Protein AF-A0A7S1ZCS3-F1 (afdb_monomer_lite)

Secondary structure (DSSP, 8-state):
-HHHHHHHHHHHHHHHHHHTPPPPPSSSPPHHHHHHHHHHHHHHHHHHHHS-HHHHHHHHHHTT---THHHHHHHHHHTTTSS-SSSS---SS-EEEE-SS-B--SSSS--B--S-EEEE-SSS---HHHHHHHHHSTTT--GGGGSTTPPPTT-B-----B-TTS-BSSSSGGGGG--BS-HHHHHHHHHBSSHHHHHHHHHT--HHHHHHHHTT-PPBPHHHHHHHHHTT--GGGEEEE-TT-EETTEEPPSEEEESGGG---B-TTHHHHHHHHHHHHHHHHT---TT--SHHHHHHHHHHTSSSPPEEEE--SS-SSSS-TTTS-S--HHHHHHHHHHHHHTTSSPPPPTT--HHHHT--GGGTEEEEPPP--S-SS----PPPS-SEEEEE--EE---SSSPPSS--EEEEEEEEEETTT--EEEEEEEEB--SSS-SPPHHHHHHH---HHHHHTSBPHHHHHHHHHHHHHTTT-S--SS---TT----SEEEEESSSHIIIIIHHHHHHHTTPPEEGGGSEEEEHHHHHHHHHS---SSHHHHHHHHT----S-TT-HHHHHHHHHHHHHHHHHTT------EE--SSS-EE-

Foldseek 3Di:
DVVVVVLVVLLVVVVVLVVQADDDDPDDDDPVSVVSNVVSVVVVVVSLVPDDPVSNVVNCVVVVPPDCPVVVCVVVVCVVPPPPPDDDDDDPAFDWAFDPDFFDLQLDPDTDGFRAEDEAAQDADDDVVNQVVQCPPLPRADRSLLHQLQFWPQFFAFAWDAAPVRHTLQNDRCSNVAGARGNLLSLLLSFAPDNLLNVCSRPPDRSVRSVCQSVLNDFADPVSLVVSVVSPADNVQKDWDDFQDDDPRDGDHTGIAGGDVNDGDTPPCCVPSSLVSLLSRLLRQQPADPPDPISSNVNLVSQLPDPDRHQYAHADQPAQACGQNSPQNRLVSSSSSNSLSSCCNNVVDPNRHSDRDVVSSRPGRVSGIDRHDAFFDFFPDQDPDDPFPAQKEWEWDFQWAQDPPDGDVVIATFKTKTFIAGLVQLDTDDIDIFGEQDDPCRDGDPVSCVQQVQDSVRNVPTHHPVVSVVVVVVVCVVVVQDDPDPPPPPPDDDTSYFYEYFDCCVLAPNVQSVCVVVVHAAAPNSQWHHNVQVLVCVGRVTGAPTLCRLCVSNVHDQDDDPNNGNSSSVSVSVSSSVSSVSNRRDDTDDGYDPDGHYDD

Organism: Trieres chinensis (NCBI:txid1514140)

InterPro domains:
  IPR012337 Ribonuclease H-like superfamily [SSF53098] (388-586)
  IPR013520 Ribonuclease H-like domain [PF00929] (395-575)
  IPR013520 Ribonuclease H-like domain [SM00479] (392-585)
  IPR036397 Ribonuclease H superfamily [G3DSA:3.30.420.10] (382-599)
  IPR037238 YbiA-like superfamily [G3DSA:1.10.357.40] (142-348)
  IPR037238 YbiA-like superfamily [SSF143990] (256-340)
  IPR047201 ERI-1-like, DEDDh 3'-5' exonuclease domain [cd06133] (393-580)
  IPR051274 3'-5' Exoribonuclease [PTHR23044] (382-592)

Structure (mmCIF, N/CA/C/O backbone):
data_AF-A0A7S1ZCS3-F1
#
_entry.id   AF-A0A7S1ZCS3-F1
#
loop_
_atom_site.group_PDB
_atom_site.id
_atom_site.type_symbol
_atom_site.label_atom_id
_atom_site.label_alt_id
_atom_site.label_comp_id
_atom_site.label_asym_id
_atom_site.label_entity_id
_atom_site.label_seq_id
_atom_site.pdbx_PDB_ins_code
_atom_site.Cartn_x
_atom_site.Cartn_y
_atom_site.Cartn_z
_atom_site.occupancy
_atom_site.B_iso_or_equiv
_atom_site.auth_seq_id
_atom_site.auth_comp_id
_atom_site.auth_asym_id
_atom_site.auth_atom_id
_atom_site.pdbx_PDB_model_num
ATOM 1 N N . MET A 1 1 ? 54.139 49.162 9.593 1.00 37.47 1 MET A N 1
ATOM 2 C CA . MET A 1 1 ? 54.991 48.035 10.044 1.00 37.47 1 MET A CA 1
ATOM 3 C C . MET A 1 1 ? 54.306 47.086 11.042 1.00 37.47 1 MET A C 1
ATOM 5 O O . MET A 1 1 ? 54.748 45.952 11.127 1.00 37.47 1 MET A O 1
ATOM 9 N N . ALA A 1 2 ? 53.217 47.467 11.731 1.00 40.56 2 ALA A N 1
ATOM 10 C CA . ALA A 1 2 ? 52.543 46.606 12.724 1.00 40.56 2 ALA A CA 1
ATOM 11 C C . ALA A 1 2 ? 51.625 45.490 12.156 1.00 40.56 2 ALA A C 1
ATOM 13 O O . ALA A 1 2 ? 51.283 44.556 12.871 1.00 40.56 2 ALA A O 1
ATOM 14 N N . THR A 1 3 ? 51.227 45.550 10.880 1.00 45.56 3 THR A N 1
ATOM 15 C CA . THR A 1 3 ? 50.351 44.540 10.246 1.00 45.56 3 THR A CA 1
ATOM 16 C C . THR A 1 3 ? 51.107 43.296 9.760 1.00 45.56 3 THR A C 1
ATOM 18 O O . THR A 1 3 ? 50.574 42.191 9.829 1.00 45.56 3 THR A O 1
ATOM 21 N N . ASN A 1 4 ? 52.373 43.441 9.346 1.00 48.56 4 ASN A N 1
ATOM 22 C CA . ASN A 1 4 ? 53.200 42.314 8.888 1.00 48.56 4 ASN A CA 1
ATOM 23 C C . ASN A 1 4 ? 53.644 41.387 10.032 1.00 48.56 4 ASN A C 1
ATOM 25 O O . ASN A 1 4 ? 53.798 40.186 9.819 1.00 48.56 4 ASN A O 1
ATOM 29 N N . THR A 1 5 ? 53.815 41.909 11.249 1.00 51.31 5 THR A N 1
ATOM 30 C CA . THR A 1 5 ? 54.193 41.112 12.428 1.00 51.31 5 THR A CA 1
ATOM 31 C C . THR A 1 5 ? 53.031 40.273 12.964 1.00 51.31 5 THR A C 1
ATOM 33 O O . THR A 1 5 ? 53.244 39.133 13.372 1.00 51.31 5 THR A O 1
ATOM 36 N N . ALA A 1 6 ? 51.793 40.779 12.896 1.00 58.00 6 ALA A N 1
ATOM 37 C CA . ALA A 1 6 ? 50.598 40.031 13.296 1.00 58.00 6 ALA A CA 1
ATOM 38 C C . ALA A 1 6 ? 50.288 38.864 12.340 1.00 58.00 6 ALA A C 1
ATOM 40 O O . ALA A 1 6 ? 49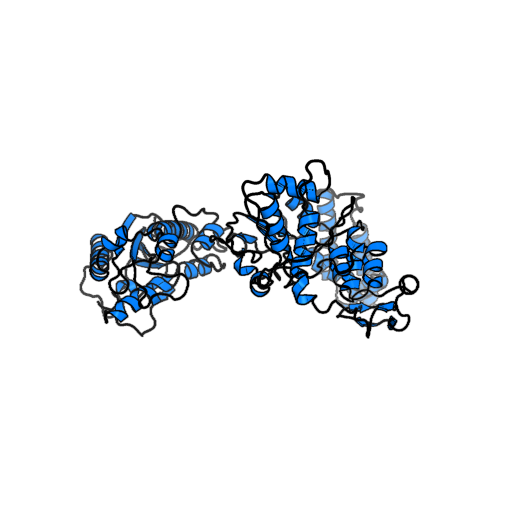.997 37.758 12.795 1.00 58.00 6 ALA A O 1
ATOM 41 N N . GLN A 1 7 ? 50.413 39.075 11.023 1.00 60.03 7 GLN A N 1
ATOM 42 C CA . GLN A 1 7 ? 50.179 38.019 10.030 1.00 60.03 7 GLN A CA 1
ATOM 43 C C . GLN A 1 7 ? 51.285 36.948 10.044 1.00 60.03 7 GLN A C 1
ATOM 45 O O . GLN A 1 7 ? 50.986 35.760 9.934 1.00 60.03 7 GLN A O 1
ATOM 50 N N . GLY A 1 8 ? 52.548 37.341 10.261 1.00 59.41 8 GLY A N 1
ATOM 51 C CA . GLY A 1 8 ? 53.660 36.395 10.415 1.00 59.41 8 GLY A CA 1
ATOM 52 C C . GLY A 1 8 ? 53.506 35.460 11.623 1.00 59.41 8 GLY A C 1
ATOM 53 O O . GLY A 1 8 ? 53.861 34.286 11.540 1.00 59.41 8 GLY A O 1
ATOM 54 N N . ASN A 1 9 ? 52.908 35.946 12.716 1.00 74.44 9 ASN A N 1
ATOM 55 C CA . ASN A 1 9 ? 52.597 35.132 13.895 1.00 74.44 9 ASN A CA 1
ATOM 56 C C . ASN A 1 9 ? 51.477 34.107 13.608 1.00 74.44 9 ASN A C 1
ATOM 58 O O . ASN A 1 9 ? 51.578 32.946 13.994 1.00 74.44 9 ASN A O 1
ATOM 62 N N . ILE A 1 10 ? 50.443 34.498 12.853 1.00 79.19 10 ILE A N 1
ATOM 63 C CA . ILE A 1 10 ? 49.341 33.603 12.451 1.00 79.19 10 ILE A CA 1
ATOM 64 C C . ILE A 1 10 ? 49.841 32.470 11.552 1.00 79.19 10 ILE A C 1
ATOM 66 O O . ILE A 1 10 ? 49.460 31.317 11.752 1.00 79.19 10 ILE A O 1
ATOM 70 N N . ASP A 1 11 ? 50.718 32.775 10.597 1.00 76.25 11 ASP A N 1
ATOM 71 C CA . ASP A 1 11 ? 51.293 31.767 9.706 1.00 76.25 11 ASP A CA 1
ATOM 72 C C . ASP A 1 11 ? 52.170 30.762 10.477 1.00 76.25 11 ASP A C 1
ATOM 74 O O . ASP A 1 11 ? 52.113 29.559 10.209 1.00 76.25 11 ASP A O 1
ATOM 78 N N . GLY A 1 12 ? 52.935 31.237 11.468 1.00 76.81 12 GLY A N 1
ATOM 79 C CA . GLY A 1 12 ? 53.731 30.388 12.359 1.00 76.81 12 GLY A CA 1
ATOM 80 C C . GLY A 1 12 ? 52.868 29.471 13.230 1.00 76.81 12 GLY A C 1
ATOM 81 O O . GLY A 1 12 ? 53.125 28.269 13.306 1.00 76.81 12 GLY A O 1
ATOM 82 N N . LEU A 1 13 ? 51.798 30.007 13.824 1.00 81.25 13 LEU A N 1
ATOM 83 C CA . LEU A 1 13 ? 50.841 29.228 14.616 1.00 81.25 13 LEU A CA 1
ATOM 84 C C . LEU A 1 13 ? 50.073 28.210 13.763 1.00 81.25 13 LEU A C 1
ATOM 86 O O . LEU A 1 13 ? 49.831 27.092 14.213 1.00 81.25 13 LEU A O 1
ATOM 90 N N . TRP A 1 14 ? 49.729 28.559 12.520 1.00 83.31 14 TRP A N 1
ATOM 91 C CA . TRP A 1 14 ? 49.104 27.628 11.581 1.00 83.31 14 TRP A CA 1
ATOM 92 C C . TRP A 1 14 ? 50.045 26.480 11.210 1.00 83.31 14 TRP A C 1
ATOM 94 O O . TRP A 1 14 ? 49.629 25.323 11.230 1.00 83.31 14 TRP A O 1
ATOM 104 N N . ALA A 1 15 ? 51.313 26.774 10.912 1.00 78.81 15 ALA A N 1
ATOM 105 C CA . ALA A 1 15 ? 52.309 25.752 10.596 1.00 78.81 15 ALA A CA 1
ATOM 106 C C . ALA A 1 15 ? 52.559 24.806 11.783 1.00 78.81 15 ALA A C 1
ATOM 108 O O . ALA A 1 15 ? 52.577 23.590 11.594 1.00 78.81 15 ALA A O 1
ATOM 109 N N . ALA A 1 16 ? 52.671 25.347 13.002 1.00 77.94 16 ALA A N 1
ATOM 110 C CA . ALA A 1 16 ? 52.785 24.552 14.224 1.00 77.94 16 ALA A CA 1
ATOM 111 C C . ALA A 1 16 ? 51.553 23.658 14.431 1.00 77.94 16 ALA A C 1
ATOM 113 O O . ALA A 1 16 ? 51.688 22.457 14.655 1.00 77.94 16 ALA A O 1
ATOM 114 N N . LEU A 1 17 ? 50.348 24.209 14.246 1.00 84.00 17 LEU A N 1
ATOM 115 C CA . LEU A 1 17 ? 49.109 23.447 14.361 1.00 84.00 17 LEU A CA 1
ATOM 116 C C . LEU A 1 17 ? 49.035 22.314 13.333 1.00 84.00 17 LEU A C 1
ATOM 118 O O . LEU A 1 17 ? 48.637 21.216 13.697 1.00 84.00 17 LEU A O 1
ATOM 122 N N . GLN A 1 18 ? 49.429 22.541 12.077 1.00 82.00 18 GLN A N 1
ATOM 123 C CA . GLN A 1 18 ? 49.446 21.494 11.046 1.00 82.00 18 GLN A CA 1
ATOM 124 C C . GLN A 1 18 ? 50.520 20.424 11.303 1.00 82.00 18 GLN A C 1
ATOM 126 O O . GLN A 1 18 ? 50.293 19.257 10.990 1.00 82.00 18 GLN A O 1
ATOM 131 N N . ALA A 1 19 ? 51.658 20.784 11.905 1.00 79.25 19 ALA A N 1
ATOM 132 C CA . ALA A 1 19 ? 52.697 19.825 12.290 1.00 79.25 19 ALA A CA 1
ATOM 133 C C . ALA A 1 19 ? 52.222 18.838 13.375 1.00 79.25 19 ALA A C 1
ATOM 135 O O . ALA A 1 19 ? 52.701 17.709 13.440 1.00 79.25 19 ALA A O 1
ATOM 136 N N . GLU A 1 20 ? 51.229 19.227 14.180 1.00 79.31 20 GLU A N 1
ATOM 137 C CA . GLU A 1 20 ? 50.579 18.369 15.178 1.00 79.31 20 GLU A CA 1
ATOM 138 C C . GLU A 1 20 ? 49.492 17.442 14.585 1.00 79.31 20 GLU A C 1
ATOM 140 O O . GLU A 1 20 ? 48.733 16.809 15.328 1.00 79.31 20 GLU A O 1
ATOM 145 N N . ALA A 1 21 ? 49.353 17.366 13.255 1.00 80.62 21 ALA A N 1
ATOM 146 C CA . ALA A 1 21 ? 48.371 16.500 12.609 1.00 80.62 21 ALA A CA 1
ATOM 147 C C . ALA A 1 21 ? 48.676 15.009 12.857 1.00 80.62 21 ALA A C 1
ATOM 149 O O . ALA A 1 21 ? 49.776 14.542 12.551 1.00 80.62 21 ALA A O 1
ATOM 150 N N . PRO A 1 22 ? 47.705 14.214 13.359 1.00 78.94 22 PRO A N 1
ATOM 151 C CA . PRO A 1 22 ? 47.885 12.775 13.504 1.00 78.94 22 PRO A CA 1
ATOM 152 C C . PRO A 1 22 ? 48.153 12.119 12.145 1.00 78.94 22 PRO A C 1
ATOM 154 O O . PRO A 1 22 ? 47.505 12.456 11.151 1.00 78.94 22 PRO A O 1
ATOM 157 N N . ALA A 1 23 ? 49.055 11.134 12.109 1.00 75.62 23 ALA A N 1
ATOM 158 C CA . ALA A 1 23 ? 49.347 10.378 10.894 1.00 75.62 23 ALA A CA 1
ATOM 159 C C . ALA A 1 23 ? 48.071 9.752 10.299 1.00 75.62 23 ALA A C 1
ATOM 161 O O . ALA A 1 23 ? 47.255 9.164 11.016 1.00 75.62 23 ALA A O 1
ATOM 162 N N . VAL A 1 24 ? 47.908 9.856 8.976 1.00 66.75 24 VAL A N 1
ATOM 163 C CA . VAL A 1 24 ? 46.740 9.314 8.269 1.00 66.75 24 VAL A CA 1
ATOM 164 C C . VAL A 1 24 ? 46.778 7.779 8.325 1.00 66.75 24 VAL A C 1
ATOM 166 O O . VAL A 1 24 ? 47.728 7.182 7.809 1.00 66.75 24 VAL A O 1
ATOM 169 N N . PRO A 1 25 ? 45.771 7.107 8.917 1.00 66.38 25 PRO A N 1
ATOM 170 C CA . PRO A 1 25 ? 45.776 5.652 9.023 1.00 66.38 25 PRO A CA 1
ATOM 171 C C . PRO A 1 25 ? 45.687 4.990 7.643 1.00 66.38 25 PRO A C 1
ATOM 173 O O . PRO A 1 25 ? 44.806 5.315 6.845 1.00 66.38 25 PRO A O 1
ATOM 176 N N . LYS A 1 26 ? 46.555 4.009 7.374 1.00 50.34 26 LYS A N 1
ATOM 177 C CA . LYS A 1 26 ? 46.382 3.085 6.245 1.00 50.34 26 LYS A CA 1
ATOM 178 C C . LYS A 1 26 ? 45.381 2.001 6.662 1.00 50.34 26 LYS A C 1
ATOM 180 O O . LYS A 1 26 ? 45.744 1.071 7.371 1.00 50.34 26 LYS A O 1
ATOM 185 N N . GLY A 1 27 ? 44.116 2.147 6.265 1.00 64.19 27 GLY A N 1
ATOM 186 C CA . GLY A 1 27 ? 43.031 1.211 6.603 1.00 64.19 27 GLY A CA 1
ATOM 187 C C . GLY A 1 27 ? 41.997 1.782 7.585 1.00 64.19 27 GLY A C 1
ATOM 188 O O . GLY A 1 27 ? 41.902 2.996 7.765 1.00 64.19 27 GLY A O 1
ATOM 189 N N . LYS A 1 28 ? 41.166 0.918 8.188 1.00 48.44 28 LYS A N 1
ATOM 190 C CA . LYS A 1 28 ? 40.078 1.343 9.091 1.00 48.44 28 LYS A CA 1
ATOM 191 C C . LYS A 1 28 ? 40.677 1.899 10.403 1.00 48.44 28 LYS A C 1
ATOM 193 O O . LYS A 1 28 ? 41.364 1.144 11.087 1.00 48.44 28 LYS A O 1
ATOM 198 N N . PRO A 1 29 ? 40.434 3.174 10.770 1.00 67.25 29 PRO A N 1
ATOM 199 C CA . PRO A 1 29 ? 41.049 3.779 11.951 1.00 67.25 29 PRO A CA 1
ATOM 200 C C . PRO A 1 29 ? 40.594 3.100 13.246 1.00 67.25 29 PRO A C 1
ATOM 202 O O . PRO A 1 29 ? 39.406 2.803 13.400 1.00 67.25 29 PRO A O 1
ATOM 205 N N . SER A 1 30 ? 41.508 2.930 14.202 1.00 71.50 30 SER A N 1
ATOM 206 C CA . SER A 1 30 ? 41.154 2.513 15.560 1.00 71.50 30 SER A CA 1
ATOM 207 C C . SER A 1 30 ? 40.350 3.608 16.288 1.00 71.50 30 SER A C 1
ATOM 209 O O . SER A 1 30 ? 40.452 4.787 15.928 1.00 71.50 30 SER A O 1
ATOM 211 N N . PRO A 1 31 ? 39.569 3.270 17.334 1.00 64.38 31 PRO A N 1
ATOM 212 C CA . PRO A 1 31 ? 38.831 4.259 18.127 1.00 64.38 31 PRO A CA 1
ATOM 213 C C . PRO A 1 31 ? 39.718 5.400 18.652 1.00 64.38 31 PRO A C 1
ATOM 215 O O . PRO A 1 31 ? 39.345 6.566 18.546 1.00 64.38 31 PRO A O 1
ATOM 218 N N . ARG A 1 32 ? 40.939 5.075 19.098 1.00 65.56 32 ARG A N 1
ATOM 219 C CA . ARG A 1 32 ? 41.937 6.046 19.571 1.00 65.56 32 ARG A CA 1
ATOM 220 C C . ARG A 1 32 ? 42.448 6.958 18.449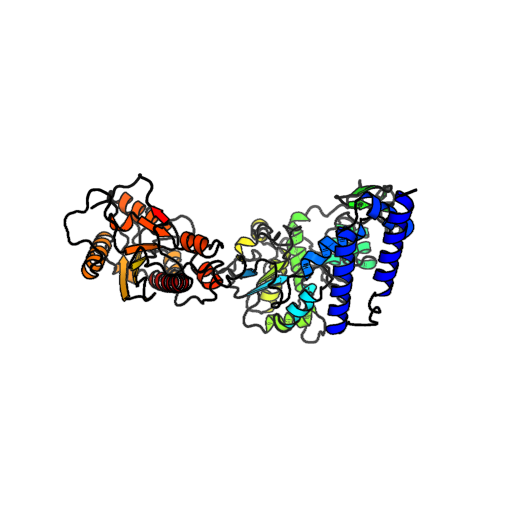 1.00 65.56 32 ARG A C 1
ATOM 222 O O . ARG A 1 32 ? 42.598 8.158 18.649 1.00 65.56 32 ARG A O 1
ATOM 229 N N . GLN A 1 33 ? 42.661 6.424 17.244 1.00 71.38 33 GLN A N 1
ATOM 230 C CA . GLN A 1 33 ? 43.044 7.231 16.075 1.00 71.38 33 GLN A CA 1
ATOM 231 C C . GLN A 1 33 ? 41.914 8.177 15.641 1.00 71.38 33 GLN A C 1
ATOM 233 O O . GLN A 1 33 ? 42.165 9.326 15.284 1.00 71.38 33 GLN A O 1
ATOM 238 N N . LEU A 1 34 ? 40.663 7.715 15.703 1.00 66.00 34 LEU A N 1
ATOM 239 C CA . LEU A 1 34 ? 39.476 8.534 15.442 1.00 66.00 34 LEU A CA 1
ATOM 240 C C . LEU A 1 34 ? 39.333 9.684 16.444 1.00 66.00 34 LEU A C 1
ATOM 242 O O . LEU A 1 34 ? 38.974 10.790 16.044 1.00 66.00 34 LEU A O 1
ATOM 246 N N . GLU A 1 35 ? 39.621 9.440 17.719 1.00 73.88 35 GLU A N 1
ATOM 247 C CA . GLU A 1 35 ? 39.601 10.459 18.768 1.00 73.88 35 GLU A CA 1
ATOM 248 C C . GLU A 1 35 ? 40.684 11.525 18.551 1.00 73.88 35 GLU A C 1
ATOM 250 O O . GLU A 1 35 ? 40.371 12.715 18.524 1.00 73.88 35 GLU A O 1
ATOM 255 N N . MET A 1 36 ? 41.922 11.113 18.257 1.00 70.81 36 MET A N 1
ATOM 256 C CA . MET A 1 36 ? 43.023 12.036 17.948 1.00 70.81 36 MET A CA 1
ATOM 257 C C . MET A 1 36 ? 42.731 12.900 16.711 1.00 70.81 36 MET A C 1
ATOM 259 O O . MET A 1 36 ? 42.956 14.111 16.727 1.00 70.81 36 MET A O 1
ATOM 263 N N . LEU A 1 37 ? 42.165 12.309 15.650 1.00 73.94 37 LEU A N 1
ATOM 264 C CA . LEU A 1 37 ? 41.759 13.043 14.444 1.00 73.94 37 LEU A CA 1
ATOM 265 C C . LEU A 1 37 ? 40.621 14.037 14.723 1.00 73.94 37 LEU A C 1
ATOM 267 O O . LEU A 1 37 ? 40.602 15.131 14.155 1.00 73.94 37 LEU A O 1
ATOM 271 N N . ARG A 1 38 ? 39.671 13.686 15.600 1.00 75.50 38 ARG A N 1
ATOM 272 C CA . ARG A 1 38 ? 38.587 14.589 16.021 1.00 75.50 38 ARG A CA 1
ATOM 273 C C . ARG A 1 38 ? 39.114 15.748 16.865 1.00 75.50 38 ARG A C 1
ATOM 275 O O . ARG A 1 38 ? 38.725 16.883 16.603 1.00 75.50 38 ARG A O 1
ATOM 282 N N . ALA A 1 39 ? 40.014 15.476 17.809 1.00 75.12 39 ALA A N 1
ATOM 283 C CA . ALA A 1 39 ? 40.625 16.489 18.665 1.00 75.12 39 ALA A CA 1
ATOM 284 C C . ALA A 1 39 ? 41.433 17.507 17.847 1.00 75.12 39 ALA A C 1
ATOM 286 O O . ALA A 1 39 ? 41.207 18.713 17.957 1.00 75.12 39 ALA A O 1
ATOM 287 N N . HIS A 1 40 ? 42.293 17.032 16.940 1.00 81.31 40 HIS A N 1
ATOM 288 C CA . HIS A 1 40 ? 43.050 17.903 16.040 1.00 81.31 40 HIS A CA 1
ATOM 289 C C . HIS A 1 40 ? 42.121 18.746 15.147 1.00 81.31 40 HIS A C 1
ATOM 291 O O . HIS A 1 40 ? 42.304 19.954 15.004 1.00 81.31 40 HIS A O 1
ATOM 297 N N . LYS A 1 41 ? 41.047 18.146 14.613 1.00 76.88 41 LYS A N 1
ATOM 298 C CA . LYS A 1 41 ? 40.046 18.871 13.818 1.00 76.88 41 LYS A CA 1
ATOM 299 C C . LYS A 1 41 ? 39.309 19.957 14.617 1.00 76.88 41 LYS A C 1
ATOM 301 O O . LYS A 1 41 ? 38.990 20.994 14.036 1.00 76.88 41 LYS A O 1
ATOM 306 N N . SER A 1 42 ? 39.030 19.739 15.906 1.00 75.50 42 SER A N 1
ATOM 307 C CA . SER A 1 42 ? 38.427 20.769 16.771 1.00 75.50 42 SER A CA 1
ATOM 308 C C . SER A 1 42 ? 39.362 21.963 16.923 1.00 75.50 42 SER A C 1
ATOM 310 O O . SER A 1 42 ? 38.951 23.090 16.667 1.00 75.50 42 SER A O 1
ATOM 312 N N . ARG A 1 43 ? 40.647 21.706 17.189 1.00 75.44 43 ARG A N 1
ATOM 313 C CA . ARG A 1 43 ? 41.668 22.752 17.342 1.00 75.44 43 ARG A CA 1
ATOM 314 C C . ARG A 1 43 ? 41.866 23.573 16.068 1.00 75.44 43 ARG A C 1
ATOM 316 O O . ARG A 1 43 ? 41.946 24.793 16.137 1.00 75.44 43 ARG A O 1
ATOM 323 N N . VAL A 1 44 ? 41.849 22.936 14.893 1.00 80.19 44 VAL A N 1
ATOM 324 C CA . VAL A 1 44 ? 41.855 23.644 13.595 1.00 80.19 44 VAL A CA 1
ATOM 325 C C . VAL A 1 44 ? 40.625 24.538 13.438 1.00 80.19 44 VAL A C 1
ATOM 327 O O . VAL A 1 44 ? 40.734 25.667 12.963 1.00 80.19 44 VAL A O 1
ATOM 330 N N . LYS A 1 45 ? 39.447 24.061 13.848 1.00 76.00 45 LYS A N 1
ATOM 331 C CA . LYS A 1 45 ? 38.208 24.841 13.768 1.00 76.00 45 LYS A CA 1
ATOM 332 C C . LYS A 1 45 ? 38.220 26.035 14.726 1.00 76.00 45 LYS A C 1
ATOM 334 O O . LYS A 1 45 ? 37.806 27.114 14.320 1.00 76.00 45 LYS A O 1
ATOM 339 N N . GLU A 1 46 ? 38.690 25.847 15.955 1.00 78.62 46 GLU A N 1
ATOM 340 C CA . GLU A 1 46 ? 38.838 26.902 16.966 1.00 78.62 46 GLU A CA 1
ATOM 341 C C . GLU A 1 46 ? 39.863 27.953 16.533 1.00 78.62 46 GLU A C 1
ATOM 343 O O . GLU A 1 46 ? 39.563 29.144 16.574 1.00 78.62 46 GLU A O 1
ATOM 348 N N . PHE A 1 47 ? 41.016 27.521 16.011 1.00 83.44 47 PHE A N 1
ATOM 349 C CA . PHE A 1 47 ? 42.032 28.417 15.462 1.00 83.44 47 PHE A CA 1
ATOM 350 C C . PHE A 1 47 ? 41.465 29.283 14.336 1.00 83.44 47 PHE A C 1
ATOM 352 O O . PHE A 1 47 ? 41.567 30.504 14.383 1.00 83.44 47 PHE A O 1
ATOM 359 N N . LEU A 1 48 ? 40.795 28.672 13.350 1.00 79.31 48 LEU A N 1
ATOM 360 C CA . LEU A 1 48 ? 40.176 29.425 12.259 1.00 79.31 48 LEU A CA 1
ATOM 361 C C . LEU A 1 48 ? 39.064 30.347 12.772 1.00 79.31 48 LEU A C 1
ATOM 363 O O . LEU A 1 48 ? 38.954 31.468 12.289 1.00 79.31 48 LEU A O 1
ATOM 367 N N . ALA A 1 49 ? 38.265 29.913 13.752 1.00 74.56 49 ALA A N 1
ATOM 368 C CA . ALA A 1 49 ? 37.195 30.719 14.336 1.00 74.56 49 ALA A CA 1
ATOM 369 C C . ALA A 1 49 ? 37.713 31.996 15.023 1.00 74.56 49 ALA A C 1
ATOM 371 O O . ALA A 1 49 ? 37.033 33.018 14.957 1.00 74.56 49 ALA A O 1
ATOM 372 N N . ALA A 1 50 ? 38.914 31.952 15.607 1.00 77.56 50 ALA A N 1
ATOM 373 C CA . ALA A 1 50 ? 39.555 33.086 16.270 1.00 77.56 50 ALA A CA 1
ATOM 374 C C . ALA A 1 50 ? 40.154 34.132 15.306 1.00 77.56 50 ALA A C 1
ATOM 376 O O . ALA A 1 50 ? 40.477 35.236 15.735 1.00 77.56 50 ALA A O 1
ATOM 377 N N . LEU A 1 51 ? 40.292 33.812 14.013 1.00 80.56 51 LEU A N 1
ATOM 378 C CA . LEU A 1 51 ? 40.813 34.736 12.998 1.00 80.56 51 LEU A CA 1
ATOM 379 C C . LEU A 1 51 ? 39.714 35.623 12.402 1.00 80.56 51 LEU A C 1
ATOM 381 O O . LEU A 1 51 ? 38.594 35.148 12.163 1.00 80.56 51 LEU A O 1
ATOM 385 N N . SER A 1 52 ? 40.067 36.868 12.067 1.00 78.06 52 SER A N 1
ATOM 386 C CA . SER A 1 52 ? 39.212 37.777 11.295 1.00 78.06 52 SER A CA 1
ATOM 387 C C . SER A 1 52 ? 38.998 37.269 9.855 1.00 78.06 52 SER A C 1
ATOM 389 O O . SER A 1 52 ? 39.794 36.465 9.351 1.00 78.06 52 SER A O 1
ATOM 391 N N . PRO A 1 53 ? 37.937 37.714 9.156 1.00 71.81 53 PRO A N 1
ATOM 392 C CA . PRO A 1 53 ? 37.684 37.335 7.763 1.00 71.81 53 PRO A CA 1
ATOM 393 C C . PRO A 1 53 ? 38.874 37.597 6.823 1.00 71.81 53 PRO A C 1
ATOM 395 O O . PRO A 1 53 ? 39.197 36.754 5.984 1.00 71.81 53 PRO A O 1
ATOM 398 N N . GLU A 1 54 ? 39.573 38.716 7.009 1.00 73.75 54 GLU A N 1
ATOM 399 C CA . GLU A 1 54 ? 40.730 39.133 6.209 1.00 73.75 54 GLU A CA 1
ATOM 400 C C . GLU A 1 54 ? 41.933 38.212 6.460 1.00 73.75 54 GLU A C 1
ATOM 402 O O . GLU A 1 54 ? 42.575 37.747 5.517 1.00 73.75 54 GLU A O 1
ATOM 407 N N . GLN A 1 55 ? 42.183 37.861 7.728 1.00 77.56 55 GLN A N 1
ATOM 408 C CA . GLN A 1 55 ? 43.246 36.933 8.131 1.00 77.56 55 GLN A CA 1
ATOM 409 C C . GLN A 1 55 ? 43.014 35.519 7.577 1.00 77.56 55 GLN A C 1
ATOM 411 O O . GLN A 1 55 ? 43.958 34.861 7.135 1.00 77.56 55 GLN A O 1
ATOM 416 N N . ARG A 1 56 ? 41.756 35.049 7.546 1.00 76.50 56 ARG A N 1
ATOM 417 C CA . ARG A 1 56 ? 41.393 33.751 6.944 1.00 76.50 56 ARG A CA 1
ATOM 418 C C . ARG A 1 56 ? 41.609 33.740 5.436 1.00 76.50 56 ARG A C 1
ATOM 420 O O . ARG A 1 56 ? 42.071 32.731 4.905 1.00 76.50 56 ARG A O 1
ATOM 427 N N . SER A 1 57 ? 41.269 34.835 4.757 1.00 70.38 57 SER A N 1
ATOM 428 C CA . SER A 1 57 ? 41.450 34.957 3.310 1.00 70.38 57 SER A CA 1
ATOM 429 C C . SER A 1 57 ? 42.935 34.931 2.937 1.00 70.38 57 SER A C 1
ATOM 431 O O . SER A 1 57 ? 43.328 34.141 2.080 1.00 70.38 57 SER A O 1
ATOM 433 N N . ALA A 1 58 ? 43.771 35.693 3.652 1.00 74.44 58 ALA A N 1
ATOM 434 C CA . ALA A 1 58 ? 45.223 35.706 3.457 1.00 74.44 58 ALA A CA 1
ATOM 435 C C . ALA A 1 58 ? 45.868 34.328 3.718 1.00 74.44 58 ALA A C 1
ATOM 437 O O . ALA A 1 58 ? 46.703 33.864 2.938 1.00 74.44 58 ALA A O 1
ATOM 438 N N . LEU A 1 59 ? 45.434 33.627 4.775 1.00 76.19 59 LEU A N 1
ATOM 439 C CA . LEU A 1 59 ? 45.910 32.277 5.093 1.00 76.19 59 LEU A CA 1
ATOM 440 C C . LEU A 1 59 ? 45.500 31.246 4.023 1.00 76.19 59 LEU A C 1
ATOM 442 O O . LEU A 1 59 ? 46.285 30.354 3.690 1.00 76.19 59 LEU A O 1
ATOM 446 N N . ALA A 1 60 ? 44.288 31.356 3.469 1.00 71.38 60 ALA A N 1
ATOM 447 C CA . ALA A 1 60 ? 43.784 30.459 2.427 1.00 71.38 60 ALA A CA 1
ATOM 448 C C . ALA A 1 60 ? 44.506 30.648 1.084 1.00 71.38 60 ALA A C 1
ATOM 450 O O . ALA A 1 60 ? 44.817 29.661 0.410 1.00 71.38 60 ALA A O 1
ATOM 451 N N . GLU A 1 61 ? 44.801 31.898 0.725 1.00 69.38 61 GLU A N 1
ATOM 452 C CA . GLU A 1 61 ? 45.515 32.265 -0.498 1.00 69.38 61 GLU A CA 1
ATOM 453 C C . GLU A 1 61 ? 46.965 31.757 -0.474 1.00 69.38 61 GLU A C 1
ATOM 455 O O . GLU A 1 61 ? 47.404 31.076 -1.404 1.00 69.38 61 GLU A O 1
ATOM 460 N N . LYS A 1 62 ? 47.676 31.968 0.643 1.00 70.81 62 LYS A N 1
ATOM 461 C CA . LYS A 1 62 ? 49.069 31.525 0.822 1.00 70.81 62 LYS A CA 1
ATOM 462 C C . LYS A 1 62 ? 49.226 30.000 0.826 1.00 70.81 62 LYS A C 1
ATOM 464 O O . LYS A 1 62 ? 50.197 29.477 0.284 1.00 70.81 62 LYS A O 1
ATOM 469 N N . ASN A 1 63 ? 48.262 29.272 1.395 1.00 66.56 63 ASN A N 1
ATOM 470 C CA . ASN A 1 63 ? 48.306 27.808 1.507 1.00 66.56 63 ASN A CA 1
ATOM 471 C C . ASN A 1 63 ? 47.634 27.068 0.330 1.00 66.56 63 ASN A C 1
ATOM 473 O O . ASN A 1 63 ? 47.397 25.864 0.428 1.00 66.56 63 ASN A O 1
ATOM 477 N N . LYS A 1 64 ? 47.310 27.762 -0.779 1.00 56.72 64 LYS A N 1
ATOM 478 C CA . LYS A 1 64 ? 46.628 27.195 -1.966 1.00 56.72 64 LYS A CA 1
ATOM 479 C C . LYS A 1 64 ? 45.388 26.361 -1.607 1.00 56.72 64 LYS A C 1
ATOM 481 O O . LYS A 1 64 ? 45.101 25.339 -2.237 1.00 56.72 64 LYS A O 1
ATOM 486 N N . ILE A 1 65 ? 44.630 26.788 -0.596 1.00 52.75 65 ILE A N 1
ATOM 487 C CA . ILE A 1 65 ? 43.386 26.118 -0.214 1.00 52.75 65 ILE A CA 1
ATOM 488 C C . ILE A 1 65 ? 42.343 26.486 -1.273 1.00 52.75 65 ILE A C 1
ATOM 490 O O . ILE A 1 65 ? 41.796 27.585 -1.278 1.00 52.75 65 ILE A O 1
ATOM 494 N N . SER A 1 66 ? 42.084 25.575 -2.213 1.00 34.12 66 SER A N 1
ATOM 495 C CA . SER A 1 66 ? 41.072 25.755 -3.260 1.00 34.12 66 SER A CA 1
ATOM 496 C C . SER A 1 66 ? 39.726 26.196 -2.658 1.00 34.12 66 SER A C 1
ATOM 498 O O . SER A 1 66 ? 39.259 25.545 -1.720 1.00 34.12 66 SER A O 1
ATOM 500 N N . LYS A 1 67 ? 39.138 27.268 -3.222 1.00 35.03 67 LYS A N 1
ATOM 501 C CA . LYS A 1 67 ? 37.848 27.940 -2.923 1.00 35.03 67 LYS A CA 1
ATOM 502 C C . LYS A 1 67 ? 36.814 27.142 -2.082 1.00 35.03 67 LYS A C 1
ATOM 504 O O . LYS A 1 67 ? 36.636 25.940 -2.285 1.00 35.03 67 LYS A O 1
ATOM 509 N N . PRO A 1 68 ? 36.016 27.815 -1.222 1.00 37.94 68 PRO A N 1
ATOM 510 C CA . PRO A 1 68 ? 35.272 27.233 -0.090 1.00 37.94 68 PRO A CA 1
ATOM 511 C C . PRO A 1 68 ? 34.056 26.339 -0.429 1.00 37.94 68 PRO A C 1
ATOM 513 O O . PRO A 1 68 ? 33.202 26.113 0.419 1.00 37.94 68 PRO A O 1
ATOM 516 N N . ALA A 1 69 ? 33.980 25.729 -1.614 1.00 35.50 69 ALA A N 1
ATOM 517 C CA . ALA A 1 69 ? 32.909 24.795 -1.985 1.00 35.50 69 ALA A CA 1
ATOM 518 C C . ALA A 1 69 ? 33.080 23.381 -1.383 1.00 35.50 69 ALA A C 1
ATOM 520 O O . ALA A 1 69 ? 32.132 22.592 -1.328 1.00 35.50 69 ALA A O 1
ATOM 521 N N . LYS A 1 70 ? 34.284 23.038 -0.900 1.00 32.88 70 LYS A N 1
ATOM 522 C CA . LYS A 1 70 ? 34.566 21.732 -0.273 1.00 32.88 70 LYS A CA 1
ATOM 523 C C . LYS A 1 70 ? 34.328 21.749 1.242 1.00 32.88 70 LYS A C 1
ATOM 525 O O . LYS A 1 70 ? 33.853 20.755 1.785 1.00 32.88 70 LYS A O 1
ATOM 530 N N . ALA A 1 71 ? 34.562 22.881 1.910 1.00 31.75 71 ALA A N 1
ATOM 531 C CA . ALA A 1 71 ? 34.319 23.040 3.346 1.00 31.75 71 ALA A CA 1
ATOM 532 C C . ALA A 1 71 ? 32.816 23.060 3.686 1.00 31.75 71 ALA A C 1
ATOM 534 O O . ALA A 1 71 ? 32.405 22.422 4.652 1.00 31.75 71 ALA A O 1
ATOM 535 N N . GLU A 1 72 ? 31.978 23.675 2.846 1.00 32.62 72 GLU A N 1
ATOM 536 C CA . GLU A 1 72 ? 30.519 23.690 3.031 1.00 32.62 72 GLU A CA 1
ATOM 537 C C . GLU A 1 72 ? 29.855 22.333 2.735 1.00 32.62 72 GLU A C 1
ATOM 539 O O . GLU A 1 72 ? 28.966 21.903 3.474 1.00 32.62 72 GLU A O 1
ATOM 544 N N . ARG A 1 73 ? 30.330 21.592 1.718 1.00 35.41 73 ARG A N 1
ATOM 545 C CA . ARG A 1 73 ? 29.878 20.208 1.452 1.00 35.41 73 ARG A CA 1
ATOM 546 C C . ARG A 1 73 ? 30.299 19.239 2.553 1.00 35.41 73 ARG A C 1
ATOM 548 O O . ARG A 1 73 ? 29.545 18.323 2.872 1.00 35.41 73 ARG A O 1
ATOM 555 N N . ILE A 1 74 ? 31.466 19.446 3.162 1.00 34.62 74 ILE A N 1
ATOM 556 C CA . ILE A 1 74 ? 31.946 18.630 4.284 1.00 34.62 74 ILE A CA 1
ATOM 557 C C . ILE A 1 74 ? 31.237 19.021 5.595 1.00 34.62 74 ILE A C 1
ATOM 559 O O . ILE A 1 74 ? 30.932 18.137 6.391 1.00 34.62 74 ILE A O 1
ATOM 563 N N . ALA A 1 75 ? 30.884 20.294 5.805 1.00 30.47 75 ALA A N 1
ATOM 564 C CA . ALA A 1 75 ? 30.090 20.739 6.955 1.00 30.47 75 ALA A CA 1
ATOM 565 C C . ALA A 1 75 ? 28.626 20.257 6.882 1.00 30.47 75 ALA A C 1
ATOM 567 O O . ALA A 1 75 ? 28.111 19.721 7.865 1.00 30.47 75 ALA A O 1
ATOM 568 N N . LYS A 1 76 ? 27.984 20.327 5.704 1.00 35.81 76 LYS A N 1
ATOM 569 C CA . LYS A 1 76 ? 26.644 19.747 5.473 1.00 35.81 76 LYS A CA 1
ATOM 570 C C . LYS A 1 76 ? 26.660 18.212 5.491 1.00 35.81 76 LYS A C 1
ATOM 572 O O . LYS A 1 76 ? 25.718 17.598 5.981 1.00 35.81 76 LYS A O 1
ATOM 577 N N . GLY A 1 77 ? 27.747 17.586 5.035 1.00 35.09 77 GLY A N 1
ATOM 578 C CA . GLY A 1 77 ? 27.921 16.129 5.046 1.00 35.09 77 GLY A CA 1
ATOM 579 C C . GLY A 1 77 ? 28.264 15.519 6.413 1.00 35.09 77 GLY A C 1
ATOM 580 O O . GLY A 1 77 ? 28.058 14.322 6.605 1.00 35.09 77 GLY A O 1
ATOM 581 N N . LEU A 1 78 ? 28.764 16.305 7.375 1.00 32.84 78 LEU A N 1
ATOM 582 C CA . LEU A 1 78 ? 29.190 15.798 8.689 1.00 32.84 78 LEU A CA 1
ATOM 583 C C . LEU A 1 78 ? 28.281 16.190 9.858 1.00 32.84 78 LEU A C 1
ATOM 585 O O . LEU A 1 78 ? 28.304 15.482 10.863 1.00 32.84 78 LEU A O 1
ATOM 589 N N . ASN A 1 79 ? 27.396 17.185 9.714 1.00 30.83 79 ASN A N 1
ATOM 590 C CA . ASN A 1 79 ? 26.308 17.388 10.685 1.00 30.83 79 ASN A CA 1
ATOM 591 C C . ASN A 1 79 ? 25.306 16.214 10.716 1.00 30.83 79 ASN A C 1
ATOM 593 O O . ASN A 1 79 ? 24.591 16.053 11.701 1.00 30.83 79 ASN A O 1
ATOM 597 N N . LYS A 1 80 ? 25.302 15.339 9.696 1.00 34.72 80 LYS A N 1
ATOM 598 C CA . LYS A 1 80 ? 24.502 14.099 9.681 1.00 34.72 80 LYS A CA 1
ATOM 599 C C . LYS A 1 80 ? 25.170 12.909 10.395 1.00 34.72 80 LYS A C 1
ATOM 601 O O . LYS A 1 80 ? 24.491 11.933 10.682 1.00 34.72 80 LYS A O 1
ATOM 606 N N . LYS A 1 81 ? 26.477 12.964 10.703 1.00 33.50 81 LYS A N 1
ATOM 607 C CA . LYS A 1 81 ? 27.242 11.827 11.276 1.00 33.50 81 LYS A CA 1
ATOM 608 C C . LYS A 1 81 ? 27.672 11.988 12.741 1.00 33.50 81 LYS A C 1
ATOM 610 O O . LYS A 1 81 ? 28.274 11.069 13.285 1.00 33.50 81 LYS A O 1
ATOM 615 N N . ALA A 1 82 ? 27.357 13.110 13.390 1.00 30.95 82 ALA A N 1
ATOM 616 C CA . ALA A 1 82 ? 27.686 13.351 14.802 1.00 30.95 82 ALA A CA 1
ATOM 617 C C . ALA A 1 82 ? 26.518 13.095 15.783 1.00 30.95 82 ALA A C 1
ATOM 619 O O . ALA A 1 82 ? 26.683 13.310 16.977 1.00 30.95 82 ALA A O 1
ATOM 620 N N . ARG A 1 83 ? 25.356 12.611 15.309 1.00 31.67 83 ARG A N 1
ATOM 621 C CA . ARG A 1 83 ? 24.211 12.217 16.161 1.00 31.67 83 ARG A CA 1
ATOM 622 C C . ARG A 1 83 ? 24.006 10.705 16.325 1.00 31.67 83 ARG A C 1
ATOM 624 O O . ARG A 1 83 ? 23.107 10.305 17.046 1.00 31.67 83 ARG A O 1
ATOM 631 N N . SER A 1 84 ? 24.835 9.856 15.716 1.00 32.06 84 SER A N 1
ATOM 632 C CA . SER A 1 84 ? 24.700 8.395 15.817 1.00 32.06 84 SER A CA 1
ATOM 633 C C . SER A 1 84 ? 25.783 7.792 16.715 1.00 32.06 84 SER A C 1
ATOM 635 O O . SER A 1 84 ? 26.672 7.072 16.260 1.00 32.06 84 SER A O 1
ATOM 637 N N . GLY A 1 85 ? 25.727 8.142 17.996 1.00 33.97 85 GLY A N 1
ATOM 638 C CA . GLY A 1 85 ? 26.173 7.279 19.084 1.00 33.97 85 GLY A CA 1
ATOM 639 C C . GLY A 1 85 ? 24.916 6.817 19.811 1.00 33.97 85 GLY A C 1
ATOM 640 O O . GLY A 1 85 ? 24.513 7.449 20.777 1.00 33.97 85 GLY A O 1
ATOM 641 N N . GLY A 1 86 ? 24.239 5.804 19.274 1.00 29.62 86 GLY A N 1
ATOM 642 C CA . GLY A 1 86 ? 22.963 5.324 19.802 1.00 29.62 86 GLY A CA 1
ATOM 643 C C . GLY A 1 86 ? 22.142 4.649 18.713 1.00 29.62 86 GLY A C 1
ATOM 644 O O . GLY A 1 86 ? 21.690 5.338 17.809 1.00 29.62 86 GLY A O 1
ATOM 645 N N . GLN A 1 87 ? 22.009 3.323 18.839 1.00 27.72 87 GLN A N 1
ATOM 646 C CA . GLN A 1 87 ? 21.130 2.401 18.100 1.00 27.72 87 GLN A CA 1
ATOM 647 C C . GLN A 1 87 ? 21.182 2.445 16.557 1.00 27.72 87 GLN A C 1
ATOM 649 O O . GLN A 1 87 ? 21.528 3.435 15.919 1.00 27.72 87 GLN A O 1
ATOM 654 N N . ALA A 1 88 ? 20.902 1.297 15.934 1.00 26.48 88 ALA A N 1
ATOM 655 C CA . ALA A 1 88 ? 20.804 1.188 14.481 1.00 26.48 88 ALA A CA 1
ATOM 656 C C . ALA A 1 88 ? 19.831 2.257 13.940 1.00 26.48 88 ALA A C 1
ATOM 658 O O . ALA A 1 88 ? 18.805 2.503 14.578 1.00 26.48 88 ALA A O 1
ATOM 659 N N . PRO A 1 89 ? 20.133 2.919 12.808 1.00 28.81 89 PRO A N 1
ATOM 660 C CA . PRO A 1 89 ? 19.249 3.941 12.269 1.00 28.81 89 PRO A CA 1
ATOM 661 C C . PRO A 1 89 ? 17.895 3.308 11.937 1.00 28.81 89 PRO A C 1
ATOM 663 O O . PRO A 1 89 ? 17.799 2.455 11.057 1.00 28.81 89 PRO A O 1
ATOM 666 N N . VAL A 1 90 ? 16.857 3.725 12.662 1.00 35.84 90 VAL A N 1
ATOM 667 C CA . VAL A 1 90 ? 15.458 3.461 12.316 1.00 35.84 90 VAL A CA 1
ATOM 668 C C . VAL A 1 90 ? 15.231 4.035 10.917 1.00 35.84 90 VAL A C 1
ATOM 670 O O . VAL A 1 90 ? 15.577 5.190 10.665 1.00 35.84 90 VAL A O 1
ATOM 673 N N . SER A 1 91 ? 14.718 3.221 9.992 1.00 36.50 91 SER A N 1
ATOM 674 C CA . SER A 1 91 ? 14.521 3.612 8.594 1.00 36.50 91 SER A CA 1
ATOM 675 C C . SER A 1 91 ? 13.708 4.912 8.501 1.00 36.50 91 SER A C 1
ATOM 677 O O . SER A 1 91 ? 12.575 4.951 8.971 1.00 36.50 91 SER A O 1
ATOM 679 N N . GLU A 1 92 ? 14.241 5.952 7.844 1.00 40.03 92 GLU A N 1
ATOM 680 C CA . GLU A 1 92 ? 13.547 7.229 7.543 1.00 40.03 92 GLU A CA 1
ATOM 681 C C . GLU A 1 92 ? 12.341 7.055 6.576 1.00 40.03 92 GLU A C 1
ATOM 683 O O . GLU A 1 92 ? 11.785 8.036 6.084 1.00 40.03 92 GLU A O 1
ATOM 688 N N . HIS A 1 93 ? 11.935 5.819 6.268 1.00 48.19 93 HIS A N 1
ATOM 689 C CA . HIS A 1 93 ? 10.855 5.495 5.340 1.00 48.19 93 HIS A CA 1
ATOM 690 C C . HIS A 1 93 ? 9.550 5.201 6.097 1.00 48.19 93 HIS A C 1
ATOM 692 O O . HIS A 1 93 ? 9.595 4.495 7.108 1.00 48.19 93 HIS A O 1
ATOM 698 N N . PRO A 1 94 ? 8.388 5.704 5.630 1.00 52.41 94 PRO A N 1
ATOM 699 C CA . PRO A 1 94 ? 7.099 5.274 6.164 1.00 52.41 94 PRO A CA 1
ATOM 700 C C . PRO A 1 94 ? 6.997 3.748 6.067 1.00 52.41 94 PRO A C 1
ATOM 702 O O . PRO A 1 94 ? 7.303 3.168 5.023 1.00 52.41 94 PRO A O 1
ATOM 705 N N . ARG A 1 95 ? 6.591 3.083 7.155 1.00 69.75 95 ARG A N 1
ATOM 706 C CA . ARG A 1 95 ? 6.328 1.640 7.123 1.00 69.75 95 ARG A CA 1
ATOM 707 C C . ARG A 1 95 ? 5.052 1.428 6.313 1.00 69.75 95 ARG A C 1
ATOM 709 O O . ARG A 1 95 ? 3.971 1.828 6.750 1.00 69.75 95 ARG A O 1
ATOM 716 N N . LEU A 1 96 ? 5.191 0.814 5.142 1.00 83.25 96 LEU A N 1
ATOM 717 C CA . LEU A 1 96 ? 4.051 0.309 4.387 1.00 83.25 96 LEU A CA 1
ATOM 718 C C . LEU A 1 96 ? 3.507 -0.907 5.118 1.00 83.25 96 LEU A C 1
ATOM 720 O O . LEU A 1 96 ? 4.267 -1.808 5.473 1.00 83.25 96 LEU A O 1
ATOM 724 N N . LEU A 1 97 ? 2.211 -0.904 5.376 1.00 82.88 97 LEU A N 1
ATOM 725 C CA . LEU A 1 97 ? 1.555 -1.943 6.148 1.00 82.88 97 LEU A CA 1
ATOM 726 C C . LEU A 1 97 ? 0.354 -2.468 5.383 1.00 82.88 97 LEU A C 1
ATOM 728 O O . LEU A 1 97 ? -0.289 -1.701 4.665 1.00 82.88 97 LEU A O 1
ATOM 732 N N . PRO A 1 98 ? 0.038 -3.755 5.530 1.00 85.38 98 PRO A N 1
ATOM 733 C CA . PRO A 1 98 ? -1.158 -4.296 4.918 1.00 85.38 98 PRO A CA 1
ATOM 734 C C . PRO A 1 98 ? -2.415 -3.647 5.507 1.00 85.38 98 PRO A C 1
ATOM 736 O O . PRO A 1 98 ? -2.440 -3.208 6.667 1.00 85.38 98 PRO A O 1
ATOM 739 N N . LYS A 1 99 ? -3.464 -3.595 4.686 1.00 84.50 99 LYS A N 1
ATOM 740 C CA . LYS A 1 99 ? -4.824 -3.294 5.137 1.00 84.50 99 LYS A CA 1
ATOM 741 C C . LYS A 1 99 ? -5.336 -4.427 6.027 1.00 84.50 99 LYS A C 1
ATOM 743 O O . LYS A 1 99 ? -4.959 -5.577 5.838 1.00 84.50 99 LYS A O 1
ATOM 748 N N . SER A 1 100 ? -6.181 -4.086 7.001 1.00 77.31 100 SER A N 1
ATOM 749 C CA . SER A 1 100 ? -6.896 -5.082 7.813 1.00 77.31 100 SER A CA 1
ATOM 750 C C . SER A 1 100 ? -7.971 -5.818 7.015 1.00 77.31 100 SER A C 1
ATOM 752 O O . SER A 1 100 ? -8.310 -6.942 7.357 1.00 77.31 100 SER A O 1
ATOM 754 N N . GLU A 1 101 ? -8.473 -5.193 5.951 1.00 82.94 101 GLU A N 1
ATOM 755 C CA . GLU A 1 101 ? -9.493 -5.756 5.072 1.00 82.94 101 GLU A CA 1
ATOM 756 C C . GLU A 1 101 ? -8.867 -6.394 3.823 1.00 82.94 101 GLU A C 1
ATOM 758 O O . GLU A 1 101 ? -7.824 -5.917 3.354 1.00 82.94 101 GLU A O 1
ATOM 763 N N . PRO A 1 102 ? -9.504 -7.421 3.229 1.00 88.00 102 PRO A N 1
ATOM 764 C CA . PRO A 1 102 ? -9.112 -7.945 1.928 1.00 88.00 102 PRO A CA 1
ATOM 765 C C . PRO A 1 102 ? -9.108 -6.855 0.846 1.00 88.00 102 PRO A C 1
ATOM 767 O O . PRO A 1 102 ? -10.055 -6.081 0.712 1.00 88.00 102 PRO A O 1
ATOM 770 N N . VAL A 1 103 ? -8.059 -6.823 0.026 1.00 92.50 103 VAL A N 1
ATOM 771 C CA . VAL A 1 103 ? -7.872 -5.826 -1.039 1.00 92.50 103 VAL A CA 1
ATOM 772 C C . VAL A 1 103 ? -7.861 -6.481 -2.414 1.00 92.50 103 VAL A C 1
ATOM 774 O O . VAL A 1 103 ? -7.493 -7.645 -2.559 1.00 92.50 103 VAL A O 1
ATOM 777 N N . ARG A 1 104 ? -8.229 -5.730 -3.455 1.00 93.56 104 ARG A N 1
ATOM 778 C CA . ARG A 1 104 ? -8.226 -6.222 -4.841 1.00 93.56 104 ARG A CA 1
ATOM 779 C C . ARG A 1 104 ? -7.036 -5.664 -5.606 1.00 93.56 104 ARG A C 1
ATOM 781 O O . ARG A 1 104 ? -6.891 -4.449 -5.715 1.00 93.56 104 ARG A O 1
ATOM 788 N N . LEU A 1 105 ? -6.217 -6.539 -6.194 1.00 94.00 105 LEU A N 1
ATOM 789 C CA . LEU A 1 105 ? -5.092 -6.118 -7.045 1.00 94.00 105 LEU A CA 1
ATOM 790 C C . LEU A 1 105 ? -5.565 -5.508 -8.375 1.00 94.00 105 LEU A C 1
ATOM 792 O O . LEU A 1 105 ? -4.841 -4.726 -8.990 1.00 94.00 105 LEU A O 1
ATOM 796 N N . GLY A 1 106 ? -6.787 -5.843 -8.797 1.00 92.38 106 GLY A N 1
ATOM 797 C CA . GLY A 1 106 ? -7.443 -5.300 -9.984 1.00 92.38 106 GLY A CA 1
ATOM 798 C C . GLY A 1 106 ? -7.230 -6.109 -11.265 1.00 92.38 106 GLY A C 1
ATOM 799 O O . GLY A 1 106 ? -7.789 -5.717 -12.286 1.00 92.38 106 GLY A O 1
ATOM 800 N N . TRP A 1 107 ? -6.452 -7.199 -11.224 1.00 93.25 107 TRP A N 1
ATOM 801 C CA . TRP A 1 107 ? -6.266 -8.133 -12.348 1.00 93.25 107 TRP A CA 1
ATOM 802 C C . TRP A 1 107 ? -7.440 -9.097 -12.529 1.00 93.25 107 TRP A C 1
ATOM 804 O O . TRP A 1 107 ? -7.728 -9.527 -13.643 1.00 93.25 107 TRP A O 1
ATOM 814 N N . ASP A 1 108 ? -8.131 -9.393 -11.439 1.00 86.44 108 ASP A N 1
ATOM 815 C CA . ASP A 1 108 ? -9.346 -10.187 -11.374 1.00 86.44 108 ASP A CA 1
ATOM 816 C C . ASP A 1 108 ? -10.320 -9.540 -10.365 1.00 86.44 108 ASP A C 1
ATOM 818 O O . ASP A 1 108 ? -10.096 -8.424 -9.874 1.00 86.44 108 ASP A O 1
ATOM 822 N N . ASP A 1 109 ? -11.441 -10.210 -10.101 1.00 85.88 109 ASP A N 1
ATOM 823 C CA . ASP A 1 109 ? -12.428 -9.774 -9.108 1.00 85.88 109 ASP A CA 1
ATOM 824 C C . ASP A 1 109 ? -12.185 -10.375 -7.712 1.00 85.88 109 ASP A C 1
ATOM 826 O O . ASP A 1 109 ? -13.020 -10.206 -6.819 1.00 85.88 109 ASP A O 1
ATOM 830 N N . GLN A 1 110 ? -11.048 -11.048 -7.498 1.00 88.50 110 GLN A N 1
ATOM 831 C CA . GLN A 1 110 ? -10.722 -11.659 -6.217 1.00 88.50 110 GLN A CA 1
ATOM 832 C C . GLN A 1 110 ? -10.201 -10.621 -5.222 1.00 88.50 110 GLN A C 1
ATOM 834 O O . GLN A 1 110 ? -9.460 -9.690 -5.550 1.00 88.50 110 GLN A O 1
ATOM 839 N N . SER A 1 111 ? -10.610 -10.796 -3.968 1.00 91.31 111 SER A N 1
ATOM 840 C CA . SER A 1 111 ? -10.065 -10.055 -2.838 1.00 91.31 111 SER A CA 1
ATOM 841 C C . SER A 1 111 ? -9.025 -10.920 -2.131 1.00 91.31 111 SER A C 1
ATOM 843 O O . SER A 1 111 ? -9.263 -12.096 -1.863 1.00 91.31 111 SER A O 1
ATOM 845 N N . HIS A 1 112 ? -7.885 -10.328 -1.798 1.00 90.12 112 HIS A N 1
ATOM 846 C CA . HIS A 1 112 ? -6.772 -11.007 -1.148 1.00 90.12 112 HIS A CA 1
ATOM 847 C C . HIS A 1 112 ? -6.481 -10.371 0.204 1.00 90.12 112 HIS A C 1
ATOM 849 O O . HIS A 1 112 ? -6.423 -9.147 0.333 1.00 90.12 112 HIS A O 1
ATOM 855 N N . PHE A 1 113 ? -6.256 -11.216 1.203 1.00 88.88 113 PHE A N 1
ATOM 856 C CA . PHE A 1 113 ? -5.712 -10.792 2.482 1.00 88.88 113 PHE A CA 1
ATOM 857 C C . PHE A 1 113 ? -4.187 -10.909 2.443 1.00 88.88 113 PHE A C 1
ATOM 859 O O . PHE A 1 113 ? -3.652 -11.957 2.079 1.00 88.88 113 PHE A O 1
ATOM 866 N N . PHE A 1 114 ? -3.495 -9.839 2.828 1.00 88.31 114 PHE A N 1
ATOM 867 C CA . PHE A 1 114 ? -2.041 -9.811 2.949 1.00 88.31 114 PHE A CA 1
ATOM 868 C C . PHE A 1 114 ? -1.684 -9.528 4.405 1.00 88.31 114 PHE A C 1
ATOM 870 O O . PHE A 1 114 ? -2.154 -8.553 4.974 1.00 88.31 114 PHE A O 1
ATOM 877 N N . ASP A 1 115 ? -0.833 -10.345 5.009 1.00 81.88 115 ASP A N 1
ATOM 878 C CA . ASP A 1 115 ? -0.312 -10.134 6.368 1.00 81.88 115 ASP A CA 1
ATOM 879 C C . ASP A 1 115 ? 1.017 -9.358 6.375 1.00 81.88 115 ASP A C 1
ATOM 881 O O . ASP A 1 115 ? 1.444 -8.836 7.409 1.00 81.88 115 ASP A O 1
ATOM 885 N N . GLN A 1 116 ? 1.652 -9.227 5.209 1.00 84.06 116 GLN A N 1
ATOM 886 C CA . GLN A 1 116 ? 2.918 -8.539 5.037 1.00 84.06 116 GLN A CA 1
ATOM 887 C C . GLN A 1 116 ? 2.966 -7.737 3.734 1.00 84.06 116 GLN A C 1
ATOM 889 O O . GLN A 1 116 ? 2.484 -8.159 2.683 1.00 84.06 116 GLN A O 1
ATOM 894 N N . VAL A 1 117 ? 3.625 -6.577 3.803 1.00 89.19 117 VAL A N 1
ATOM 895 C CA . VAL A 1 117 ? 3.993 -5.758 2.643 1.00 89.19 117 VAL A CA 1
ATOM 896 C C . VAL A 1 117 ? 5.511 -5.724 2.526 1.00 89.19 117 VAL A C 1
ATOM 898 O O . VAL A 1 117 ? 6.213 -5.430 3.496 1.00 89.19 117 VAL A O 1
ATOM 901 N N . VAL A 1 118 ? 6.024 -5.987 1.327 1.00 89.50 118 VAL A N 1
ATOM 902 C CA . VAL A 1 118 ? 7.446 -5.869 1.004 1.00 89.50 118 VAL A CA 1
ATOM 903 C C . VAL A 1 118 ? 7.628 -4.798 -0.051 1.00 89.50 118 VAL A C 1
ATOM 905 O O . VAL A 1 118 ? 7.126 -4.886 -1.168 1.00 89.50 118 VAL A O 1
ATOM 908 N N . TRP A 1 119 ? 8.389 -3.775 0.304 1.00 88.62 119 TRP A N 1
ATOM 909 C CA . TRP A 1 119 ? 8.690 -2.682 -0.600 1.00 88.62 119 TRP A CA 1
ATOM 910 C C . TRP A 1 119 ? 10.025 -2.911 -1.312 1.00 88.62 119 TRP A C 1
ATOM 912 O O . TRP A 1 119 ? 10.963 -3.442 -0.712 1.00 88.62 119 TRP A O 1
ATOM 922 N N . PHE A 1 120 ? 10.135 -2.479 -2.566 1.00 90.19 120 PHE A N 1
ATOM 923 C CA . PHE A 1 120 ? 11.355 -2.553 -3.372 1.00 90.19 120 PHE A CA 1
ATOM 924 C C . PHE A 1 120 ? 11.600 -1.259 -4.165 1.00 90.19 120 PHE A C 1
ATOM 926 O O . PHE A 1 120 ? 10.783 -0.336 -4.149 1.00 90.19 120 PHE A O 1
ATOM 933 N N . TYR A 1 121 ? 12.760 -1.175 -4.821 1.00 82.00 121 TYR A N 1
ATOM 934 C CA . TYR A 1 121 ? 13.250 0.025 -5.510 1.00 82.00 121 TYR A CA 1
ATOM 935 C C . TYR A 1 121 ? 13.279 -0.159 -7.027 1.00 82.00 121 TYR A C 1
ATOM 937 O O . TYR A 1 121 ? 13.460 -1.266 -7.531 1.00 82.00 121 TYR A O 1
ATOM 945 N N . SER A 1 122 ? 13.272 0.958 -7.748 1.00 78.94 122 SER A N 1
ATOM 946 C CA . SER A 1 122 ? 13.329 0.990 -9.211 1.00 78.94 122 SER A CA 1
ATOM 947 C C . SER A 1 122 ? 14.740 0.840 -9.807 1.00 78.94 122 SER A C 1
ATOM 949 O O . SER A 1 122 ? 14.935 1.123 -10.985 1.00 78.94 122 SER A O 1
ATOM 951 N N . HIS A 1 123 ? 15.759 0.455 -9.026 1.00 78.44 123 HIS A N 1
ATOM 952 C CA . HIS A 1 123 ? 17.166 0.568 -9.433 1.00 78.44 123 HIS A CA 1
ATOM 953 C C . HIS A 1 123 ? 17.999 -0.709 -9.244 1.00 78.44 123 HIS A C 1
ATOM 955 O O . HIS A 1 123 ? 17.738 -1.538 -8.376 1.00 78.44 123 HIS A O 1
ATOM 961 N N . ARG A 1 124 ? 19.098 -0.799 -10.005 1.00 76.81 124 ARG A N 1
ATOM 962 C CA . ARG A 1 124 ? 20.016 -1.958 -10.046 1.00 76.81 124 ARG A CA 1
ATOM 963 C C . ARG A 1 124 ? 21.014 -2.045 -8.886 1.00 76.81 124 ARG A C 1
ATOM 965 O O . ARG A 1 124 ? 21.592 -3.100 -8.636 1.00 76.81 124 ARG A O 1
ATOM 972 N N . ASN A 1 125 ? 21.244 -0.936 -8.188 1.00 77.81 125 ASN A N 1
ATOM 973 C CA . ASN A 1 125 ? 22.287 -0.844 -7.165 1.00 77.81 125 ASN A CA 1
ATOM 974 C C . ASN A 1 125 ? 21.716 -1.099 -5.771 1.00 77.81 125 ASN A C 1
ATOM 976 O O . ASN A 1 125 ? 20.629 -0.629 -5.463 1.00 77.81 125 ASN A O 1
ATOM 980 N N . ARG A 1 126 ? 22.464 -1.791 -4.910 1.00 74.44 126 ARG A N 1
ATOM 981 C CA . ARG A 1 126 ? 22.126 -1.941 -3.491 1.00 74.44 126 ARG A CA 1
ATOM 982 C C . ARG A 1 126 ? 23.106 -1.117 -2.661 1.00 74.44 126 ARG A C 1
ATOM 984 O O . ARG A 1 126 ? 24.312 -1.164 -2.879 1.00 74.44 126 ARG A O 1
ATOM 991 N N . SER A 1 127 ? 22.602 -0.309 -1.739 1.00 78.38 127 SER A N 1
ATOM 992 C CA . SER A 1 127 ? 23.425 0.314 -0.702 1.00 78.38 127 SER A CA 1
ATOM 993 C C . SER A 1 127 ? 23.727 -0.704 0.399 1.00 78.38 127 SER A C 1
ATOM 995 O O . SER A 1 127 ? 22.964 -1.643 0.602 1.00 78.38 127 SER A O 1
ATOM 997 N N . LYS A 1 128 ? 24.788 -0.488 1.183 1.00 75.56 128 LYS A N 1
ATOM 998 C CA . LYS A 1 128 ? 25.131 -1.386 2.305 1.00 75.56 128 LYS A CA 1
ATOM 999 C C . LYS A 1 128 ? 24.018 -1.536 3.350 1.00 75.56 128 LYS A C 1
ATOM 1001 O O . LYS A 1 128 ? 23.937 -2.566 4.003 1.00 75.56 128 LYS A O 1
ATOM 1006 N N . ALA A 1 129 ? 23.181 -0.512 3.524 1.00 72.31 129 ALA A N 1
ATOM 1007 C CA . ALA A 1 129 ? 22.035 -0.581 4.430 1.00 72.31 129 ALA A CA 1
ATOM 1008 C C . ALA A 1 129 ? 20.950 -1.511 3.867 1.00 72.31 129 ALA A C 1
ATOM 1010 O O . ALA A 1 129 ? 20.516 -2.430 4.551 1.00 72.31 129 ALA A O 1
ATOM 1011 N N . GLN A 1 130 ? 20.610 -1.341 2.586 1.00 76.38 130 GLN A N 1
ATOM 1012 C CA . GLN A 1 130 ? 19.695 -2.237 1.871 1.00 76.38 130 GLN A CA 1
ATOM 1013 C C . GLN A 1 130 ? 20.238 -3.672 1.834 1.00 76.38 130 GLN A C 1
ATOM 1015 O O . GLN A 1 130 ? 19.473 -4.619 1.940 1.00 76.38 130 GLN A O 1
ATOM 1020 N N . GLU A 1 131 ? 21.564 -3.844 1.747 1.00 78.38 131 GLU A N 1
ATOM 1021 C CA . GLU A 1 131 ? 22.194 -5.162 1.839 1.00 78.38 131 GLU A CA 1
ATOM 1022 C C . GLU A 1 131 ? 21.922 -5.867 3.159 1.00 78.38 131 GLU A C 1
ATOM 1024 O O . GLU A 1 131 ? 21.627 -7.057 3.163 1.00 78.38 131 GLU A O 1
ATOM 1029 N N . GLN A 1 132 ? 22.014 -5.134 4.262 1.00 76.19 132 GLN A N 1
ATOM 1030 C CA . GLN A 1 132 ? 21.769 -5.673 5.593 1.00 76.19 132 GLN A CA 1
ATOM 1031 C C . GLN A 1 132 ? 20.281 -5.927 5.846 1.00 76.19 132 GLN A C 1
ATOM 1033 O O . GLN A 1 132 ? 19.947 -6.927 6.474 1.00 76.19 132 GLN A O 1
ATOM 1038 N N . GLU A 1 133 ? 19.399 -5.057 5.345 1.00 74.12 133 GLU A N 1
ATOM 1039 C CA . GLU A 1 133 ? 17.944 -5.256 5.411 1.00 74.12 133 GLU A CA 1
ATOM 1040 C C . GLU A 1 133 ? 17.510 -6.513 4.656 1.00 74.12 133 GLU A C 1
ATOM 1042 O O . GLU A 1 133 ? 16.738 -7.309 5.176 1.00 74.12 133 GLU A O 1
ATOM 1047 N N . ASP A 1 134 ? 18.027 -6.718 3.447 1.00 79.44 134 ASP A N 1
ATOM 1048 C CA . ASP A 1 134 ? 17.664 -7.867 2.619 1.00 79.44 134 ASP A CA 1
ATOM 1049 C C . ASP A 1 134 ? 18.080 -9.197 3.262 1.00 79.44 134 ASP A C 1
ATOM 1051 O O . ASP A 1 134 ? 17.345 -10.169 3.157 1.00 79.44 134 ASP A O 1
ATOM 1055 N N . VAL A 1 135 ? 19.217 -9.243 3.975 1.00 76.12 135 VAL A N 1
ATOM 1056 C CA . VAL A 1 135 ? 19.687 -10.456 4.678 1.00 76.12 135 VAL A CA 1
ATOM 1057 C C . VAL A 1 135 ? 18.688 -10.928 5.737 1.00 76.12 135 VAL A C 1
ATOM 1059 O O . VAL A 1 135 ? 18.522 -12.131 5.922 1.00 76.12 135 VAL A O 1
ATOM 1062 N N . SER A 1 136 ? 18.027 -10.004 6.436 1.00 69.69 136 SER A N 1
ATOM 1063 C CA . SER A 1 136 ? 17.041 -10.335 7.471 1.00 69.69 136 SER A CA 1
ATOM 1064 C C . SER A 1 136 ? 15.608 -10.427 6.943 1.00 69.69 136 SER A C 1
ATOM 1066 O O . SER A 1 136 ? 14.723 -10.906 7.653 1.00 69.69 136 SER A O 1
ATOM 1068 N N . LEU A 1 137 ? 15.362 -10.003 5.702 1.00 72.31 137 LEU A N 1
ATOM 1069 C CA . LEU A 1 137 ? 14.039 -9.984 5.096 1.00 72.31 137 LEU A CA 1
ATOM 1070 C C . LEU A 1 137 ? 13.727 -11.314 4.401 1.00 72.31 137 LEU A C 1
ATOM 1072 O O . LEU A 1 137 ? 14.394 -11.693 3.441 1.00 72.31 137 LEU A O 1
ATOM 1076 N N . LEU A 1 138 ? 12.668 -11.992 4.858 1.00 70.75 138 LEU A N 1
ATOM 1077 C CA . LEU A 1 138 ? 12.070 -13.160 4.193 1.00 70.75 138 LEU A CA 1
ATOM 1078 C C . LEU A 1 138 ? 13.088 -14.228 3.762 1.00 70.75 138 LEU A C 1
ATOM 1080 O O . LEU A 1 138 ? 13.036 -14.730 2.647 1.00 70.75 138 LEU A O 1
ATOM 1084 N N . GLY A 1 139 ? 14.046 -14.554 4.631 1.00 70.31 139 GLY A N 1
ATOM 1085 C CA . GLY A 1 139 ? 15.058 -15.570 4.328 1.00 70.31 139 GLY A CA 1
ATOM 1086 C C . GLY A 1 139 ? 16.170 -15.108 3.380 1.00 70.31 139 GLY A C 1
ATOM 1087 O O . GLY A 1 139 ? 16.811 -15.948 2.755 1.00 70.31 139 GLY A O 1
ATOM 1088 N N . GLY A 1 140 ? 16.421 -13.799 3.270 1.00 80.88 140 GLY A N 1
ATOM 1089 C CA . GLY A 1 140 ? 17.584 -13.272 2.552 1.00 80.88 140 GLY A CA 1
ATOM 1090 C C . GLY A 1 140 ? 17.318 -12.865 1.102 1.00 80.88 140 GLY A C 1
ATOM 1091 O O . GLY A 1 140 ? 18.245 -12.906 0.290 1.00 80.88 140 GLY A O 1
ATOM 1092 N N . ILE A 1 141 ? 16.073 -12.532 0.737 1.00 86.81 141 ILE A N 1
ATOM 1093 C CA . ILE A 1 141 ? 15.723 -12.232 -0.661 1.00 86.81 141 ILE A CA 1
ATOM 1094 C C . ILE A 1 141 ? 16.446 -10.980 -1.183 1.00 86.81 141 ILE A C 1
ATOM 1096 O O . ILE A 1 141 ? 16.499 -9.944 -0.522 1.00 86.81 141 ILE A O 1
ATOM 1100 N N . ASP A 1 142 ? 16.957 -11.040 -2.416 1.00 88.50 142 ASP A N 1
ATOM 1101 C CA . ASP A 1 142 ? 17.501 -9.864 -3.104 1.00 88.50 142 ASP A CA 1
ATOM 1102 C C . ASP A 1 142 ? 16.367 -9.068 -3.755 1.00 88.50 142 ASP A C 1
ATOM 1104 O O . ASP A 1 142 ? 15.909 -9.387 -4.853 1.00 88.50 142 ASP A O 1
ATOM 1108 N N . ARG A 1 143 ? 15.922 -7.994 -3.095 1.00 90.12 143 ARG A N 1
ATOM 1109 C CA . ARG A 1 143 ? 14.786 -7.187 -3.569 1.00 90.12 143 ARG A CA 1
ATOM 1110 C C . ARG A 1 143 ? 15.027 -6.490 -4.905 1.00 90.12 143 ARG A C 1
ATOM 1112 O O . ARG A 1 143 ? 14.066 -6.033 -5.524 1.00 90.12 143 ARG A O 1
ATOM 1119 N N . ARG A 1 144 ? 16.270 -6.407 -5.392 1.00 90.56 144 ARG A N 1
ATOM 1120 C CA . ARG A 1 144 ? 16.542 -5.854 -6.728 1.00 90.56 144 ARG A CA 1
ATOM 1121 C C . ARG A 1 144 ? 15.882 -6.675 -7.819 1.00 90.56 144 ARG A C 1
ATOM 1123 O O . ARG A 1 144 ? 15.543 -6.103 -8.849 1.00 90.56 144 ARG A O 1
ATOM 1130 N N . VAL A 1 145 ? 15.665 -7.972 -7.586 1.00 92.69 145 VAL A N 1
ATOM 1131 C CA . VAL A 1 145 ? 15.028 -8.872 -8.549 1.00 92.69 145 VAL A CA 1
ATOM 1132 C C . VAL A 1 145 ? 13.650 -8.383 -8.984 1.00 92.69 145 VAL A C 1
ATOM 1134 O O . VAL A 1 145 ? 13.243 -8.650 -10.106 1.00 92.69 145 VAL A O 1
ATOM 1137 N N . PHE A 1 146 ? 12.946 -7.613 -8.155 1.00 94.88 146 PHE A N 1
ATOM 1138 C CA . PHE A 1 146 ? 11.631 -7.069 -8.492 1.00 94.88 146 PHE A CA 1
ATOM 1139 C C . PHE A 1 146 ? 11.693 -5.881 -9.462 1.00 94.88 146 PHE A C 1
ATOM 1141 O O . PHE A 1 146 ? 10.713 -5.599 -10.141 1.00 94.88 146 PHE A O 1
ATOM 1148 N N . SER A 1 147 ? 12.844 -5.215 -9.600 1.00 94.31 147 SER A N 1
ATOM 1149 C CA . SER A 1 147 ? 13.017 -4.133 -10.572 1.00 94.31 147 SER A CA 1
ATOM 1150 C C . SER A 1 147 ? 13.001 -4.663 -12.009 1.00 94.31 147 SER A C 1
ATOM 1152 O O . SER A 1 147 ? 13.599 -5.702 -12.313 1.00 94.31 147 SER A O 1
ATOM 1154 N N . ASN A 1 148 ? 12.399 -3.907 -12.931 1.00 93.88 148 ASN A N 1
ATOM 1155 C CA . ASN A 1 148 ? 12.483 -4.205 -14.365 1.00 93.88 148 ASN A CA 1
ATOM 1156 C C . ASN A 1 148 ? 13.900 -4.073 -14.920 1.00 93.88 148 ASN A C 1
ATOM 1158 O O . ASN A 1 148 ? 14.243 -4.769 -15.872 1.00 93.88 148 ASN A O 1
ATOM 1162 N N . LEU A 1 149 ? 14.733 -3.243 -14.287 1.00 93.94 149 LEU A N 1
ATOM 1163 C CA . LEU A 1 149 ? 16.134 -3.056 -14.654 1.00 93.94 149 LEU A CA 1
ATOM 1164 C C . LEU A 1 149 ? 17.040 -4.184 -14.152 1.00 93.94 149 LEU A C 1
ATOM 1166 O O . LEU A 1 149 ? 18.242 -4.146 -14.415 1.00 93.94 149 LEU A O 1
ATOM 1170 N N . PHE A 1 150 ? 16.510 -5.141 -13.385 1.00 93.31 150 PHE A N 1
ATOM 1171 C CA . PHE A 1 150 ? 17.302 -6.247 -12.871 1.00 93.31 150 PHE A CA 1
ATOM 1172 C C . PHE A 1 150 ? 17.860 -7.090 -14.014 1.00 93.31 150 PHE A C 1
ATOM 1174 O O . PHE A 1 150 ? 17.108 -7.643 -14.819 1.00 93.31 150 PHE A O 1
ATOM 1181 N N . GLU A 1 151 ? 19.182 -7.178 -14.047 1.00 91.62 151 GLU A N 1
ATOM 1182 C CA . GLU A 1 151 ? 19.929 -7.904 -15.058 1.00 91.62 151 GLU A CA 1
ATOM 1183 C C . GLU A 1 151 ? 20.072 -9.369 -14.643 1.00 91.62 151 GLU A C 1
ATOM 1185 O O . GLU A 1 151 ? 20.538 -9.681 -13.547 1.00 91.62 151 GLU A O 1
ATOM 1190 N N . GLN A 1 152 ? 19.610 -10.264 -15.508 1.00 86.94 152 GLN A N 1
ATOM 1191 C CA . GLN A 1 152 ? 19.609 -11.703 -15.296 1.00 86.94 152 GLN A CA 1
ATOM 1192 C C . GLN A 1 152 ? 20.794 -12.309 -16.040 1.00 86.94 152 GLN A C 1
ATOM 1194 O O . GLN A 1 152 ? 20.836 -12.264 -17.265 1.00 86.94 152 GLN A O 1
ATOM 1199 N N . ASN A 1 153 ? 21.735 -12.906 -15.306 1.00 82.25 153 ASN A N 1
ATOM 1200 C CA . ASN A 1 153 ? 22.938 -13.503 -15.899 1.00 82.25 153 ASN A CA 1
ATOM 1201 C C . ASN A 1 153 ? 22.616 -14.630 -16.897 1.00 82.25 153 ASN A C 1
ATOM 1203 O O . ASN A 1 153 ? 23.294 -14.762 -17.907 1.00 82.25 153 ASN A O 1
ATOM 1207 N N . GLU A 1 154 ? 21.580 -15.426 -16.621 1.00 82.12 154 GLU A N 1
ATOM 1208 C CA . GLU A 1 154 ? 21.096 -16.497 -17.511 1.00 82.12 154 GLU A CA 1
ATOM 1209 C C . GLU A 1 154 ? 20.188 -15.964 -18.638 1.00 82.12 154 GLU A C 1
ATOM 1211 O O . GLU A 1 154 ? 19.822 -16.701 -19.553 1.00 82.12 154 GLU A O 1
ATOM 1216 N N . GLY A 1 155 ? 19.846 -14.671 -18.583 1.00 87.06 155 GLY A N 1
ATOM 1217 C CA . GLY A 1 155 ? 18.907 -14.008 -19.474 1.00 87.06 155 GLY A CA 1
ATOM 1218 C C . GLY A 1 155 ? 17.441 -14.389 -19.240 1.00 87.06 155 GLY A C 1
ATOM 1219 O O . GLY A 1 155 ? 17.104 -15.336 -18.536 1.00 87.06 155 GLY A O 1
ATOM 1220 N N . LEU A 1 156 ? 16.545 -13.602 -19.828 1.00 92.75 156 LEU A N 1
ATOM 1221 C CA . LEU A 1 156 ? 15.098 -13.765 -19.773 1.00 92.75 156 LEU A CA 1
ATOM 1222 C C . LEU A 1 156 ? 14.581 -14.182 -21.146 1.00 92.75 156 LEU A C 1
ATOM 1224 O O . LEU A 1 156 ? 14.928 -13.565 -22.151 1.00 92.75 156 LEU A O 1
ATOM 1228 N N . ARG A 1 157 ? 13.705 -15.185 -21.175 1.00 93.31 157 ARG A N 1
ATOM 1229 C CA . ARG A 1 157 ? 12.917 -15.551 -22.357 1.00 93.31 157 ARG A CA 1
ATOM 1230 C C . ARG A 1 157 ? 11.466 -15.176 -22.119 1.00 93.31 157 ARG A C 1
ATOM 1232 O O . ARG A 1 157 ? 10.931 -15.451 -21.047 1.00 93.31 157 ARG A O 1
ATOM 1239 N N . VAL A 1 158 ? 10.827 -14.575 -23.115 1.00 93.50 158 VAL A N 1
ATOM 1240 C CA . VAL A 1 158 ? 9.404 -14.235 -23.055 1.00 93.50 158 VAL A CA 1
ATOM 1241 C C . VAL A 1 158 ? 8.747 -14.710 -24.335 1.00 93.50 158 VAL A C 1
ATOM 1243 O O . VAL A 1 158 ? 9.066 -14.222 -25.412 1.00 93.50 158 VAL A O 1
ATOM 1246 N N . SER A 1 159 ? 7.836 -15.674 -24.219 1.00 89.75 159 SER A N 1
ATOM 1247 C CA . SER A 1 159 ? 7.125 -16.195 -25.383 1.00 89.75 159 SER A CA 1
ATOM 1248 C C . SER A 1 159 ? 6.203 -15.127 -25.983 1.00 89.75 159 SER A C 1
ATOM 1250 O O . SER A 1 159 ? 5.645 -14.317 -25.233 1.00 89.75 159 SER A O 1
ATOM 1252 N N . PRO A 1 160 ? 5.948 -15.146 -27.298 1.00 87.12 160 PRO A N 1
ATOM 1253 C CA . PRO A 1 160 ? 4.870 -14.360 -27.876 1.00 87.12 160 PRO A CA 1
ATOM 1254 C C . PRO A 1 160 ? 3.532 -14.798 -27.267 1.00 87.12 160 PRO A C 1
ATOM 1256 O O . PRO A 1 160 ? 3.363 -15.960 -26.884 1.00 87.12 160 PRO A O 1
ATOM 1259 N N . LEU A 1 161 ? 2.597 -13.862 -27.112 1.00 85.69 161 LEU A N 1
ATOM 1260 C CA . LEU A 1 161 ? 1.278 -14.147 -26.552 1.00 85.69 161 LEU A CA 1
ATOM 1261 C C . LEU A 1 161 ? 0.236 -13.182 -27.125 1.00 85.69 161 LEU A C 1
ATOM 1263 O O . LEU A 1 161 ? 0.450 -11.967 -27.137 1.00 85.69 161 LEU A O 1
ATOM 1267 N N . LEU A 1 162 ? -0.902 -13.733 -27.547 1.00 80.31 162 LEU A N 1
ATOM 1268 C CA . LEU A 1 162 ? -2.116 -12.968 -27.817 1.00 80.31 162 LEU A CA 1
ATOM 1269 C C . LEU A 1 162 ? -2.910 -12.811 -26.519 1.00 80.31 162 LEU A C 1
ATOM 1271 O O . LEU A 1 162 ? -3.051 -13.766 -25.754 1.00 80.31 162 LEU A O 1
ATOM 1275 N N . ASP A 1 163 ? -3.438 -11.618 -26.269 1.00 79.69 163 ASP A N 1
ATOM 1276 C CA . ASP A 1 163 ? -4.424 -11.447 -25.210 1.00 79.69 163 ASP A CA 1
ATOM 1277 C C . ASP A 1 163 ? -5.776 -12.078 -25.587 1.00 79.69 163 ASP A C 1
ATOM 1279 O O . ASP A 1 163 ? -5.989 -12.548 -26.706 1.00 79.69 163 ASP A O 1
ATOM 1283 N N . MET A 1 164 ? -6.723 -12.069 -24.648 1.00 72.62 164 MET A N 1
ATOM 1284 C CA . MET A 1 164 ? -8.048 -12.677 -24.837 1.00 72.62 164 MET A CA 1
ATOM 1285 C C . MET A 1 164 ? -8.900 -11.995 -25.921 1.00 72.62 164 MET A C 1
ATOM 1287 O O . MET A 1 164 ? -9.901 -12.558 -26.350 1.00 72.62 164 MET A O 1
ATOM 1291 N N . SER A 1 165 ? -8.526 -10.789 -26.352 1.00 77.38 165 SER A N 1
ATOM 1292 C CA . SER A 1 165 ? -9.158 -10.066 -27.462 1.00 77.38 165 SER A CA 1
ATOM 1293 C C . SER A 1 165 ? -8.413 -10.244 -28.791 1.00 77.38 165 SER A C 1
ATOM 1295 O O . SER A 1 165 ? -8.754 -9.599 -29.779 1.00 77.38 165 SER A O 1
ATOM 1297 N N . GLY A 1 166 ? -7.389 -11.105 -28.826 1.00 80.50 166 GLY A N 1
ATOM 1298 C CA . GLY A 1 166 ? -6.565 -11.358 -30.005 1.00 80.50 166 GLY A CA 1
ATOM 1299 C C . GLY A 1 166 ? -5.487 -10.302 -30.262 1.00 80.50 166 GLY A C 1
ATOM 1300 O O . GLY A 1 166 ? -4.865 -10.323 -31.323 1.00 80.50 166 GLY A O 1
ATOM 1301 N N . ARG A 1 167 ? -5.225 -9.375 -29.329 1.00 84.56 167 ARG A N 1
ATOM 1302 C CA . ARG A 1 167 ? -4.154 -8.377 -29.489 1.00 84.56 167 ARG A CA 1
ATOM 1303 C C . ARG A 1 167 ? -2.805 -9.006 -29.169 1.00 84.56 167 ARG A C 1
ATOM 1305 O O . ARG A 1 167 ? -2.627 -9.616 -28.118 1.00 84.56 167 ARG A O 1
ATOM 1312 N N . ASN A 1 168 ? -1.822 -8.798 -30.042 1.00 87.06 168 ASN A N 1
ATOM 1313 C CA . ASN A 1 168 ? -0.468 -9.293 -29.812 1.00 87.06 168 ASN A CA 1
ATOM 1314 C C . ASN A 1 168 ? 0.241 -8.470 -28.725 1.00 87.06 168 ASN A C 1
ATOM 1316 O O . ASN A 1 168 ? 0.511 -7.282 -28.924 1.00 87.06 168 ASN A O 1
ATOM 1320 N N . LEU A 1 169 ? 0.549 -9.081 -27.578 1.00 90.62 169 LEU A N 1
ATOM 1321 C CA . LEU A 1 169 ? 1.265 -8.419 -26.484 1.00 90.62 169 LEU A CA 1
ATOM 1322 C C . LEU A 1 169 ? 2.739 -8.198 -26.847 1.00 90.62 169 LEU A C 1
ATOM 1324 O O . LEU A 1 169 ? 3.265 -7.101 -26.657 1.00 90.62 169 LEU A O 1
ATOM 1328 N N . MET A 1 170 ? 3.375 -9.197 -27.458 1.00 92.81 170 MET A N 1
ATOM 1329 C CA . MET A 1 170 ? 4.723 -9.092 -28.018 1.00 92.81 170 MET A CA 1
ATOM 1330 C C . MET A 1 170 ? 4.615 -8.783 -29.507 1.00 92.81 170 MET A C 1
ATOM 1332 O O . MET A 1 170 ? 4.714 -9.685 -30.326 1.00 92.81 170 MET A O 1
ATOM 1336 N N . ARG A 1 171 ? 4.389 -7.502 -29.849 1.00 87.69 171 ARG A N 1
ATOM 1337 C CA . ARG A 1 171 ? 4.065 -7.020 -31.215 1.00 87.69 171 ARG A CA 1
ATOM 1338 C C . ARG A 1 171 ? 4.818 -7.742 -32.339 1.00 87.69 171 ARG A C 1
ATOM 1340 O O . ARG A 1 171 ? 4.237 -7.969 -33.393 1.00 87.69 171 ARG A O 1
ATOM 1347 N N . TRP A 1 172 ? 6.097 -8.021 -32.118 1.00 91.19 172 TRP A N 1
ATOM 1348 C CA . TRP A 1 172 ? 6.969 -8.685 -33.069 1.00 91.19 172 TRP A CA 1
ATOM 1349 C C . TRP A 1 172 ? 7.250 -10.119 -32.632 1.00 91.19 172 TRP A C 1
ATOM 1351 O O . TRP A 1 172 ? 7.820 -10.331 -31.561 1.00 91.19 172 TRP A O 1
ATOM 1361 N N . ASP A 1 173 ? 6.915 -11.087 -33.485 1.00 88.06 173 ASP A N 1
ATOM 1362 C CA . ASP A 1 173 ? 7.039 -12.516 -33.166 1.00 88.06 173 ASP A CA 1
ATOM 1363 C C . ASP A 1 173 ? 8.481 -12.927 -32.846 1.00 88.06 173 ASP A C 1
ATOM 1365 O O . ASP A 1 173 ? 8.700 -13.734 -31.943 1.00 88.06 173 ASP A O 1
ATOM 1369 N N . PHE A 1 174 ? 9.467 -12.290 -33.495 1.00 91.12 174 PHE A N 1
ATOM 1370 C CA . PHE A 1 174 ? 10.889 -12.556 -33.255 1.00 91.12 174 PHE A CA 1
ATOM 1371 C C . PHE A 1 174 ? 11.293 -12.339 -31.790 1.00 91.12 174 PHE A C 1
ATOM 1373 O O . PHE A 1 174 ? 12.272 -12.924 -31.338 1.00 91.12 174 PHE A O 1
ATOM 1380 N N . LEU A 1 175 ? 10.568 -11.509 -31.022 1.00 92.25 175 LEU A N 1
ATOM 1381 C CA . LEU A 1 175 ? 10.865 -11.300 -29.601 1.00 92.25 175 LEU A CA 1
ATOM 1382 C C . LEU A 1 175 ? 10.810 -12.619 -28.818 1.00 92.25 175 LEU A C 1
ATOM 1384 O O . LEU A 1 175 ? 11.544 -12.769 -27.847 1.00 92.25 175 LEU A O 1
ATOM 1388 N N . GLY A 1 176 ? 10.005 -13.583 -29.273 1.00 88.75 176 GLY A N 1
ATOM 1389 C CA . GLY A 1 176 ? 9.935 -14.928 -28.707 1.00 88.75 176 GLY A CA 1
ATOM 1390 C C . GLY A 1 176 ? 11.241 -15.716 -28.748 1.00 88.75 176 GLY A C 1
ATOM 1391 O O . GLY A 1 176 ? 11.486 -16.546 -27.872 1.00 88.75 176 GLY A O 1
ATOM 1392 N N . ASP A 1 177 ? 12.088 -15.429 -29.735 1.00 89.38 177 ASP A N 1
ATOM 1393 C CA . ASP A 1 177 ? 13.336 -16.153 -29.976 1.00 89.38 177 ASP A CA 1
ATOM 1394 C C . ASP A 1 177 ? 14.510 -15.574 -29.173 1.00 89.38 177 ASP A C 1
ATOM 1396 O O . ASP A 1 177 ? 15.567 -16.199 -29.042 1.00 89.38 177 ASP A O 1
ATOM 1400 N N . PHE A 1 178 ? 14.326 -14.385 -28.596 1.00 91.81 178 PHE A N 1
ATOM 1401 C CA . PHE A 1 178 ? 15.375 -13.658 -27.899 1.00 91.81 178 PHE A CA 1
ATOM 1402 C C . PHE A 1 178 ? 15.578 -14.107 -26.451 1.00 91.81 178 PHE A C 1
ATOM 1404 O O . PHE A 1 178 ? 14.659 -14.500 -25.729 1.00 91.81 178 PHE A O 1
ATOM 1411 N N . VAL A 1 179 ? 16.826 -13.951 -26.008 1.00 92.62 179 VAL A N 1
ATOM 1412 C CA . VAL A 1 179 ? 17.224 -13.984 -24.602 1.00 92.62 179 VAL A CA 1
ATOM 1413 C C . VAL A 1 179 ? 17.713 -12.589 -24.239 1.00 92.62 179 VAL A C 1
ATOM 1415 O O . VAL A 1 179 ? 18.772 -12.174 -24.699 1.00 92.62 179 VAL A O 1
ATOM 1418 N N . ALA A 1 180 ? 16.938 -11.849 -23.448 1.00 92.44 180 ALA A N 1
ATOM 1419 C CA . ALA A 1 180 ? 17.275 -10.472 -23.083 1.00 92.44 180 ALA A CA 1
ATOM 1420 C C . ALA A 1 180 ? 17.812 -10.383 -21.652 1.00 92.44 180 ALA A C 1
ATOM 1422 O O . ALA A 1 180 ? 17.411 -11.174 -20.798 1.00 92.44 180 ALA A O 1
ATOM 1423 N N . PRO A 1 181 ? 18.641 -9.380 -21.327 1.00 90.94 181 PRO A N 1
ATOM 1424 C CA . PRO A 1 181 ? 19.195 -9.254 -19.985 1.00 90.94 181 PRO A CA 1
ATOM 1425 C C . PRO A 1 181 ? 18.140 -8.885 -18.931 1.00 90.94 181 PRO A C 1
ATOM 1427 O O . PRO A 1 181 ? 18.354 -9.141 -17.750 1.00 90.94 181 PRO A O 1
ATOM 1430 N N . SER A 1 182 ? 17.000 -8.284 -19.302 1.00 95.44 182 SER A N 1
ATOM 1431 C CA . SER A 1 182 ? 16.008 -7.824 -18.321 1.00 95.44 182 SER A CA 1
ATOM 1432 C C . SER A 1 182 ? 14.572 -7.749 -18.844 1.00 95.44 182 SER A C 1
ATOM 1434 O O . SER A 1 182 ? 14.317 -7.781 -20.049 1.00 95.44 182 SER A O 1
ATOM 1436 N N . SER A 1 183 ? 13.627 -7.584 -17.912 1.00 96.19 183 SER A N 1
ATOM 1437 C CA . SER A 1 183 ? 12.223 -7.280 -18.217 1.00 96.19 183 SER A CA 1
ATOM 1438 C C . SER A 1 183 ? 12.059 -5.941 -18.937 1.00 96.19 183 SER A C 1
ATOM 1440 O O . SER A 1 183 ? 11.177 -5.813 -19.782 1.00 96.19 183 SER A O 1
ATOM 1442 N N . GLU A 1 184 ? 12.910 -4.955 -18.634 1.00 96.75 184 GLU A N 1
ATOM 1443 C CA . GLU A 1 184 ? 12.865 -3.634 -19.263 1.00 96.75 184 GLU A CA 1
ATOM 1444 C C . GLU A 1 184 ? 13.133 -3.705 -20.772 1.00 96.75 184 GLU A C 1
ATOM 1446 O O . GLU A 1 184 ? 12.450 -3.028 -21.539 1.00 96.75 184 GLU A O 1
ATOM 1451 N N . ASN A 1 185 ? 14.071 -4.553 -21.214 1.00 97.00 185 ASN A N 1
ATOM 1452 C CA . ASN A 1 185 ? 14.364 -4.738 -22.639 1.00 97.00 185 ASN A CA 1
ATOM 1453 C C . ASN A 1 185 ? 13.117 -5.214 -23.396 1.00 97.00 185 ASN A C 1
ATOM 1455 O O . ASN A 1 185 ? 12.699 -4.561 -24.350 1.00 97.00 185 ASN A O 1
ATOM 1459 N N . PHE A 1 186 ? 12.466 -6.283 -22.925 1.00 97.50 186 PHE A N 1
ATOM 1460 C CA . PHE A 1 186 ? 11.220 -6.768 -23.528 1.00 97.50 186 PHE A CA 1
ATOM 1461 C C . PHE A 1 186 ? 10.111 -5.718 -23.485 1.00 97.50 186 PHE A C 1
ATOM 1463 O O . PHE A 1 186 ? 9.406 -5.525 -24.472 1.00 97.50 186 PHE A O 1
ATOM 1470 N N . PHE A 1 187 ? 9.964 -5.015 -22.361 1.00 97.12 187 PHE A N 1
ATOM 1471 C CA . PHE A 1 187 ? 8.909 -4.024 -22.194 1.00 97.12 187 PHE A CA 1
ATOM 1472 C C . PHE A 1 187 ? 9.061 -2.840 -23.161 1.00 97.12 187 PHE A C 1
ATOM 1474 O O . PHE A 1 187 ? 8.084 -2.424 -23.785 1.00 97.12 187 PHE A O 1
ATOM 1481 N N . GLN A 1 188 ? 10.281 -2.318 -23.332 1.00 97.06 188 GLN A N 1
ATOM 1482 C CA . GLN A 1 188 ? 10.545 -1.236 -24.284 1.00 97.06 188 GLN A CA 1
ATOM 1483 C C . GLN A 1 188 ? 10.523 -1.732 -25.737 1.00 97.06 188 GLN A C 1
ATOM 1485 O O . GLN A 1 188 ? 10.025 -1.016 -26.600 1.00 97.06 188 GLN A O 1
ATOM 1490 N N . ALA A 1 189 ? 10.969 -2.959 -26.024 1.00 96.50 189 ALA A N 1
ATOM 1491 C CA . ALA A 1 189 ? 10.888 -3.530 -27.370 1.00 96.50 189 ALA A CA 1
ATOM 1492 C C . ALA A 1 189 ? 9.432 -3.772 -27.814 1.00 96.50 189 ALA A C 1
ATOM 1494 O O . ALA A 1 189 ? 9.060 -3.431 -28.936 1.00 96.50 189 ALA A O 1
ATOM 1495 N N . ALA A 1 190 ? 8.569 -4.269 -26.919 1.00 96.00 190 ALA A N 1
ATOM 1496 C CA . ALA A 1 190 ? 7.142 -4.484 -27.185 1.00 96.00 190 ALA A CA 1
ATOM 1497 C C . ALA A 1 190 ? 6.356 -3.178 -27.429 1.00 96.00 190 ALA A C 1
ATOM 1499 O O . ALA A 1 190 ? 5.270 -3.199 -28.019 1.00 96.00 190 ALA A O 1
ATOM 1500 N N . LYS A 1 191 ? 6.895 -2.040 -26.978 1.00 96.12 191 LYS A N 1
ATOM 1501 C CA . LYS A 1 191 ? 6.331 -0.696 -27.162 1.00 96.12 191 LYS A CA 1
ATOM 1502 C C . LYS A 1 191 ? 6.585 -0.125 -28.558 1.00 96.12 191 LYS A C 1
ATOM 1504 O O . LYS A 1 191 ? 5.769 0.667 -29.041 1.00 96.12 191 LYS A O 1
ATOM 1509 N N . CYS A 1 192 ? 7.713 -0.475 -29.173 1.00 95.12 192 CYS A N 1
ATOM 1510 C CA . CYS A 1 192 ? 8.177 0.123 -30.421 1.00 95.12 192 CYS A CA 1
ATOM 1511 C C . CYS A 1 192 ? 7.209 -0.130 -31.578 1.00 95.12 192 CYS A C 1
ATOM 1513 O O . CYS A 1 192 ? 6.753 -1.254 -31.795 1.00 95.12 192 CYS A O 1
ATOM 1515 N N . LEU A 1 193 ? 6.914 0.926 -32.348 1.00 94.00 193 LEU A N 1
ATOM 1516 C CA . LEU A 1 193 ? 6.126 0.790 -33.572 1.00 94.00 193 LEU A CA 1
ATOM 1517 C C . LEU A 1 193 ? 6.910 0.073 -34.672 1.00 94.00 193 LEU A C 1
ATOM 1519 O O . LEU A 1 193 ? 6.306 -0.704 -35.408 1.00 94.00 193 LEU A O 1
ATOM 1523 N N . HIS A 1 194 ? 8.215 0.346 -34.774 1.00 93.62 194 HIS A N 1
ATOM 1524 C CA . HIS A 1 194 ? 9.098 -0.204 -35.799 1.00 93.62 194 HIS A CA 1
ATOM 1525 C C . HIS A 1 194 ? 9.933 -1.368 -35.267 1.00 93.62 194 HIS A C 1
ATOM 1527 O O . HIS A 1 194 ? 10.385 -1.368 -34.120 1.00 93.62 194 HIS A O 1
ATOM 1533 N N . GLU A 1 195 ? 10.156 -2.347 -36.138 1.00 94.81 195 GLU A N 1
ATOM 1534 C CA . GLU A 1 195 ? 10.895 -3.571 -35.833 1.00 94.81 195 GLU A CA 1
ATOM 1535 C C . GLU A 1 195 ? 12.372 -3.290 -35.527 1.00 94.81 195 GLU A C 1
ATOM 1537 O O . GLU A 1 195 ? 12.937 -3.876 -34.607 1.00 94.81 195 GLU A O 1
ATOM 1542 N N . VAL A 1 196 ? 12.980 -2.345 -36.256 1.00 95.44 196 VAL A N 1
ATOM 1543 C CA . VAL A 1 196 ? 14.388 -1.949 -36.092 1.00 95.44 196 VAL A CA 1
ATOM 1544 C C . VAL A 1 196 ? 14.697 -1.457 -34.678 1.00 95.44 196 VAL A C 1
ATOM 1546 O O . VAL A 1 196 ? 15.689 -1.871 -34.083 1.00 95.44 196 VAL A O 1
ATOM 1549 N N . ASP A 1 197 ? 13.811 -0.647 -34.096 1.00 95.94 197 ASP A N 1
ATOM 1550 C CA . ASP A 1 197 ? 13.997 -0.104 -32.749 1.00 95.94 197 ASP A CA 1
ATOM 1551 C C . ASP A 1 197 ? 13.866 -1.216 -31.693 1.00 95.94 197 ASP A C 1
ATOM 1553 O O . ASP A 1 197 ? 14.630 -1.258 -30.727 1.00 95.94 197 ASP A O 1
ATOM 1557 N N . ALA A 1 198 ? 12.939 -2.160 -31.901 1.00 95.81 198 ALA A N 1
ATOM 1558 C CA . ALA A 1 198 ? 12.801 -3.339 -31.050 1.00 95.81 198 ALA A CA 1
ATOM 1559 C C . ALA A 1 198 ? 14.050 -4.235 -31.128 1.00 95.81 198 ALA A C 1
ATOM 1561 O O . ALA A 1 198 ? 14.580 -4.633 -30.093 1.00 95.81 198 ALA A O 1
ATOM 1562 N N . LYS A 1 199 ? 14.579 -4.500 -32.330 1.00 95.50 199 LYS A N 1
ATOM 1563 C CA . LYS A 1 199 ? 15.825 -5.262 -32.524 1.00 95.50 199 LYS A CA 1
ATOM 1564 C C . LYS A 1 199 ? 17.020 -4.581 -31.865 1.00 95.50 199 LYS A C 1
ATOM 1566 O O . LYS A 1 199 ? 17.811 -5.258 -31.214 1.00 95.50 199 LYS A O 1
ATOM 1571 N N . PHE A 1 200 ? 17.140 -3.264 -31.989 1.00 96.12 200 PHE A N 1
ATOM 1572 C CA . PHE A 1 200 ? 18.225 -2.508 -31.369 1.00 96.12 200 PHE A CA 1
ATOM 1573 C C . PHE A 1 200 ? 18.191 -2.609 -29.838 1.00 96.12 200 PHE A C 1
ATOM 1575 O O . PHE A 1 200 ? 19.208 -2.916 -29.220 1.00 96.12 200 PHE A O 1
ATOM 1582 N N . ILE A 1 201 ? 17.008 -2.457 -29.227 1.00 96.19 201 ILE A N 1
ATOM 1583 C CA . ILE A 1 201 ? 16.817 -2.639 -27.777 1.00 96.19 201 ILE A CA 1
ATOM 1584 C C . ILE A 1 201 ? 17.235 -4.039 -27.313 1.00 96.19 201 ILE A C 1
ATOM 1586 O O . ILE A 1 201 ? 17.796 -4.186 -26.225 1.00 96.19 201 ILE A O 1
ATOM 1590 N N . MET A 1 202 ? 16.931 -5.065 -28.106 1.00 95.00 202 MET A N 1
ATOM 1591 C CA . MET A 1 202 ? 17.157 -6.455 -27.717 1.00 95.00 202 MET A CA 1
ATOM 1592 C C . MET A 1 202 ? 18.603 -6.918 -27.932 1.00 95.00 202 MET A C 1
ATOM 1594 O O . MET A 1 202 ? 19.078 -7.735 -27.149 1.00 95.00 202 MET A O 1
ATOM 1598 N N . ASN A 1 203 ? 19.298 -6.402 -28.951 1.00 91.88 203 ASN A N 1
ATOM 1599 C CA . ASN A 1 203 ? 20.663 -6.821 -29.295 1.00 91.88 203 ASN A CA 1
ATOM 1600 C C . ASN A 1 203 ? 21.755 -5.967 -28.638 1.00 91.88 203 ASN A C 1
ATOM 1602 O O . ASN A 1 203 ? 22.764 -6.502 -28.192 1.00 91.88 203 ASN A O 1
ATOM 1606 N N . GLU A 1 204 ? 21.574 -4.644 -28.592 1.00 92.38 204 GLU A N 1
ATOM 1607 C CA . GLU A 1 204 ? 22.690 -3.712 -28.357 1.00 92.38 204 GLU A CA 1
ATOM 1608 C C . GLU A 1 204 ? 22.629 -3.010 -26.996 1.00 92.38 204 GLU A C 1
ATOM 1610 O O . GLU A 1 204 ? 23.618 -2.424 -26.547 1.00 92.38 204 GLU A O 1
ATOM 1615 N N . LEU A 1 205 ? 21.463 -3.003 -26.340 1.00 94.88 205 LEU A N 1
ATOM 1616 C CA . LEU A 1 205 ? 21.225 -2.140 -25.186 1.00 94.88 205 LEU A CA 1
ATOM 1617 C C . LEU A 1 205 ? 21.201 -2.904 -23.861 1.00 94.88 205 LEU A C 1
ATOM 1619 O O . LEU A 1 205 ? 20.432 -3.843 -23.654 1.00 94.88 205 LEU A O 1
ATOM 1623 N N . SER A 1 206 ? 21.973 -2.402 -22.894 1.00 94.50 206 SER A N 1
ATOM 1624 C CA . SER A 1 206 ? 21.812 -2.788 -21.488 1.00 94.50 206 SER A CA 1
ATOM 1625 C C . SER A 1 206 ? 20.431 -2.367 -20.952 1.00 94.50 206 SER A C 1
ATOM 1627 O O . SER A 1 206 ? 19.806 -1.462 -21.513 1.00 94.50 206 SER A O 1
ATOM 1629 N N . PRO A 1 207 ? 19.960 -2.919 -19.817 1.00 94.69 207 PRO A N 1
ATOM 1630 C CA . PRO A 1 207 ? 18.642 -2.586 -19.262 1.00 94.69 207 PRO A CA 1
ATOM 1631 C C . PRO A 1 207 ? 18.388 -1.083 -19.067 1.00 94.69 207 PRO A C 1
ATOM 1633 O O . PRO A 1 207 ? 17.310 -0.576 -19.367 1.00 94.69 207 PRO A O 1
ATOM 1636 N N . LEU A 1 208 ? 19.396 -0.339 -18.594 1.00 93.38 208 LEU A N 1
ATOM 1637 C CA . LEU A 1 208 ? 19.273 1.110 -18.410 1.00 93.38 208 LEU A CA 1
ATOM 1638 C C . LEU A 1 208 ? 19.199 1.849 -19.749 1.00 93.38 208 LEU A C 1
ATOM 1640 O O . LEU A 1 208 ? 18.370 2.742 -19.896 1.00 93.38 208 LEU A O 1
ATOM 1644 N N . GLN A 1 209 ? 20.020 1.456 -20.724 1.00 94.56 209 GLN A N 1
ATOM 1645 C CA . GLN A 1 209 ? 19.978 2.057 -22.055 1.00 94.56 209 GLN A CA 1
ATOM 1646 C C . GLN A 1 209 ? 18.652 1.754 -22.756 1.00 94.56 209 GLN A C 1
ATOM 1648 O O . GLN A 1 209 ? 18.102 2.644 -23.390 1.00 94.56 209 GLN A O 1
ATOM 1653 N N . ALA A 1 210 ? 18.089 0.552 -22.593 1.00 96.00 210 ALA A N 1
ATOM 1654 C CA . ALA A 1 210 ? 16.764 0.214 -23.106 1.00 96.00 210 ALA A CA 1
ATOM 1655 C C . ALA A 1 210 ? 15.681 1.140 -22.525 1.00 96.00 210 ALA A C 1
ATOM 1657 O O . ALA A 1 210 ? 14.897 1.717 -23.284 1.00 96.00 210 ALA A O 1
ATOM 1658 N N . ALA A 1 211 ? 15.676 1.353 -21.200 1.00 93.56 211 ALA A N 1
ATOM 1659 C CA . ALA A 1 211 ? 14.772 2.303 -20.545 1.00 93.56 211 ALA A CA 1
ATOM 1660 C C . ALA A 1 211 ? 14.955 3.735 -21.063 1.00 93.56 211 ALA A C 1
ATOM 1662 O O . ALA A 1 211 ? 13.979 4.433 -21.336 1.00 93.56 211 ALA A O 1
ATOM 1663 N N . GLU A 1 212 ? 16.198 4.206 -21.168 1.00 92.31 212 GLU A N 1
ATOM 1664 C CA . GLU A 1 212 ? 16.502 5.555 -21.644 1.00 92.31 212 GLU A CA 1
ATOM 1665 C C . GLU A 1 212 ? 16.091 5.730 -23.107 1.00 92.31 212 GLU A C 1
ATOM 1667 O O . GLU A 1 212 ? 15.430 6.713 -23.438 1.00 92.31 212 GLU A O 1
ATOM 1672 N N . TYR A 1 213 ? 16.398 4.763 -23.966 1.00 94.00 213 TYR A N 1
ATOM 1673 C CA . TYR A 1 213 ? 16.047 4.771 -25.379 1.00 94.00 213 TYR A CA 1
ATOM 1674 C C . TYR A 1 213 ? 14.531 4.763 -25.578 1.00 94.00 213 TYR A C 1
ATOM 1676 O O . TYR A 1 213 ? 13.983 5.712 -26.134 1.00 94.00 213 TYR A O 1
ATOM 1684 N N . GLY A 1 214 ? 13.820 3.775 -25.023 1.00 92.06 214 GLY A N 1
ATOM 1685 C CA . GLY A 1 214 ? 12.367 3.649 -25.176 1.00 92.06 214 GLY A CA 1
ATOM 1686 C C . GLY A 1 214 ? 11.564 4.792 -24.538 1.00 92.06 214 GLY A C 1
ATOM 1687 O O . GLY A 1 214 ? 10.406 5.030 -24.899 1.00 92.06 214 GLY A O 1
ATOM 1688 N N . GLN A 1 215 ? 12.160 5.545 -23.607 1.00 89.88 215 GLN A N 1
ATOM 1689 C CA . GLN A 1 215 ? 11.581 6.760 -23.014 1.00 89.88 215 GLN A CA 1
ATOM 1690 C C . GLN A 1 215 ? 12.064 8.058 -23.684 1.00 89.88 215 GLN A C 1
ATOM 1692 O O . GLN A 1 215 ? 11.724 9.145 -23.217 1.00 89.88 215 GLN A O 1
ATOM 1697 N N . CYS A 1 216 ? 12.822 7.959 -24.779 1.00 90.69 216 CYS A N 1
ATOM 1698 C CA . CYS A 1 216 ? 13.373 9.089 -25.528 1.00 90.69 216 CYS A CA 1
ATOM 1699 C C . CYS A 1 216 ? 14.238 10.009 -24.648 1.00 90.69 216 CYS A C 1
ATOM 1701 O O . CYS A 1 216 ? 14.086 11.227 -24.644 1.00 90.69 216 CYS A O 1
ATOM 1703 N N . ARG A 1 217 ? 15.099 9.401 -23.832 1.00 88.38 217 ARG A N 1
ATOM 1704 C CA . ARG A 1 217 ? 16.055 10.043 -22.915 1.00 88.38 217 ARG A CA 1
ATOM 1705 C C . ARG A 1 217 ? 17.510 9.705 -23.245 1.00 88.38 217 ARG A C 1
ATOM 1707 O O . ARG A 1 217 ? 18.409 10.247 -22.611 1.00 88.38 217 ARG A O 1
ATOM 1714 N N . MET A 1 218 ? 17.737 8.825 -24.219 1.00 90.44 218 MET A N 1
ATOM 1715 C CA . MET A 1 218 ? 19.065 8.427 -24.675 1.00 90.44 218 MET A CA 1
ATOM 1716 C C . MET A 1 218 ? 19.494 9.266 -25.880 1.00 90.44 218 MET A C 1
ATOM 1718 O O . MET A 1 218 ? 18.772 9.335 -26.873 1.00 90.44 218 MET A O 1
ATOM 1722 N N . GLY A 1 219 ? 20.679 9.871 -25.796 1.00 90.44 219 GLY A N 1
ATOM 1723 C CA . GLY A 1 219 ? 21.401 10.365 -26.966 1.00 90.44 219 GLY A CA 1
ATOM 1724 C C . GLY A 1 219 ? 22.222 9.235 -27.584 1.00 90.44 219 GLY A C 1
ATOM 1725 O O . GLY A 1 219 ? 22.893 8.496 -26.863 1.00 90.44 219 GLY A O 1
ATOM 1726 N N . LEU A 1 220 ? 22.154 9.090 -28.902 1.00 92.88 220 LEU A N 1
ATOM 1727 C CA . LEU A 1 220 ? 22.883 8.077 -29.655 1.00 92.88 220 LEU A CA 1
ATOM 1728 C C . LEU A 1 220 ? 24.236 8.612 -30.121 1.00 92.88 220 LEU A C 1
ATOM 1730 O O . LEU A 1 220 ? 24.364 9.759 -30.555 1.00 92.88 220 LEU A O 1
ATOM 1734 N N . THR A 1 221 ? 25.237 7.743 -30.060 1.00 93.62 221 THR A N 1
ATOM 1735 C CA . THR A 1 221 ? 26.539 7.959 -30.708 1.00 93.62 221 THR A CA 1
ATOM 1736 C C . THR A 1 221 ? 26.437 7.792 -32.226 1.00 93.62 221 THR A C 1
ATOM 1738 O O . THR A 1 221 ? 25.501 7.158 -32.716 1.00 93.62 221 THR A O 1
ATOM 1741 N N . ASP A 1 222 ? 27.426 8.296 -32.971 1.00 94.69 222 ASP A N 1
ATOM 1742 C CA . ASP A 1 222 ? 27.507 8.097 -34.428 1.00 94.69 222 ASP A CA 1
ATOM 1743 C C . ASP A 1 222 ? 27.450 6.613 -34.800 1.00 94.69 222 ASP A C 1
ATOM 1745 O O . ASP A 1 222 ? 26.643 6.214 -35.635 1.00 94.69 222 ASP A O 1
ATOM 1749 N N . LYS A 1 223 ? 28.217 5.777 -34.088 1.00 94.62 223 LYS A N 1
ATOM 1750 C CA . LYS A 1 223 ? 28.213 4.324 -34.282 1.00 94.62 223 LYS A CA 1
ATOM 1751 C C . LYS A 1 223 ? 26.811 3.730 -34.111 1.00 94.62 223 LYS A C 1
ATOM 1753 O O . LYS A 1 223 ? 26.360 2.969 -34.955 1.00 94.62 223 LYS A O 1
ATOM 1758 N N . GLN A 1 224 ? 26.104 4.091 -33.041 1.00 95.56 224 GLN A N 1
ATOM 1759 C CA . GLN A 1 224 ? 24.756 3.568 -32.789 1.00 95.56 224 GLN A CA 1
ATOM 1760 C C . GLN A 1 224 ? 23.745 4.025 -33.844 1.00 95.56 224 GLN A C 1
ATOM 1762 O O . GLN A 1 224 ? 22.865 3.251 -34.213 1.00 95.56 224 GLN A O 1
ATOM 1767 N N . ARG A 1 225 ? 23.868 5.261 -34.345 1.00 95.50 225 ARG A N 1
ATOM 1768 C CA . ARG A 1 225 ? 23.071 5.735 -35.483 1.00 95.50 225 ARG A CA 1
ATOM 1769 C C . ARG A 1 225 ? 23.362 4.907 -36.732 1.00 95.50 225 ARG A C 1
ATOM 1771 O O . ARG A 1 225 ? 22.427 4.446 -37.376 1.00 95.50 225 ARG A O 1
ATOM 1778 N N . GLU A 1 226 ? 24.633 4.708 -37.068 1.00 95.56 226 GLU A N 1
ATOM 1779 C CA . GLU A 1 226 ? 25.026 3.903 -38.227 1.00 95.56 226 GLU A CA 1
ATOM 1780 C C . GLU A 1 226 ? 24.535 2.460 -38.118 1.00 95.56 226 GLU A C 1
ATOM 1782 O O . GLU A 1 226 ? 24.044 1.907 -39.099 1.00 95.56 226 GLU A O 1
ATOM 1787 N N . ASP A 1 227 ? 24.627 1.853 -36.937 1.00 94.50 227 ASP A N 1
ATOM 1788 C CA . ASP A 1 227 ? 24.168 0.485 -36.710 1.00 94.50 227 ASP A CA 1
ATOM 1789 C C . ASP A 1 227 ? 22.639 0.380 -36.848 1.00 94.50 227 ASP A C 1
ATOM 1791 O O . ASP A 1 227 ? 22.152 -0.532 -37.513 1.00 94.50 227 ASP A O 1
ATOM 1795 N N . LEU A 1 228 ? 21.875 1.362 -36.354 1.00 95.56 228 LEU A N 1
ATOM 1796 C CA . LEU A 1 228 ? 20.429 1.449 -36.599 1.00 95.56 228 LEU A CA 1
ATOM 1797 C C . LEU A 1 228 ? 20.092 1.605 -38.091 1.00 95.56 228 LEU A C 1
ATOM 1799 O O . LEU A 1 228 ? 19.173 0.947 -38.576 1.00 95.56 228 LEU A O 1
ATOM 1803 N N . ILE A 1 229 ? 20.834 2.435 -38.831 1.00 95.56 229 ILE A N 1
ATOM 1804 C CA . ILE A 1 229 ? 20.645 2.602 -40.283 1.00 95.56 229 ILE A CA 1
ATOM 1805 C C . ILE A 1 229 ? 20.935 1.283 -41.015 1.00 95.56 229 ILE A C 1
ATOM 1807 O O . ILE A 1 229 ? 20.152 0.874 -41.870 1.00 95.56 229 ILE A O 1
ATOM 1811 N N . LYS A 1 230 ? 21.997 0.554 -40.639 1.00 95.25 230 LYS A N 1
ATOM 1812 C CA . LYS A 1 230 ? 22.296 -0.786 -41.188 1.00 95.25 230 LYS A CA 1
ATOM 1813 C C . LYS A 1 230 ? 21.196 -1.803 -40.880 1.00 95.25 230 LYS A C 1
ATOM 1815 O O . LYS A 1 230 ? 20.958 -2.699 -41.683 1.00 95.25 230 LYS A O 1
ATOM 1820 N N . MET A 1 231 ? 20.522 -1.665 -39.737 1.00 94.12 231 MET A N 1
ATOM 1821 C CA . MET A 1 231 ? 19.356 -2.475 -39.370 1.00 94.12 231 MET A CA 1
ATOM 1822 C C . MET A 1 231 ? 18.055 -2.029 -40.069 1.00 94.12 231 MET A C 1
ATOM 1824 O O . MET A 1 231 ? 17.020 -2.665 -39.871 1.00 94.12 231 MET A O 1
ATOM 1828 N N . GLY A 1 232 ? 18.092 -0.970 -40.888 1.00 94.25 232 GLY A N 1
ATOM 1829 C CA . GLY A 1 232 ? 16.968 -0.500 -41.703 1.00 94.25 232 GLY A CA 1
ATOM 1830 C C . GLY A 1 232 ? 16.214 0.714 -41.151 1.00 94.25 232 GLY A C 1
ATOM 1831 O O . GLY A 1 232 ? 15.085 0.954 -41.572 1.00 94.25 232 GLY A O 1
ATOM 1832 N N . ALA A 1 233 ? 16.783 1.467 -40.204 1.00 93.81 233 ALA A N 1
ATOM 1833 C CA . ALA A 1 233 ? 16.202 2.740 -39.776 1.00 93.81 233 ALA A CA 1
ATOM 1834 C C . ALA A 1 233 ? 16.364 3.817 -40.861 1.00 93.81 233 ALA A C 1
ATOM 1836 O O . ALA A 1 233 ? 17.421 3.914 -41.485 1.00 93.81 233 ALA A O 1
ATOM 1837 N N . ASP A 1 234 ? 15.340 4.653 -41.036 1.00 92.81 234 ASP A N 1
ATOM 1838 C CA . ASP A 1 234 ? 15.377 5.784 -41.964 1.00 92.81 234 ASP A CA 1
ATOM 1839 C C . ASP A 1 234 ? 16.430 6.819 -41.509 1.00 92.81 234 ASP A C 1
ATOM 1841 O O . ASP A 1 234 ? 16.347 7.303 -40.372 1.00 92.81 234 ASP A O 1
ATOM 1845 N N . PRO A 1 235 ? 17.430 7.167 -42.345 1.00 92.62 235 PRO A N 1
ATOM 1846 C CA . PRO A 1 235 ? 18.417 8.195 -42.027 1.00 92.62 235 PRO A CA 1
ATOM 1847 C C . PRO A 1 235 ? 17.826 9.568 -41.674 1.00 92.62 235 PRO A C 1
ATOM 1849 O O . PRO A 1 235 ? 18.471 10.299 -40.914 1.00 92.62 235 PRO A O 1
ATOM 1852 N N . ASP A 1 236 ? 16.632 9.896 -42.179 1.00 91.31 236 ASP A N 1
ATOM 1853 C CA . ASP A 1 236 ? 15.953 11.181 -41.956 1.00 91.31 236 ASP A CA 1
ATOM 1854 C C . ASP A 1 236 ? 15.233 11.249 -40.599 1.00 91.31 236 ASP A C 1
ATOM 1856 O O . ASP A 1 236 ? 14.915 12.330 -40.100 1.00 91.31 236 ASP A O 1
ATOM 1860 N N . ASP A 1 237 ? 15.053 10.110 -39.927 1.00 90.81 237 ASP A N 1
ATOM 1861 C CA . ASP A 1 237 ? 14.486 10.055 -38.579 1.00 90.81 237 ASP A CA 1
ATOM 1862 C C . ASP A 1 237 ? 15.520 10.351 -37.469 1.00 90.81 237 ASP A C 1
ATOM 1864 O O . ASP A 1 237 ? 15.260 10.120 -36.277 1.00 90.81 237 ASP A O 1
ATOM 1868 N N . PHE A 1 238 ? 16.717 10.814 -37.830 1.00 93.06 238 PHE A N 1
ATOM 1869 C CA . PHE A 1 238 ? 17.769 11.158 -36.881 1.00 93.06 238 PHE A CA 1
ATOM 1870 C C . PHE A 1 238 ? 17.979 12.666 -36.818 1.00 93.06 238 PHE A C 1
ATOM 1872 O O . PHE A 1 238 ? 18.314 13.313 -37.805 1.00 93.06 238 PHE A O 1
ATOM 1879 N N . LEU A 1 239 ? 17.860 13.221 -35.614 1.00 91.25 239 LEU A N 1
ATOM 1880 C CA . LEU A 1 239 ? 18.084 14.638 -35.354 1.00 91.25 239 LEU A CA 1
ATOM 1881 C C . LEU A 1 239 ? 19.362 14.823 -34.538 1.00 91.25 239 LEU A C 1
ATOM 1883 O O . LEU A 1 239 ? 19.445 14.349 -33.406 1.00 91.25 239 LEU A O 1
ATOM 1887 N N . TRP A 1 240 ? 20.344 15.536 -35.085 1.00 91.62 240 TRP A N 1
ATOM 1888 C CA . TRP A 1 240 ? 21.509 15.959 -34.309 1.00 91.62 240 TRP A CA 1
ATOM 1889 C C . TRP A 1 240 ? 21.128 17.088 -33.352 1.00 91.62 240 TRP A C 1
ATOM 1891 O O . TRP A 1 240 ? 20.462 18.046 -33.747 1.00 91.62 240 TRP A O 1
ATOM 1901 N N . VAL A 1 241 ? 21.574 16.994 -32.099 1.00 87.56 241 VAL A N 1
ATOM 1902 C CA . VAL A 1 241 ? 21.432 18.068 -31.111 1.00 87.56 241 VAL A CA 1
ATOM 1903 C C . VAL A 1 241 ? 22.789 18.471 -30.550 1.00 87.56 241 VAL A C 1
ATOM 1905 O O . VAL A 1 241 ? 23.622 17.623 -30.239 1.00 87.56 241 VAL A O 1
ATOM 1908 N N . GLU A 1 242 ? 23.008 19.778 -30.404 1.00 84.44 242 GLU A N 1
ATOM 1909 C CA . GLU A 1 242 ? 24.221 20.332 -29.801 1.00 84.44 242 GLU A CA 1
ATOM 1910 C C . GLU A 1 242 ? 24.151 20.369 -28.262 1.00 84.44 242 GLU A C 1
ATOM 1912 O O . GLU A 1 242 ? 23.101 20.184 -27.639 1.00 84.44 242 GLU A O 1
ATOM 1917 N N . SER A 1 243 ? 25.301 20.621 -27.630 1.00 73.56 243 SER A N 1
ATOM 1918 C CA . SER A 1 243 ? 25.445 20.658 -26.172 1.00 73.56 243 SER A CA 1
ATOM 1919 C C . SER A 1 243 ? 24.510 21.686 -25.529 1.00 73.56 243 SER A C 1
ATOM 1921 O O . SER A 1 243 ? 24.484 22.852 -25.917 1.00 73.56 243 SER A O 1
ATOM 1923 N N . GLY A 1 244 ? 23.779 21.270 -24.492 1.00 63.34 244 GLY A N 1
ATOM 1924 C CA . GLY A 1 244 ? 22.883 22.151 -23.736 1.00 63.34 244 GLY A CA 1
ATOM 1925 C C . GLY A 1 244 ? 21.421 22.119 -24.185 1.00 63.34 244 GLY A C 1
ATOM 1926 O O . GLY A 1 244 ? 20.578 22.667 -23.470 1.00 63.34 244 GLY A O 1
ATOM 1927 N N . ALA A 1 245 ? 21.104 21.420 -25.280 1.00 65.50 245 ALA A N 1
ATOM 1928 C CA . ALA A 1 245 ? 19.731 21.081 -25.636 1.00 65.50 245 ALA A CA 1
ATOM 1929 C C . ALA A 1 245 ? 19.086 20.186 -24.561 1.00 65.50 245 ALA A C 1
ATOM 1931 O O . ALA A 1 245 ? 19.750 19.361 -23.919 1.00 65.50 245 ALA A O 1
ATOM 1932 N N . THR A 1 246 ? 17.779 20.354 -24.351 1.00 64.56 246 THR A N 1
ATOM 1933 C CA . THR A 1 246 ? 16.995 19.513 -23.443 1.00 64.56 246 THR A CA 1
ATOM 1934 C C . THR A 1 246 ? 16.108 18.559 -24.236 1.00 64.56 246 THR A C 1
ATOM 1936 O O . THR A 1 246 ? 15.394 18.974 -25.143 1.00 64.56 246 THR A O 1
ATOM 1939 N N . ASN A 1 247 ? 16.114 17.276 -23.871 1.00 68.00 247 ASN A N 1
ATOM 1940 C CA . ASN A 1 247 ? 15.145 16.297 -24.367 1.00 68.00 247 ASN A CA 1
ATOM 1941 C C . ASN A 1 247 ? 14.464 15.618 -23.176 1.00 68.00 247 ASN A C 1
ATOM 1943 O O . ASN A 1 247 ? 15.143 15.124 -22.275 1.00 68.00 247 ASN A O 1
ATOM 1947 N N . ASN A 1 248 ? 13.128 15.657 -23.129 1.00 65.88 248 ASN A N 1
ATOM 1948 C CA . ASN A 1 248 ? 12.323 15.140 -22.012 1.00 65.88 248 ASN A CA 1
ATOM 1949 C C . ASN A 1 248 ? 12.857 15.538 -20.616 1.00 65.88 248 ASN A C 1
ATOM 1951 O O . ASN A 1 248 ? 12.863 14.743 -19.677 1.00 65.88 248 ASN A O 1
ATOM 1955 N N . GLY A 1 249 ? 13.323 16.786 -20.482 1.00 64.44 249 GLY A N 1
ATOM 1956 C CA . GLY A 1 249 ? 13.811 17.355 -19.220 1.00 64.44 249 GLY A CA 1
ATOM 1957 C C . GLY A 1 249 ? 15.274 17.054 -18.865 1.00 64.44 249 GLY A C 1
ATOM 1958 O O . GLY A 1 249 ? 15.745 17.544 -17.840 1.00 64.44 249 GLY A O 1
ATOM 1959 N N . LEU A 1 250 ? 16.014 16.306 -19.692 1.00 66.56 250 LEU A N 1
ATOM 1960 C CA . LEU A 1 250 ? 17.440 16.029 -19.488 1.00 66.56 250 LEU A CA 1
ATOM 1961 C C . LEU A 1 250 ? 18.306 16.888 -20.410 1.00 66.56 250 LEU A C 1
ATOM 1963 O O . LEU A 1 250 ? 18.025 16.997 -21.601 1.00 66.56 250 LEU A O 1
ATOM 1967 N N . LYS A 1 251 ? 19.370 17.484 -19.857 1.00 74.62 251 LYS A N 1
ATOM 1968 C CA . LYS A 1 251 ? 20.413 18.152 -20.647 1.00 74.62 251 LYS A CA 1
ATOM 1969 C C . LYS A 1 251 ? 21.277 17.096 -21.321 1.00 74.62 251 LYS A C 1
ATOM 1971 O O . LYS A 1 251 ? 21.848 16.256 -20.627 1.00 74.62 251 LYS A O 1
ATOM 1976 N N . LEU A 1 252 ? 21.389 17.174 -22.639 1.00 69.19 252 LEU A N 1
ATOM 1977 C CA . LEU A 1 252 ? 22.195 16.248 -23.420 1.00 69.19 252 LEU A CA 1
ATOM 1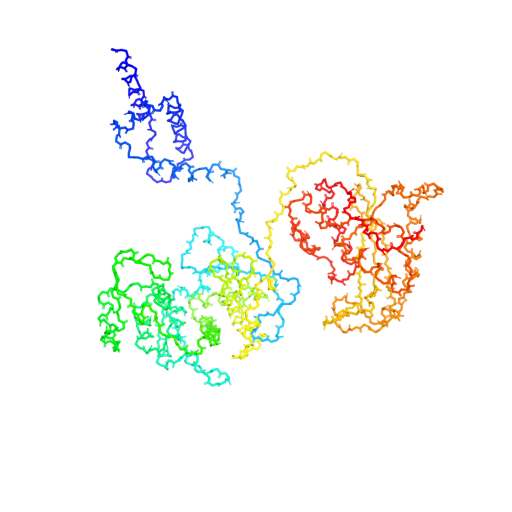978 C C . LEU A 1 252 ? 23.550 16.866 -23.781 1.00 69.19 252 LEU A C 1
ATOM 1980 O O . LEU A 1 252 ? 23.674 18.074 -24.008 1.00 69.19 252 LEU A O 1
ATOM 1984 N N . SER A 1 253 ? 24.572 16.012 -23.813 1.00 79.75 253 SER A N 1
ATOM 1985 C CA . SER A 1 253 ? 25.779 16.252 -24.605 1.00 79.75 253 SER A CA 1
ATOM 1986 C C . SER A 1 253 ? 25.442 16.140 -26.100 1.00 79.75 253 SER A C 1
ATOM 1988 O O . SER A 1 253 ? 24.397 15.573 -26.423 1.00 79.75 253 SER A O 1
ATOM 1990 N N . PRO A 1 254 ? 26.311 16.620 -27.009 1.00 87.19 254 PRO A N 1
ATOM 1991 C CA . PRO A 1 254 ? 26.099 16.442 -28.442 1.00 87.19 254 PRO A CA 1
ATOM 1992 C C . PRO A 1 254 ? 25.845 14.971 -28.791 1.00 87.19 254 PRO A C 1
ATOM 1994 O O . PRO A 1 254 ? 26.628 14.107 -28.386 1.00 87.19 254 PRO A O 1
ATOM 1997 N N . ALA A 1 255 ? 24.722 14.691 -29.449 1.00 91.81 255 ALA A N 1
ATOM 1998 C CA . ALA A 1 255 ? 24.270 13.335 -29.749 1.00 91.81 255 ALA A CA 1
ATOM 1999 C C . ALA A 1 255 ? 23.175 13.329 -30.825 1.00 91.81 255 ALA A C 1
ATOM 2001 O O . ALA A 1 255 ? 22.541 14.351 -31.097 1.00 91.81 255 ALA A O 1
ATOM 2002 N N . TRP A 1 256 ? 22.894 12.150 -31.378 1.00 93.00 256 TRP A N 1
ATOM 2003 C CA . TRP A 1 256 ? 21.738 11.921 -32.243 1.00 93.00 256 TRP A CA 1
ATOM 2004 C C . TRP A 1 256 ? 20.503 11.538 -31.429 1.00 93.00 256 TRP A C 1
ATOM 2006 O O . TRP A 1 256 ? 20.563 10.710 -30.520 1.00 93.00 256 TRP A O 1
ATOM 2016 N N . LEU A 1 257 ? 19.356 12.098 -31.785 1.00 91.62 257 LEU A N 1
ATOM 2017 C CA . LEU A 1 257 ? 18.048 11.680 -31.301 1.00 91.62 257 LEU A CA 1
ATOM 2018 C C . LEU A 1 257 ? 17.351 10.852 -32.374 1.00 91.62 257 LEU A C 1
ATOM 2020 O O . LEU A 1 257 ? 17.417 11.190 -33.552 1.00 91.62 257 LEU A O 1
ATOM 2024 N N . ARG A 1 258 ? 16.667 9.788 -31.956 1.00 92.31 258 ARG A N 1
ATOM 2025 C CA . ARG A 1 258 ? 15.913 8.898 -32.841 1.00 92.31 258 ARG A CA 1
ATOM 2026 C C . ARG A 1 258 ? 14.419 9.230 -32.818 1.00 92.31 258 ARG A C 1
ATOM 2028 O O . ARG A 1 258 ? 13.830 9.398 -31.747 1.00 92.31 258 ARG A O 1
ATOM 2035 N N . GLY A 1 259 ? 13.819 9.235 -34.004 1.00 87.81 259 GLY A N 1
ATOM 2036 C CA . GLY A 1 259 ? 12.402 9.486 -34.240 1.00 87.81 259 GLY A CA 1
ATOM 2037 C C . GLY A 1 259 ? 12.101 10.965 -34.474 1.00 87.81 259 GLY A C 1
ATOM 2038 O O . GLY A 1 259 ? 12.916 11.846 -34.188 1.00 87.81 259 GLY A O 1
ATOM 2039 N N . GLN A 1 260 ? 10.898 11.249 -34.971 1.00 83.25 260 GLN A N 1
ATOM 2040 C CA . GLN A 1 260 ? 10.485 12.597 -35.352 1.00 83.25 260 GLN A CA 1
ATOM 2041 C C . GLN A 1 260 ? 10.571 13.569 -34.161 1.00 83.25 260 GLN A C 1
ATOM 2043 O O . GLN A 1 260 ? 9.901 13.399 -33.139 1.00 83.25 260 GLN A O 1
ATOM 2048 N N . GLY A 1 261 ? 11.437 14.582 -34.270 1.00 79.50 261 GLY A N 1
ATOM 2049 C CA . GLY A 1 261 ? 11.697 15.531 -33.179 1.00 79.50 261 GLY A CA 1
ATOM 2050 C C . GLY A 1 261 ? 12.261 14.876 -31.909 1.00 79.50 261 GLY A C 1
ATOM 2051 O O . GLY A 1 261 ? 12.012 15.365 -30.808 1.00 79.50 261 GLY A O 1
ATOM 2052 N N . GLY A 1 262 ? 12.956 13.742 -32.045 1.00 81.94 262 GLY A N 1
ATOM 2053 C CA . GLY A 1 262 ? 13.504 12.964 -30.935 1.00 81.94 262 GLY A CA 1
ATOM 2054 C C . GLY A 1 262 ? 12.475 12.141 -30.161 1.00 81.94 262 GLY A C 1
ATOM 2055 O O . GLY A 1 262 ? 12.742 11.748 -29.023 1.00 81.94 262 GLY A O 1
ATOM 2056 N N . LYS A 1 263 ? 11.293 11.898 -30.744 1.00 87.12 263 LYS A N 1
ATOM 2057 C CA . LYS A 1 263 ? 10.249 11.046 -30.168 1.00 87.12 263 LYS A CA 1
ATOM 2058 C C . LYS A 1 263 ? 10.110 9.762 -30.974 1.00 87.12 263 LYS A C 1
ATOM 2060 O O . LYS A 1 263 ? 9.684 9.778 -32.124 1.00 87.12 263 LYS A O 1
ATOM 2065 N N . LEU A 1 264 ? 10.400 8.640 -30.324 1.00 89.75 264 LEU A N 1
ATOM 2066 C CA . LEU A 1 264 ? 10.178 7.317 -30.890 1.00 89.75 264 LEU A CA 1
ATOM 2067 C C . LEU A 1 264 ? 8.676 7.031 -31.035 1.00 89.75 264 LEU A C 1
ATOM 2069 O O . LEU A 1 264 ? 7.930 7.176 -30.051 1.00 89.75 264 LEU A O 1
ATOM 2073 N N . PRO A 1 265 ? 8.228 6.586 -32.220 1.00 89.69 265 PRO A N 1
ATOM 2074 C CA . PRO A 1 265 ? 6.852 6.174 -32.418 1.00 89.69 265 PRO A CA 1
ATOM 2075 C C . PRO A 1 265 ? 6.567 4.876 -31.655 1.00 89.69 265 PRO A C 1
ATOM 2077 O O . PRO A 1 265 ? 7.378 3.950 -31.575 1.00 89.69 265 PRO A O 1
ATOM 2080 N N . ARG A 1 266 ? 5.374 4.821 -31.070 1.00 93.69 266 ARG A N 1
ATOM 2081 C CA . ARG A 1 266 ? 4.887 3.694 -30.269 1.00 93.69 266 ARG A CA 1
ATOM 2082 C C . ARG A 1 266 ? 3.717 3.056 -30.994 1.00 93.69 266 ARG A C 1
ATOM 2084 O O . ARG A 1 266 ? 3.020 3.735 -31.747 1.00 93.69 266 ARG A O 1
ATOM 2091 N N . ARG A 1 267 ? 3.465 1.777 -30.728 1.00 93.62 267 ARG A N 1
ATOM 2092 C CA . ARG A 1 267 ? 2.214 1.138 -31.154 1.00 93.62 267 ARG A CA 1
ATOM 2093 C C . ARG A 1 267 ? 0.996 1.923 -30.642 1.00 93.62 267 ARG A C 1
ATOM 2095 O O . ARG A 1 267 ? 1.014 2.439 -29.523 1.00 93.62 267 ARG A O 1
ATOM 2102 N N . SER A 1 268 ? -0.040 2.031 -31.470 1.00 93.25 268 SER A N 1
ATOM 2103 C CA . SER A 1 268 ? -1.216 2.881 -31.221 1.00 93.25 268 SER A CA 1
ATOM 2104 C C . SER A 1 268 ? -2.026 2.464 -29.990 1.00 93.25 268 SER A C 1
ATOM 2106 O O . SER A 1 268 ? -2.595 3.310 -29.311 1.00 93.25 268 SER A O 1
ATOM 2108 N N . ASP A 1 269 ? -2.026 1.177 -29.667 1.00 93.00 269 ASP A N 1
ATOM 2109 C CA . ASP A 1 269 ? -2.718 0.549 -28.540 1.00 93.00 269 ASP A CA 1
ATOM 2110 C C . ASP A 1 269 ? -1.857 0.458 -27.263 1.00 93.00 269 ASP A C 1
ATOM 2112 O O . ASP A 1 269 ? -2.267 -0.158 -26.280 1.00 93.00 269 ASP A O 1
ATOM 2116 N N . TRP A 1 270 ? -0.661 1.069 -27.234 1.00 94.25 270 TRP A N 1
ATOM 2117 C CA . TRP A 1 270 ? 0.304 0.914 -26.133 1.00 94.25 270 TRP A CA 1
ATOM 2118 C C . TRP A 1 270 ? -0.278 1.216 -24.749 1.00 94.25 270 TRP A C 1
ATOM 2120 O O . TRP A 1 270 ? 0.003 0.510 -23.782 1.00 94.25 270 TRP A O 1
ATOM 2130 N N . GLU A 1 271 ? -1.090 2.266 -24.638 1.00 92.81 271 GLU A N 1
ATOM 2131 C CA . GLU A 1 271 ? -1.674 2.680 -23.360 1.00 92.81 271 GLU A CA 1
ATOM 2132 C C . GLU A 1 271 ? -2.650 1.649 -22.782 1.00 92.81 271 GLU A C 1
ATOM 2134 O O . GLU A 1 271 ? -2.801 1.584 -21.556 1.00 92.81 271 GLU A O 1
ATOM 2139 N N . GLU A 1 272 ? -3.254 0.835 -23.650 1.00 91.44 272 GLU A N 1
ATOM 2140 C CA . GLU A 1 272 ? -4.148 -0.260 -23.288 1.00 91.44 272 GLU A CA 1
ATOM 2141 C C . GLU A 1 272 ? -3.380 -1.545 -22.998 1.00 91.44 272 GLU A C 1
ATOM 2143 O O . GLU A 1 272 ? -3.659 -2.204 -22.000 1.00 91.44 272 GLU A O 1
ATOM 2148 N N . VAL A 1 273 ? -2.394 -1.895 -23.833 1.00 93.25 273 VAL A N 1
ATOM 2149 C CA . VAL A 1 273 ? -1.723 -3.201 -23.732 1.00 93.25 273 VAL A CA 1
ATOM 2150 C C . VAL A 1 273 ? -0.584 -3.239 -22.716 1.00 93.25 273 VAL A C 1
ATOM 2152 O O . VAL A 1 273 ? -0.277 -4.308 -22.191 1.00 93.25 273 VAL A O 1
ATOM 2155 N N . LYS A 1 274 ? 0.041 -2.097 -22.386 1.00 95.06 274 LYS A N 1
ATOM 2156 C CA . LYS A 1 274 ? 1.229 -2.053 -21.511 1.00 95.06 274 LYS A CA 1
ATOM 2157 C C . LYS A 1 274 ? 1.082 -2.777 -20.162 1.00 95.06 274 LYS A C 1
ATOM 2159 O O . LYS A 1 274 ? 2.061 -3.399 -19.750 1.00 95.06 274 LYS A O 1
ATOM 2164 N N . PRO A 1 275 ? -0.068 -2.767 -19.453 1.00 95.69 275 PRO A N 1
ATOM 2165 C CA . PRO A 1 275 ? -0.191 -3.513 -18.202 1.00 95.69 275 PRO A CA 1
ATOM 2166 C C . PRO A 1 275 ? -0.087 -5.021 -18.440 1.00 95.69 275 PRO A C 1
ATOM 2168 O O . PRO A 1 275 ? 0.632 -5.709 -17.724 1.00 95.69 275 PRO A O 1
ATOM 2171 N N . PHE A 1 276 ? -0.753 -5.518 -19.483 1.00 95.75 276 PHE A N 1
ATOM 2172 C CA . PHE A 1 276 ? -0.789 -6.937 -19.834 1.00 95.75 276 PHE A CA 1
ATOM 2173 C C . PHE A 1 276 ? 0.558 -7.424 -20.368 1.00 95.75 276 PHE A C 1
ATOM 2175 O O . PHE A 1 276 ? 0.998 -8.516 -20.015 1.00 95.75 276 PHE A O 1
ATOM 2182 N N . VAL A 1 277 ? 1.258 -6.585 -21.142 1.00 96.25 277 VAL A N 1
ATOM 2183 C CA . VAL A 1 277 ? 2.653 -6.831 -21.540 1.00 96.25 277 VAL A CA 1
ATOM 2184 C C . VAL A 1 277 ? 3.529 -7.014 -20.301 1.00 96.25 277 VAL A C 1
ATOM 2186 O O . VAL A 1 277 ? 4.274 -7.989 -20.226 1.00 96.25 277 VAL A O 1
ATOM 2189 N N . MET A 1 278 ? 3.416 -6.128 -19.303 1.00 97.31 278 MET A N 1
ATOM 2190 C CA . MET A 1 278 ? 4.200 -6.251 -18.070 1.00 97.31 278 MET A CA 1
ATOM 2191 C C . MET A 1 278 ? 3.850 -7.516 -17.285 1.00 97.31 278 MET A C 1
ATOM 2193 O O . MET A 1 278 ? 4.757 -8.250 -16.898 1.00 97.31 278 MET A O 1
ATOM 2197 N N . LEU A 1 279 ? 2.560 -7.801 -17.071 1.00 96.56 279 LEU A N 1
ATOM 2198 C CA . LEU A 1 279 ? 2.135 -9.009 -16.360 1.00 96.56 279 LEU A CA 1
ATOM 2199 C C . LEU A 1 279 ? 2.668 -10.274 -17.046 1.00 96.56 279 LEU A C 1
ATOM 2201 O O . LEU A 1 279 ? 3.182 -11.163 -16.374 1.00 96.56 279 LEU A O 1
ATOM 2205 N N . HIS A 1 280 ? 2.618 -10.333 -18.380 1.00 96.31 280 HIS A N 1
ATOM 2206 C CA . HIS A 1 280 ? 3.167 -11.454 -19.144 1.00 96.31 280 HIS A CA 1
ATOM 2207 C C . HIS A 1 280 ? 4.681 -11.614 -18.956 1.00 96.31 280 HIS A C 1
ATOM 2209 O O . HIS A 1 280 ? 5.150 -12.708 -18.650 1.00 96.31 280 HIS A O 1
ATOM 2215 N N . ILE A 1 281 ? 5.452 -10.526 -19.065 1.00 96.94 281 ILE A N 1
ATOM 2216 C CA . ILE A 1 281 ? 6.909 -10.549 -18.839 1.00 96.94 281 ILE A CA 1
ATOM 2217 C C . ILE A 1 281 ? 7.230 -11.032 -17.419 1.00 96.94 281 ILE A C 1
ATOM 2219 O O . ILE A 1 281 ? 8.121 -11.858 -17.219 1.00 96.94 281 ILE A O 1
ATOM 2223 N N . VAL A 1 282 ? 6.498 -10.526 -16.427 1.00 96.75 282 VAL A N 1
ATOM 2224 C CA . VAL A 1 282 ? 6.685 -10.863 -15.014 1.00 96.75 282 VAL A CA 1
ATOM 2225 C C . VAL A 1 282 ? 6.348 -12.331 -14.735 1.00 96.75 282 VAL A C 1
ATOM 2227 O O . VAL A 1 282 ? 7.119 -12.995 -14.041 1.00 96.75 282 VAL A O 1
ATOM 2230 N N . ARG A 1 283 ? 5.276 -12.874 -15.332 1.00 95.62 283 ARG A N 1
ATOM 2231 C CA . ARG A 1 283 ? 4.948 -14.310 -15.269 1.00 95.62 283 ARG A CA 1
ATOM 2232 C C . ARG A 1 283 ? 6.103 -15.180 -15.760 1.00 95.62 283 ARG A C 1
ATOM 2234 O O . ARG A 1 283 ? 6.419 -16.176 -15.121 1.00 95.62 283 ARG A O 1
ATOM 2241 N N . GLN A 1 284 ? 6.758 -14.798 -16.858 1.00 94.25 284 GLN A N 1
ATOM 2242 C CA . GLN A 1 284 ? 7.909 -15.549 -17.375 1.00 94.25 284 GLN A CA 1
ATOM 2243 C C . GLN A 1 284 ? 9.148 -15.392 -16.487 1.00 94.25 284 GLN A C 1
ATOM 2245 O O . GLN A 1 284 ? 9.846 -16.369 -16.234 1.00 94.25 284 GLN A O 1
ATOM 2250 N N . LYS A 1 285 ? 9.393 -14.189 -15.955 1.00 95.06 285 LYS A N 1
ATOM 2251 C CA . LYS A 1 285 ? 10.534 -13.911 -15.069 1.00 95.06 285 LYS A CA 1
ATOM 2252 C C . LYS A 1 285 ? 10.494 -14.697 -13.759 1.00 95.06 285 LYS A C 1
ATOM 2254 O O . LYS A 1 285 ? 11.540 -15.139 -13.297 1.00 95.06 285 LYS A O 1
ATOM 2259 N N . PHE A 1 286 ? 9.318 -14.844 -13.153 1.00 94.25 286 PHE A N 1
ATOM 2260 C CA . PHE A 1 286 ? 9.151 -15.550 -11.877 1.00 94.25 286 PHE A CA 1
ATOM 2261 C C . PHE A 1 286 ? 8.618 -16.974 -12.040 1.00 94.25 286 PHE A C 1
ATOM 2263 O O . PHE A 1 286 ? 8.290 -17.615 -11.048 1.00 94.25 286 PHE A O 1
ATOM 2270 N N . ARG A 1 287 ? 8.534 -17.498 -13.268 1.00 89.56 287 ARG A N 1
ATOM 2271 C CA . ARG A 1 287 ? 8.083 -18.870 -13.509 1.00 89.56 287 ARG A CA 1
ATOM 2272 C C . ARG A 1 287 ? 8.900 -19.839 -12.653 1.00 89.56 287 ARG A C 1
ATOM 2274 O O . ARG A 1 287 ? 10.127 -19.862 -12.732 1.00 89.56 287 ARG A O 1
ATOM 2281 N N . PHE A 1 288 ? 8.216 -20.640 -11.837 1.00 79.81 288 PHE A N 1
ATOM 2282 C CA . PHE A 1 288 ? 8.895 -21.570 -10.943 1.00 79.81 288 PHE A CA 1
ATOM 2283 C C . PHE A 1 288 ? 9.605 -22.663 -11.749 1.00 79.81 288 PHE A C 1
ATOM 2285 O O . PHE A 1 288 ? 8.968 -23.443 -12.458 1.00 79.81 288 PHE A O 1
ATOM 2292 N N . ASN A 1 289 ? 10.930 -22.701 -11.624 1.00 81.00 289 ASN A N 1
ATOM 2293 C CA . ASN A 1 289 ? 11.774 -23.780 -12.110 1.00 81.00 289 ASN A CA 1
ATOM 2294 C C . ASN A 1 289 ? 12.599 -24.301 -10.919 1.00 81.00 289 ASN A C 1
ATOM 2296 O O . ASN A 1 289 ? 13.504 -23.588 -10.478 1.00 81.00 289 ASN A O 1
ATOM 2300 N N . PRO A 1 290 ? 12.287 -25.493 -10.375 1.00 74.69 290 PRO A N 1
ATOM 2301 C CA . PRO A 1 290 ? 12.952 -26.016 -9.181 1.00 74.69 290 PRO A CA 1
ATOM 2302 C C . PRO A 1 290 ? 14.448 -26.280 -9.391 1.00 74.69 290 PRO A C 1
ATOM 2304 O O . PRO A 1 290 ? 15.192 -26.272 -8.411 1.00 74.69 290 PRO A O 1
ATOM 2307 N N . ASP A 1 291 ? 14.872 -26.454 -10.646 1.00 80.69 291 ASP A N 1
ATOM 2308 C CA . ASP A 1 291 ? 16.248 -26.777 -11.028 1.00 80.69 291 ASP A CA 1
ATOM 2309 C C . ASP A 1 291 ? 17.079 -25.530 -11.389 1.00 80.69 291 ASP A C 1
ATOM 2311 O O . ASP A 1 291 ? 18.275 -25.635 -11.652 1.00 80.69 291 ASP A O 1
ATOM 2315 N N . SER A 1 292 ? 16.469 -24.336 -11.422 1.00 84.81 292 SER A N 1
ATOM 2316 C CA . SER A 1 292 ? 17.184 -23.090 -11.725 1.00 84.81 292 SER A CA 1
ATOM 2317 C C . SER A 1 292 ? 17.810 -22.490 -10.469 1.00 84.81 292 SER A C 1
ATOM 2319 O O . SER A 1 292 ? 17.141 -22.238 -9.465 1.00 84.81 292 SER A O 1
ATOM 2321 N N . ASP A 1 293 ? 19.096 -22.161 -10.568 1.00 84.56 293 ASP A N 1
ATOM 2322 C CA . ASP A 1 293 ? 19.854 -21.462 -9.530 1.00 84.56 293 ASP A CA 1
ATOM 2323 C C . ASP A 1 293 ? 19.796 -19.930 -9.646 1.00 84.56 293 ASP A C 1
ATOM 2325 O O . ASP A 1 293 ? 20.459 -19.211 -8.882 1.00 84.56 293 ASP A O 1
ATOM 2329 N N . SER A 1 294 ? 18.990 -19.414 -10.574 1.00 90.06 294 SER A N 1
ATOM 2330 C CA . SER A 1 294 ? 18.837 -17.983 -10.809 1.00 90.06 294 SER A CA 1
ATOM 2331 C C . SER A 1 294 ? 18.220 -17.261 -9.603 1.00 90.06 294 SER A C 1
ATOM 2333 O O . SER A 1 294 ? 17.452 -17.825 -8.817 1.00 90.06 294 SER A O 1
ATOM 2335 N N . ILE A 1 295 ? 18.539 -15.972 -9.446 1.00 90.56 295 ILE A N 1
ATOM 2336 C CA . ILE A 1 295 ? 17.979 -15.141 -8.367 1.00 90.56 295 ILE A CA 1
ATOM 2337 C C . ILE A 1 295 ? 16.436 -15.102 -8.424 1.00 90.56 295 ILE A C 1
ATOM 2339 O O . ILE A 1 295 ? 15.828 -15.325 -7.379 1.00 90.56 295 ILE A O 1
ATOM 2343 N N . PRO A 1 296 ? 15.771 -14.906 -9.587 1.00 92.56 296 PRO A N 1
ATOM 2344 C CA . PRO A 1 296 ? 14.311 -14.993 -9.676 1.00 92.56 296 PRO A CA 1
ATOM 2345 C C . PRO A 1 296 ? 13.739 -16.343 -9.232 1.00 92.56 296 PRO A C 1
ATOM 2347 O O . PRO A 1 296 ? 12.758 -16.359 -8.488 1.00 92.56 296 PRO A O 1
ATOM 2350 N N . ALA A 1 297 ? 14.355 -17.465 -9.620 1.00 90.31 297 ALA A N 1
ATOM 2351 C CA . ALA A 1 297 ? 13.900 -18.795 -9.213 1.00 90.31 297 ALA A CA 1
ATOM 2352 C C . ALA A 1 297 ? 14.040 -19.001 -7.697 1.00 90.31 297 ALA A C 1
ATOM 2354 O O . ALA A 1 297 ? 13.086 -19.420 -7.037 1.00 90.31 297 ALA A O 1
ATOM 2355 N N . LYS A 1 298 ? 15.186 -18.613 -7.119 1.00 90.38 298 LYS A N 1
ATOM 2356 C CA . LYS A 1 298 ? 15.428 -18.641 -5.667 1.00 90.38 298 LYS A CA 1
ATOM 2357 C C . LYS A 1 298 ? 14.430 -17.775 -4.908 1.00 90.38 298 LYS A C 1
ATOM 2359 O O . LYS A 1 298 ? 13.823 -18.248 -3.953 1.00 90.38 298 LYS A O 1
ATOM 2364 N N . THR A 1 299 ? 14.204 -16.539 -5.354 1.00 92.00 299 THR A N 1
ATOM 2365 C CA . THR A 1 299 ? 13.201 -15.653 -4.752 1.00 92.00 299 THR A CA 1
ATOM 2366 C C . THR A 1 299 ? 11.802 -16.254 -4.846 1.00 92.00 299 THR A C 1
ATOM 2368 O O . THR A 1 299 ? 11.095 -16.265 -3.845 1.00 92.00 299 THR A O 1
ATOM 2371 N N . THR A 1 300 ? 11.417 -16.808 -5.998 1.00 93.62 300 THR A N 1
ATOM 2372 C CA . THR A 1 300 ? 10.113 -17.469 -6.176 1.00 93.62 300 THR A CA 1
ATOM 2373 C C . THR A 1 300 ? 9.956 -18.628 -5.201 1.00 93.62 300 THR A C 1
ATOM 2375 O O . THR A 1 300 ? 8.972 -18.677 -4.471 1.00 93.62 300 THR A O 1
ATOM 2378 N N . LYS A 1 301 ? 10.950 -19.521 -5.118 1.00 91.38 301 LYS A N 1
ATOM 2379 C CA . LYS A 1 301 ? 10.955 -20.652 -4.183 1.00 91.38 301 LYS A CA 1
ATOM 2380 C C . LYS A 1 301 ? 10.766 -20.192 -2.737 1.00 91.38 301 LYS A C 1
ATOM 2382 O O . LYS A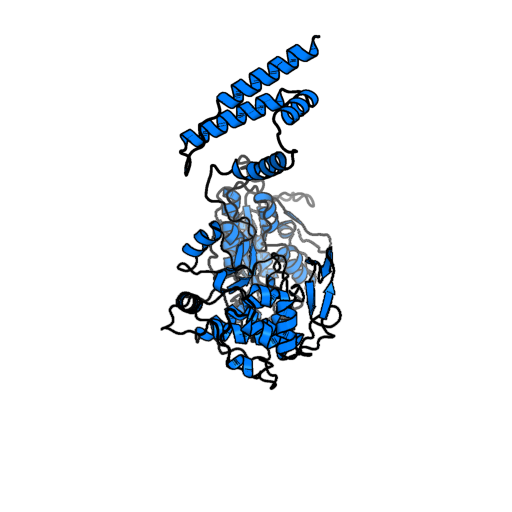 1 301 ? 9.916 -20.732 -2.037 1.00 91.38 301 LYS A O 1
ATOM 2387 N N . THR A 1 302 ? 11.530 -19.187 -2.313 1.00 91.25 302 THR A N 1
ATOM 2388 C CA . THR A 1 302 ? 11.453 -18.640 -0.955 1.00 91.25 302 THR A CA 1
ATOM 2389 C C . THR A 1 302 ? 10.089 -18.020 -0.665 1.00 91.25 302 THR A C 1
ATOM 2391 O O . THR A 1 302 ? 9.529 -18.269 0.397 1.00 91.25 302 THR A O 1
ATOM 2394 N N . LEU A 1 303 ? 9.527 -17.246 -1.598 1.00 92.12 303 LEU A N 1
ATOM 2395 C CA . LEU A 1 303 ? 8.217 -16.619 -1.409 1.00 92.12 303 LEU A CA 1
ATOM 2396 C C . LEU A 1 303 ? 7.081 -17.646 -1.404 1.00 92.12 303 LEU A C 1
ATOM 2398 O O . LEU A 1 303 ? 6.203 -17.559 -0.555 1.00 92.12 303 LEU A O 1
ATOM 2402 N N . LEU A 1 304 ? 7.116 -18.646 -2.289 1.00 92.12 304 LEU A N 1
ATOM 2403 C CA . LEU A 1 304 ? 6.112 -19.715 -2.331 1.00 92.12 304 LEU A CA 1
ATOM 2404 C C . LEU A 1 304 ? 6.152 -20.618 -1.089 1.00 92.12 304 LEU A C 1
ATOM 2406 O O . LEU A 1 304 ? 5.150 -21.254 -0.775 1.00 92.12 304 LEU A O 1
ATOM 2410 N N . SER A 1 305 ? 7.285 -20.679 -0.379 1.00 89.44 305 SER A N 1
ATOM 2411 C CA . SER A 1 305 ? 7.396 -21.428 0.878 1.00 89.44 305 SER A CA 1
ATOM 2412 C C . SER A 1 305 ? 6.861 -20.678 2.102 1.00 89.44 305 SER A C 1
ATOM 2414 O O . SER A 1 305 ? 6.773 -21.263 3.180 1.00 89.44 305 SER A O 1
ATOM 2416 N N . LEU A 1 306 ? 6.538 -19.387 1.968 1.00 86.19 306 LEU A N 1
ATOM 2417 C CA . LEU A 1 306 ? 5.942 -18.615 3.056 1.00 86.19 306 LEU A CA 1
ATOM 2418 C C . LEU A 1 306 ? 4.485 -19.053 3.292 1.00 86.19 306 LEU A C 1
ATOM 2420 O O . LEU A 1 306 ? 3.819 -19.507 2.358 1.00 86.19 306 LEU A O 1
ATOM 2424 N N . PRO A 1 307 ? 3.947 -18.877 4.515 1.00 83.25 307 PRO A N 1
ATOM 2425 C CA . PRO A 1 307 ? 2.531 -19.140 4.793 1.00 83.25 307 PRO A CA 1
ATOM 2426 C C . PRO A 1 307 ? 1.580 -18.365 3.860 1.00 83.25 307 PRO A C 1
ATOM 2428 O O . PRO A 1 307 ? 0.517 -18.862 3.476 1.00 83.25 307 PRO A O 1
ATOM 2431 N N . SER A 1 308 ? 2.003 -17.164 3.469 1.00 86.69 308 SER A N 1
ATOM 2432 C CA . SER A 1 308 ? 1.280 -16.168 2.684 1.00 86.69 308 SER A CA 1
ATOM 2433 C C . SER A 1 308 ? 2.252 -15.437 1.746 1.00 86.69 308 SER A C 1
ATOM 2435 O O . SER A 1 308 ? 3.412 -15.186 2.082 1.00 86.69 308 SER A O 1
ATOM 2437 N N . ILE A 1 309 ? 1.787 -15.093 0.542 1.00 92.06 309 ILE A N 1
ATOM 2438 C CA . ILE A 1 309 ? 2.569 -14.276 -0.394 1.00 92.06 309 ILE A CA 1
ATOM 2439 C C . ILE A 1 309 ? 2.481 -12.815 0.060 1.00 92.06 309 ILE A C 1
ATOM 2441 O O . ILE A 1 309 ? 1.365 -12.315 0.200 1.00 92.06 309 ILE A O 1
ATOM 2445 N N . PRO A 1 310 ? 3.605 -12.104 0.262 1.00 92.44 310 PRO A N 1
ATOM 2446 C CA . PRO A 1 310 ? 3.564 -10.700 0.648 1.00 92.44 310 PRO A CA 1
ATOM 2447 C C . PRO A 1 310 ? 3.101 -9.821 -0.517 1.00 92.44 310 PRO A C 1
ATOM 2449 O O . PRO A 1 310 ? 3.446 -10.063 -1.676 1.00 92.44 310 PRO A O 1
ATOM 2452 N N . LEU A 1 311 ? 2.404 -8.731 -0.203 1.00 95.38 311 LEU A N 1
ATOM 2453 C CA . LEU A 1 311 ? 2.095 -7.699 -1.188 1.00 95.38 311 LEU A CA 1
ATOM 2454 C C . LEU A 1 311 ? 3.361 -6.910 -1.533 1.00 95.38 311 LEU A C 1
ATOM 2456 O O . LEU A 1 311 ? 3.996 -6.319 -0.655 1.00 95.38 311 LEU A O 1
ATOM 2460 N N . LEU A 1 312 ? 3.713 -6.864 -2.816 1.00 95.88 312 LEU A N 1
ATOM 2461 C CA . LEU A 1 312 ? 4.887 -6.138 -3.287 1.00 95.88 312 LEU A CA 1
ATOM 2462 C C . LEU A 1 312 ? 4.546 -4.693 -3.663 1.00 95.88 312 LEU A C 1
ATOM 2464 O O . LEU A 1 312 ? 3.581 -4.431 -4.386 1.00 95.88 312 LEU A O 1
ATOM 2468 N N . VAL A 1 313 ? 5.370 -3.745 -3.208 1.00 94.50 313 VAL A N 1
ATOM 2469 C CA . VAL A 1 313 ? 5.211 -2.315 -3.516 1.00 94.50 313 VAL A CA 1
ATOM 2470 C C . VAL A 1 313 ? 6.506 -1.709 -4.037 1.00 94.50 313 VAL A C 1
ATOM 2472 O O . VAL A 1 313 ? 7.510 -1.660 -3.329 1.00 94.50 313 VAL A O 1
ATOM 2475 N N . GLU A 1 314 ? 6.485 -1.173 -5.252 1.00 93.44 314 GLU A N 1
ATOM 2476 C CA . GLU A 1 314 ? 7.582 -0.334 -5.723 1.00 93.44 314 GLU A CA 1
ATOM 2477 C C . GLU A 1 314 ? 7.471 1.045 -5.058 1.00 93.44 314 GLU A C 1
ATOM 2479 O O . GLU A 1 314 ? 6.539 1.807 -5.327 1.00 93.44 314 GLU A O 1
ATOM 2484 N N . HIS A 1 315 ? 8.405 1.365 -4.158 1.00 88.94 315 HIS A N 1
ATOM 2485 C CA . HIS A 1 315 ? 8.339 2.572 -3.333 1.00 88.94 315 HIS A CA 1
ATOM 2486 C C . HIS A 1 315 ? 9.294 3.658 -3.845 1.00 88.94 315 HIS A C 1
ATOM 2488 O O . HIS A 1 315 ? 10.471 3.716 -3.472 1.00 88.94 315 HIS A O 1
ATOM 2494 N N . THR A 1 316 ? 8.798 4.552 -4.706 1.00 83.75 316 THR A N 1
ATOM 2495 C CA . THR A 1 316 ? 9.586 5.662 -5.275 1.00 83.75 316 THR A CA 1
ATOM 2496 C C . THR A 1 316 ? 8.750 6.924 -5.479 1.00 83.75 316 THR A C 1
ATOM 2498 O O . THR A 1 316 ? 7.540 6.867 -5.642 1.00 83.75 316 THR A O 1
ATOM 2501 N N . ALA A 1 317 ? 9.390 8.099 -5.434 1.00 77.69 317 ALA A N 1
ATOM 2502 C CA . ALA A 1 317 ? 8.692 9.392 -5.488 1.00 77.69 317 ALA A CA 1
ATOM 2503 C C . ALA A 1 317 ? 8.300 9.814 -6.906 1.00 77.69 317 ALA A C 1
ATOM 2505 O O . ALA A 1 317 ? 7.360 10.581 -7.081 1.00 77.69 317 ALA A O 1
ATOM 2506 N N . ASN A 1 318 ? 9.080 9.378 -7.893 1.00 78.50 318 ASN A N 1
ATOM 2507 C CA . ASN A 1 318 ? 9.069 9.973 -9.229 1.00 78.50 318 ASN A CA 1
ATOM 2508 C C . ASN A 1 318 ? 8.206 9.191 -10.222 1.00 78.50 318 ASN A C 1
ATOM 2510 O O . ASN A 1 318 ? 8.054 9.631 -11.358 1.00 78.50 318 ASN A O 1
ATOM 2514 N N . ASP A 1 319 ? 7.664 8.046 -9.809 1.00 86.31 319 ASP A N 1
ATOM 2515 C CA . ASP A 1 319 ? 6.786 7.223 -10.629 1.00 86.31 319 ASP A CA 1
ATOM 2516 C C . ASP A 1 319 ? 5.486 6.967 -9.862 1.00 86.31 319 ASP A C 1
ATOM 2518 O O . ASP A 1 319 ? 5.487 6.436 -8.753 1.00 86.31 319 ASP A O 1
ATOM 2522 N N . ILE A 1 320 ? 4.382 7.426 -10.444 1.00 89.56 320 ILE A N 1
ATOM 2523 C CA . ILE A 1 320 ? 3.029 7.267 -9.901 1.00 89.56 320 ILE A CA 1
ATOM 2524 C C . ILE A 1 320 ? 2.208 6.254 -10.704 1.00 89.56 320 ILE A C 1
ATOM 2526 O O . ILE A 1 320 ? 1.061 5.997 -10.366 1.00 89.56 320 ILE A O 1
ATOM 2530 N N . THR A 1 321 ? 2.746 5.720 -11.802 1.00 91.50 321 THR A N 1
ATOM 2531 C CA . THR A 1 321 ? 2.050 4.727 -12.630 1.00 91.50 321 THR A CA 1
ATOM 2532 C C . THR A 1 321 ? 2.516 3.327 -12.254 1.00 91.50 321 THR A C 1
ATOM 2534 O O . THR A 1 321 ? 1.713 2.496 -11.838 1.00 91.50 321 THR A O 1
ATOM 2537 N N . TRP A 1 322 ? 3.816 3.060 -12.360 1.00 94.25 322 TRP A N 1
ATOM 2538 C CA . TRP A 1 322 ? 4.384 1.748 -12.045 1.00 94.25 322 TRP A CA 1
ATOM 2539 C C . TRP A 1 322 ? 4.659 1.569 -10.559 1.00 94.25 322 TRP A C 1
ATOM 2541 O O . TRP A 1 322 ? 4.517 0.457 -10.053 1.00 94.25 322 TRP A O 1
ATOM 2551 N N . ALA A 1 323 ? 4.914 2.677 -9.866 1.00 93.00 323 ALA A N 1
ATOM 2552 C CA . ALA A 1 323 ? 5.186 2.721 -8.441 1.00 93.00 323 ALA A CA 1
ATOM 2553 C C . ALA A 1 323 ? 4.128 3.508 -7.655 1.00 93.00 323 ALA A C 1
ATOM 2555 O O . ALA A 1 323 ? 3.110 3.960 -8.188 1.00 93.00 323 ALA A O 1
ATOM 2556 N N . ASP A 1 324 ? 4.351 3.627 -6.351 1.00 91.62 324 ASP A N 1
ATOM 2557 C CA . ASP A 1 324 ? 3.389 4.163 -5.392 1.00 91.62 324 ASP A CA 1
ATOM 2558 C C . ASP A 1 324 ? 3.452 5.689 -5.164 1.00 91.62 324 ASP A C 1
ATOM 2560 O O . ASP A 1 324 ? 2.639 6.256 -4.422 1.00 91.62 324 ASP A O 1
ATOM 2564 N N . GLY A 1 325 ? 4.422 6.377 -5.771 1.00 86.88 325 GLY A N 1
ATOM 2565 C CA . GLY A 1 325 ? 4.635 7.814 -5.596 1.00 86.88 325 GLY A CA 1
ATOM 2566 C C . GLY A 1 325 ? 5.025 8.243 -4.173 1.00 86.88 325 GLY A C 1
ATOM 2567 O O . GLY A 1 325 ? 4.747 9.384 -3.797 1.00 86.88 325 GLY A O 1
ATOM 2568 N N . LYS A 1 326 ? 5.579 7.347 -3.338 1.00 80.94 326 LYS A N 1
ATOM 2569 C CA . LYS A 1 326 ? 5.864 7.469 -1.884 1.00 80.94 326 LYS A CA 1
ATOM 2570 C C . LYS A 1 326 ? 4.685 7.734 -0.949 1.00 80.94 326 LYS A C 1
ATOM 2572 O O . LYS A 1 326 ? 4.808 7.530 0.256 1.00 80.94 326 LYS A O 1
ATOM 2577 N N . THR A 1 327 ? 3.590 8.260 -1.474 1.00 79.44 327 THR A N 1
ATOM 2578 C CA . THR A 1 327 ? 2.445 8.761 -0.703 1.00 79.44 327 THR A CA 1
ATOM 2579 C C . THR A 1 327 ? 1.219 7.865 -0.830 1.00 79.44 327 THR A C 1
ATOM 2581 O O . THR A 1 327 ? 0.193 8.160 -0.225 1.00 79.44 327 THR A O 1
ATOM 2584 N N . GLY A 1 328 ? 1.300 6.811 -1.647 1.00 84.50 328 GLY A N 1
ATOM 2585 C CA . GLY A 1 328 ? 0.179 5.926 -1.959 1.00 84.50 328 GLY A CA 1
ATOM 2586 C C . GLY A 1 328 ? -0.732 6.427 -3.065 1.00 84.50 328 GLY A C 1
ATOM 2587 O O . GLY A 1 328 ? -1.627 5.699 -3.473 1.00 84.50 328 GLY A O 1
ATOM 2588 N N . LYS A 1 329 ? -0.495 7.637 -3.585 1.00 86.25 329 LYS A N 1
ATOM 2589 C CA . LYS A 1 329 ? -1.248 8.179 -4.723 1.00 86.25 329 LYS A CA 1
ATOM 2590 C C . LYS A 1 329 ? -0.925 7.479 -6.044 1.00 86.25 329 LYS A C 1
ATOM 2592 O O . LYS A 1 329 ? -1.731 7.559 -6.962 1.00 86.25 329 LYS A O 1
ATOM 2597 N N . GLY A 1 330 ? 0.250 6.857 -6.159 1.00 91.94 330 GLY A N 1
ATOM 2598 C CA . GLY A 1 330 ? 0.623 6.100 -7.349 1.00 91.94 330 GLY A CA 1
ATOM 2599 C C . GLY A 1 330 ? -0.048 4.730 -7.402 1.00 91.94 330 GLY A C 1
ATOM 2600 O O . GLY A 1 330 ? -0.451 4.204 -6.369 1.00 91.94 330 GLY A O 1
ATOM 2601 N N . SER A 1 331 ? -0.172 4.146 -8.591 1.00 94.75 331 SER A N 1
ATOM 2602 C CA . SER A 1 331 ? -0.942 2.916 -8.812 1.00 94.75 331 SER A CA 1
ATOM 2603 C C . SER A 1 331 ? -0.196 1.624 -8.463 1.00 94.75 331 SER A C 1
ATOM 2605 O O . SER A 1 331 ? -0.834 0.575 -8.394 1.00 94.75 331 SER A O 1
ATOM 2607 N N . ASN A 1 332 ? 1.130 1.669 -8.260 1.00 96.12 332 ASN A N 1
ATOM 2608 C CA . ASN A 1 332 ? 1.963 0.492 -7.963 1.00 96.12 332 ASN A CA 1
ATOM 2609 C C . ASN A 1 332 ? 1.738 -0.678 -8.952 1.00 96.12 332 ASN A C 1
ATOM 2611 O O . ASN A 1 332 ? 1.643 -1.844 -8.564 1.00 96.12 332 ASN A O 1
ATOM 2615 N N . MET A 1 333 ? 1.597 -0.381 -10.249 1.00 96.06 333 MET A N 1
ATOM 2616 C CA . MET A 1 333 ? 1.256 -1.401 -11.248 1.00 96.06 333 MET A CA 1
ATOM 2617 C C . MET A 1 333 ? 2.287 -2.531 -11.350 1.00 96.06 333 MET A C 1
ATOM 2619 O O . MET A 1 333 ? 1.896 -3.672 -11.598 1.00 96.06 333 MET A O 1
ATOM 2623 N N . LEU A 1 334 ? 3.580 -2.251 -11.141 1.00 97.12 334 LEU A N 1
ATOM 2624 C CA . LEU A 1 334 ? 4.609 -3.293 -11.176 1.00 97.12 334 LEU A CA 1
ATOM 2625 C C . LEU A 1 334 ? 4.479 -4.224 -9.965 1.00 97.12 334 LEU A C 1
ATOM 2627 O O . LEU A 1 334 ? 4.448 -5.443 -10.126 1.00 97.12 334 LEU A O 1
ATOM 2631 N N . GLY A 1 335 ? 4.323 -3.658 -8.765 1.00 96.81 335 GLY A N 1
ATOM 2632 C CA . GLY A 1 335 ? 4.093 -4.430 -7.545 1.00 96.81 335 GLY A CA 1
ATOM 2633 C C . GLY A 1 335 ? 2.836 -5.302 -7.628 1.00 96.81 335 GLY A C 1
ATOM 2634 O O . GLY A 1 335 ? 2.897 -6.492 -7.312 1.00 96.81 335 GLY A O 1
ATOM 2635 N N . LYS A 1 336 ? 1.728 -4.758 -8.158 1.00 96.69 336 LYS A N 1
ATOM 2636 C CA . LYS A 1 336 ? 0.492 -5.512 -8.439 1.00 96.69 336 LYS A CA 1
ATOM 2637 C C . LYS A 1 336 ? 0.736 -6.674 -9.408 1.00 96.69 336 LYS A C 1
ATOM 2639 O O . LYS A 1 336 ? 0.257 -7.773 -9.155 1.00 96.69 336 LYS A O 1
ATOM 2644 N N . ALA A 1 337 ? 1.462 -6.452 -10.508 1.00 97.44 337 ALA A N 1
ATOM 2645 C CA . ALA A 1 337 ? 1.743 -7.490 -11.506 1.00 97.44 337 ALA A CA 1
ATOM 2646 C C . ALA A 1 337 ? 2.585 -8.644 -10.936 1.00 97.44 337 ALA A C 1
ATOM 2648 O O . ALA A 1 337 ? 2.274 -9.810 -11.169 1.00 97.44 337 ALA A O 1
ATOM 2649 N N . ILE A 1 338 ? 3.631 -8.330 -10.162 1.00 97.56 338 ILE A N 1
ATOM 2650 C CA . ILE A 1 338 ? 4.489 -9.353 -9.544 1.00 97.56 338 ILE A CA 1
ATOM 2651 C C . ILE A 1 338 ? 3.725 -10.121 -8.469 1.00 97.56 338 ILE A C 1
ATOM 2653 O O . ILE A 1 338 ? 3.785 -11.348 -8.445 1.00 97.56 338 ILE A O 1
ATOM 2657 N N . THR A 1 339 ? 2.966 -9.420 -7.624 1.00 97.25 339 THR A N 1
ATOM 2658 C CA . THR A 1 339 ? 2.140 -10.066 -6.594 1.00 97.25 339 THR A CA 1
ATOM 2659 C C . THR A 1 339 ? 1.134 -11.026 -7.233 1.00 97.25 339 THR A C 1
ATOM 2661 O O . THR A 1 339 ? 1.042 -12.171 -6.801 1.00 97.25 339 THR A O 1
ATOM 2664 N N . GLN A 1 340 ? 0.458 -10.612 -8.313 1.00 96.62 340 GLN A N 1
ATOM 2665 C CA . GLN A 1 340 ? -0.456 -11.482 -9.057 1.00 96.62 340 GLN A CA 1
ATOM 2666 C C . GLN A 1 340 ? 0.253 -12.725 -9.607 1.00 96.62 340 GLN A C 1
ATOM 2668 O O . GLN A 1 340 ? -0.206 -13.837 -9.372 1.00 96.62 340 GLN A O 1
ATOM 2673 N N . ALA A 1 341 ? 1.392 -12.567 -10.288 1.00 96.56 341 ALA A N 1
ATOM 2674 C CA . ALA A 1 341 ? 2.127 -13.701 -10.850 1.00 96.56 341 ALA A CA 1
ATOM 2675 C C . ALA A 1 341 ? 2.556 -14.718 -9.773 1.00 96.56 341 ALA A C 1
ATOM 2677 O O . ALA A 1 341 ? 2.493 -15.924 -9.997 1.00 96.56 341 ALA A O 1
ATOM 2678 N N . LEU A 1 342 ? 2.957 -14.249 -8.588 1.00 96.06 342 LEU A N 1
ATOM 2679 C CA . LEU A 1 342 ? 3.313 -15.121 -7.464 1.00 96.06 342 LEU A CA 1
ATOM 2680 C C . LEU A 1 342 ? 2.093 -15.833 -6.862 1.00 96.06 342 LEU A C 1
ATOM 2682 O O . LEU A 1 342 ? 2.184 -17.011 -6.519 1.00 96.06 342 LEU A O 1
ATOM 2686 N N . LEU A 1 343 ? 0.950 -15.146 -6.757 1.00 95.00 343 LEU A N 1
ATOM 2687 C CA . LEU A 1 343 ? -0.309 -15.753 -6.317 1.00 95.00 343 LEU A CA 1
ATOM 2688 C C . LEU A 1 343 ? -0.757 -16.863 -7.275 1.00 95.00 343 LEU A C 1
ATOM 2690 O O . LEU A 1 343 ? -1.110 -17.949 -6.818 1.00 95.00 343 LEU A O 1
ATOM 2694 N N . GLU A 1 344 ? -0.665 -16.636 -8.585 1.00 94.81 344 GLU A N 1
ATOM 2695 C CA . GLU A 1 344 ? -0.964 -17.643 -9.613 1.00 94.81 344 GLU A CA 1
ATOM 2696 C C . GLU A 1 344 ? -0.050 -18.870 -9.487 1.00 94.81 344 GLU A C 1
ATOM 2698 O O . GLU A 1 344 ? -0.510 -20.010 -9.522 1.00 94.81 344 GLU A O 1
ATOM 2703 N N . LEU A 1 345 ? 1.249 -18.648 -9.265 1.00 94.75 345 LEU A N 1
ATOM 2704 C CA . LEU A 1 345 ? 2.228 -19.724 -9.078 1.00 94.75 345 LEU A CA 1
ATOM 2705 C C . LEU A 1 345 ? 2.028 -20.520 -7.784 1.00 94.75 345 LEU A C 1
ATOM 2707 O O . LEU A 1 345 ? 2.449 -21.672 -7.715 1.00 94.75 345 LEU A O 1
ATOM 2711 N N . SER A 1 346 ? 1.373 -19.944 -6.772 1.00 91.81 346 SER A N 1
ATOM 2712 C CA . SER A 1 346 ? 1.030 -20.669 -5.542 1.00 91.81 346 SER A CA 1
ATOM 2713 C C . SER A 1 346 ? -0.016 -21.770 -5.760 1.00 91.81 346 SER A C 1
ATOM 2715 O O . SER A 1 346 ? -0.226 -22.596 -4.874 1.00 91.81 346 SER A O 1
ATOM 2717 N N . GLY A 1 347 ? -0.708 -21.762 -6.907 1.00 88.81 347 GLY A N 1
ATOM 2718 C CA . GLY A 1 347 ? -1.789 -22.694 -7.234 1.00 88.81 347 GLY A CA 1
ATOM 2719 C C . GLY A 1 347 ? -3.096 -22.441 -6.475 1.00 88.81 347 GLY A C 1
ATOM 2720 O O . GLY A 1 347 ? -4.082 -23.128 -6.726 1.00 88.81 347 GLY A O 1
ATOM 2721 N N . LYS A 1 348 ? -3.131 -21.460 -5.562 1.00 82.31 348 LYS A N 1
ATOM 2722 C CA . LYS A 1 348 ? -4.322 -21.101 -4.771 1.00 82.31 348 LYS A CA 1
ATOM 2723 C C . LYS A 1 348 ? -5.246 -20.114 -5.489 1.00 82.31 348 LYS A C 1
ATOM 2725 O O . LYS A 1 348 ? -6.411 -19.999 -5.126 1.00 82.31 348 LYS A O 1
ATOM 2730 N N . VAL A 1 349 ? -4.718 -19.391 -6.475 1.00 88.25 349 VAL A N 1
ATOM 2731 C CA . VAL A 1 349 ? -5.411 -18.334 -7.223 1.00 88.25 349 VAL A CA 1
ATOM 2732 C C . VAL A 1 349 ? -5.371 -18.695 -8.711 1.00 88.25 349 VAL A C 1
ATOM 2734 O O . VAL A 1 349 ? -4.309 -19.090 -9.201 1.00 88.25 349 VAL A O 1
ATOM 2737 N N . PRO A 1 350 ? -6.497 -18.608 -9.444 1.00 89.38 350 PRO A N 1
ATOM 2738 C CA . PRO A 1 350 ? -6.513 -18.871 -10.877 1.00 89.38 350 PRO A CA 1
ATOM 2739 C C . PRO A 1 350 ? -5.678 -17.839 -11.643 1.00 89.38 350 PRO A C 1
ATOM 2741 O O . PRO A 1 350 ? -5.476 -16.713 -11.195 1.00 89.38 350 PRO A O 1
ATOM 2744 N N . VAL A 1 351 ? -5.228 -18.210 -12.842 1.00 91.44 351 VAL A N 1
ATOM 2745 C CA . VAL A 1 351 ? -4.514 -17.286 -13.732 1.00 91.44 351 VAL A CA 1
ATOM 2746 C C . VAL A 1 351 ? -5.435 -16.128 -14.114 1.00 91.44 351 VAL A C 1
ATOM 2748 O O . VAL A 1 351 ? -6.491 -16.348 -14.709 1.00 91.44 351 VAL A O 1
ATOM 2751 N N . ALA A 1 352 ? -5.028 -14.894 -13.806 1.00 91.31 352 ALA A N 1
ATOM 2752 C CA . ALA A 1 352 ? -5.836 -13.722 -14.104 1.00 91.31 352 ALA A CA 1
ATOM 2753 C C . ALA A 1 352 ? -5.985 -13.520 -15.624 1.00 91.31 352 ALA A C 1
ATOM 2755 O O . ALA A 1 352 ? -5.004 -13.668 -16.375 1.00 91.31 352 ALA A O 1
ATOM 2756 N N . PRO A 1 353 ? -7.186 -13.150 -16.102 1.00 88.06 353 PRO A N 1
ATOM 2757 C CA . PRO A 1 353 ? -7.420 -12.910 -17.516 1.00 88.06 353 PRO A CA 1
ATOM 2758 C C . PRO A 1 353 ? -6.724 -11.624 -17.985 1.00 88.06 353 PRO A C 1
ATOM 2760 O O . PRO A 1 353 ? -6.652 -10.624 -17.272 1.00 88.06 353 PRO A O 1
ATOM 2763 N N . MET A 1 354 ? -6.274 -11.601 -19.243 1.00 89.12 354 MET A N 1
ATOM 2764 C CA . MET A 1 354 ? -5.665 -10.412 -19.866 1.00 89.12 354 MET A CA 1
ATOM 2765 C C . MET A 1 354 ? -6.712 -9.381 -20.340 1.00 89.12 354 MET A C 1
ATOM 2767 O O . MET A 1 354 ? -6.586 -8.801 -21.414 1.00 89.12 354 MET A O 1
ATOM 2771 N N . THR A 1 355 ? -7.778 -9.186 -19.560 1.00 88.19 355 THR A N 1
ATOM 2772 C CA . THR A 1 355 ? -8.931 -8.318 -19.884 1.00 88.19 355 THR A CA 1
ATOM 2773 C C . THR A 1 355 ? -9.317 -7.382 -18.741 1.00 88.19 355 THR A C 1
ATOM 2775 O O . THR A 1 355 ? -10.378 -6.760 -18.778 1.00 88.19 355 THR A O 1
ATOM 2778 N N . ALA A 1 356 ? -8.479 -7.291 -17.707 1.00 89.50 356 ALA A N 1
ATOM 2779 C CA . ALA A 1 356 ? -8.738 -6.471 -16.534 1.00 89.50 356 ALA A CA 1
ATOM 2780 C C . ALA A 1 356 ? -9.030 -4.997 -16.902 1.00 89.50 356 ALA A C 1
ATOM 2782 O O . ALA A 1 356 ? -8.275 -4.389 -17.669 1.00 89.50 356 ALA A O 1
ATOM 2783 N N . PRO A 1 357 ? -10.083 -4.370 -16.340 1.00 91.50 357 PRO A N 1
ATOM 2784 C CA . PRO A 1 357 ? -10.362 -2.960 -16.582 1.00 91.50 357 PRO A CA 1
ATOM 2785 C C . PRO A 1 357 ? -9.201 -2.066 -16.126 1.00 91.50 357 PRO A C 1
ATOM 2787 O O . PRO A 1 357 ? -8.814 -2.080 -14.956 1.00 91.50 357 PRO A O 1
ATOM 2790 N N . LEU A 1 358 ? -8.689 -1.210 -17.020 1.00 91.25 358 LEU A N 1
ATOM 2791 C CA . LEU A 1 358 ? -7.554 -0.321 -16.721 1.00 91.25 358 LEU A CA 1
ATOM 2792 C C . LEU A 1 358 ? -7.792 0.571 -15.496 1.00 91.25 358 LEU A C 1
ATOM 2794 O O . LEU A 1 358 ? -6.849 0.866 -14.765 1.00 91.25 358 LEU A O 1
ATOM 2798 N N . ALA A 1 359 ? -9.038 0.991 -15.259 1.00 92.38 359 ALA A N 1
ATOM 2799 C CA . ALA A 1 359 ? -9.405 1.790 -14.092 1.00 92.38 359 ALA A CA 1
ATOM 2800 C C . ALA A 1 359 ? -9.133 1.051 -12.770 1.00 92.38 359 ALA A C 1
ATOM 2802 O O . ALA A 1 359 ? -8.614 1.659 -11.838 1.00 92.38 359 ALA A O 1
ATOM 2803 N N . LYS A 1 360 ? -9.399 -0.264 -12.712 1.00 92.56 360 LYS A N 1
ATOM 2804 C CA . LYS A 1 360 ? -9.106 -1.097 -11.535 1.00 92.56 360 LYS A CA 1
ATOM 2805 C C . LYS A 1 360 ? -7.596 -1.244 -11.333 1.00 92.56 360 LYS A C 1
ATOM 2807 O O . LYS A 1 360 ? -7.098 -1.049 -10.230 1.00 92.56 360 LYS A O 1
ATOM 2812 N N . LEU A 1 361 ? -6.840 -1.493 -12.405 1.00 92.56 361 LEU A N 1
ATOM 2813 C CA . LEU A 1 361 ? -5.374 -1.599 -12.329 1.00 92.56 361 LEU A CA 1
ATOM 2814 C C . LEU A 1 361 ? -4.706 -0.294 -11.877 1.00 92.56 361 LEU A C 1
ATOM 2816 O O . LEU A 1 361 ? -3.703 -0.316 -11.161 1.00 92.56 361 LEU A O 1
ATOM 2820 N N . ARG A 1 362 ? -5.278 0.846 -12.269 1.00 94.25 362 ARG A N 1
ATOM 2821 C CA . ARG A 1 362 ? -4.775 2.184 -11.938 1.00 94.25 362 ARG A CA 1
ATOM 2822 C C . ARG A 1 362 ? -5.239 2.698 -10.575 1.00 94.25 362 ARG A C 1
ATOM 2824 O O . ARG A 1 362 ? -4.864 3.816 -10.223 1.00 94.25 362 ARG A O 1
ATOM 2831 N N . SER A 1 363 ? -5.985 1.907 -9.798 1.00 93.38 363 SER A N 1
ATOM 2832 C CA . SER A 1 363 ? -6.372 2.303 -8.442 1.00 93.38 363 SER A CA 1
ATOM 2833 C C . SER A 1 363 ? -5.141 2.662 -7.592 1.00 93.38 363 SER A C 1
ATOM 2835 O O . SER A 1 363 ? -4.093 2.010 -7.726 1.00 93.38 363 SER A O 1
ATOM 2837 N N . PRO A 1 364 ? -5.219 3.715 -6.762 1.00 94.06 364 PRO A N 1
ATOM 2838 C CA . PRO A 1 364 ? -4.096 4.180 -5.960 1.00 94.06 364 PRO A CA 1
ATOM 2839 C C . PRO A 1 364 ? -3.655 3.125 -4.941 1.00 94.06 364 PRO A C 1
ATOM 2841 O O . PRO A 1 364 ? -4.465 2.432 -4.330 1.00 94.06 364 PRO A O 1
ATOM 2844 N N . ASN A 1 365 ? -2.349 3.034 -4.697 1.00 94.56 365 ASN A N 1
ATOM 2845 C CA . ASN A 1 365 ? -1.765 2.060 -3.780 1.00 94.56 365 ASN A CA 1
ATOM 2846 C C . ASN A 1 365 ? -2.220 2.261 -2.323 1.00 94.56 365 ASN A C 1
ATOM 2848 O O . ASN A 1 365 ? -2.163 1.324 -1.535 1.00 94.56 365 ASN A O 1
ATOM 2852 N N . SER A 1 366 ? -2.730 3.442 -1.958 1.00 90.31 366 SER A N 1
ATOM 2853 C CA . SER A 1 366 ? -3.371 3.692 -0.657 1.00 90.31 366 SER A CA 1
ATOM 2854 C C . SER A 1 366 ? -4.629 2.852 -0.396 1.00 90.31 366 SER A C 1
ATOM 2856 O O . SER A 1 366 ? -5.066 2.744 0.753 1.00 90.31 366 SER A O 1
ATOM 2858 N N . GLU A 1 367 ? -5.229 2.276 -1.441 1.00 92.69 367 GLU A N 1
ATOM 2859 C CA . GLU A 1 367 ? -6.301 1.282 -1.308 1.00 92.69 367 GLU A CA 1
ATOM 2860 C C . GLU A 1 367 ? -5.754 -0.102 -0.937 1.00 92.69 367 GLU A C 1
ATOM 2862 O O . GLU A 1 367 ? -6.451 -0.868 -0.284 1.00 92.69 367 GLU A O 1
ATOM 2867 N N . LEU A 1 368 ? -4.497 -0.403 -1.287 1.00 91.69 368 LEU A N 1
ATOM 2868 C CA . LEU A 1 368 ? -3.856 -1.692 -1.016 1.00 91.69 368 LEU A CA 1
ATOM 2869 C C . LEU A 1 368 ? -3.077 -1.723 0.301 1.00 91.69 368 LEU A C 1
ATOM 2871 O O . LEU A 1 368 ? -3.014 -2.756 0.964 1.00 91.69 368 LEU A O 1
ATOM 2875 N N . VAL A 1 369 ? -2.447 -0.604 0.666 1.00 90.12 369 VAL A N 1
ATOM 2876 C CA . VAL A 1 369 ? -1.577 -0.510 1.843 1.00 90.12 369 VAL A CA 1
ATOM 2877 C C . VAL A 1 369 ? -1.841 0.753 2.641 1.00 90.12 369 VAL A C 1
ATOM 2879 O O . VAL A 1 369 ? -2.311 1.775 2.140 1.00 90.12 369 VAL A O 1
ATOM 2882 N N . GLU A 1 370 ? -1.479 0.695 3.911 1.00 84.75 370 GLU A N 1
ATOM 2883 C CA . GLU A 1 370 ? -1.452 1.833 4.808 1.00 84.75 370 GLU A CA 1
ATOM 2884 C C . GLU A 1 370 ? -0.036 2.386 4.918 1.00 84.75 370 GLU A C 1
ATOM 2886 O O . GLU A 1 370 ? 0.929 1.664 5.166 1.00 84.75 370 GLU A O 1
ATOM 2891 N N . TYR A 1 371 ? 0.086 3.700 4.776 1.00 80.88 371 TYR A N 1
ATOM 2892 C CA . TYR A 1 371 ? 1.344 4.412 4.949 1.00 80.88 371 TYR A CA 1
ATOM 2893 C C . TYR A 1 371 ? 1.443 4.846 6.407 1.00 80.88 371 TYR A C 1
ATOM 2895 O O . TYR A 1 371 ? 0.915 5.895 6.780 1.00 80.88 371 TYR A O 1
ATOM 2903 N N . SER A 1 372 ? 2.088 4.038 7.252 1.00 64.81 372 SER A N 1
ATOM 2904 C CA . SER A 1 372 ? 2.324 4.441 8.640 1.00 64.81 372 SER A CA 1
ATOM 2905 C C . SER A 1 372 ? 3.530 5.360 8.787 1.00 64.81 372 SER A C 1
ATOM 2907 O O . SER A 1 372 ? 4.587 5.179 8.178 1.00 64.81 372 SER A O 1
ATOM 2909 N N . GLN A 1 373 ? 3.358 6.341 9.664 1.00 53.38 373 GLN A N 1
ATOM 2910 C CA . GLN A 1 373 ? 4.443 7.049 10.333 1.00 53.38 373 GLN A CA 1
ATOM 2911 C C . GLN A 1 373 ? 5.131 6.099 11.341 1.00 53.38 373 GLN A C 1
ATOM 2913 O O . GLN A 1 373 ? 4.490 5.150 11.802 1.00 53.38 373 GLN A O 1
ATOM 2918 N N . PRO A 1 374 ? 6.418 6.315 11.677 1.00 48.91 374 PRO A N 1
ATOM 2919 C CA . PRO A 1 374 ? 7.194 5.407 12.525 1.00 48.91 374 PRO A CA 1
ATOM 2920 C C . PRO A 1 374 ? 6.524 5.115 13.879 1.00 48.91 374 PRO A C 1
ATOM 2922 O O . PRO A 1 374 ? 5.863 5.974 14.461 1.00 48.91 374 PRO A O 1
ATOM 2925 N N . SER A 1 375 ? 6.732 3.889 14.376 1.00 46.16 375 SER A N 1
ATOM 2926 C CA . SER A 1 375 ? 6.311 3.425 15.705 1.00 46.16 375 SER A CA 1
ATOM 2927 C C . SER A 1 375 ? 6.764 4.392 16.796 1.00 46.16 375 SER A C 1
ATOM 2929 O O . SER A 1 375 ? 7.924 4.811 16.809 1.00 46.16 375 SER A O 1
ATOM 2931 N N . ILE A 1 376 ? 5.870 4.717 17.725 1.00 57.03 376 ILE A N 1
ATOM 2932 C CA . ILE A 1 376 ? 6.150 5.697 18.770 1.00 57.03 376 ILE A CA 1
ATOM 2933 C C . ILE A 1 376 ? 7.027 5.052 19.848 1.00 57.03 376 ILE A C 1
ATOM 2935 O O . ILE A 1 376 ? 6.577 4.190 20.600 1.00 57.03 376 ILE A O 1
ATOM 2939 N N . THR A 1 377 ? 8.285 5.481 19.962 1.00 49.12 377 THR A N 1
ATOM 2940 C CA . THR A 1 377 ? 9.142 5.140 21.106 1.00 49.12 377 THR A CA 1
ATOM 2941 C C . THR A 1 377 ? 9.058 6.242 22.156 1.00 49.12 377 THR A C 1
ATOM 2943 O O . THR A 1 377 ? 9.802 7.214 22.063 1.00 49.12 377 THR A O 1
ATOM 2946 N N . LYS A 1 378 ? 8.167 6.042 23.140 1.00 56.16 378 LYS A N 1
ATOM 2947 C CA . LYS A 1 378 ? 7.876 6.880 24.323 1.00 56.16 378 LYS A CA 1
ATOM 2948 C C . LYS A 1 378 ? 7.534 8.366 24.046 1.00 56.16 378 LYS A C 1
ATOM 2950 O O . LYS A 1 378 ? 8.074 8.993 23.139 1.00 56.16 378 LYS A O 1
ATOM 2955 N N . PRO A 1 379 ? 6.619 8.963 24.829 1.00 52.66 379 PRO A N 1
ATOM 2956 C CA . PRO A 1 379 ? 6.237 10.366 24.670 1.00 52.66 379 PRO A CA 1
ATOM 2957 C C . PRO A 1 379 ? 7.444 11.294 24.876 1.00 52.66 379 PRO A C 1
ATOM 2959 O O . PRO A 1 379 ? 8.257 11.094 25.777 1.00 52.66 379 PRO A O 1
ATOM 2962 N N . LEU A 1 380 ? 7.544 12.344 24.050 1.00 50.19 380 LEU A N 1
ATOM 2963 C CA . LEU A 1 380 ? 8.654 13.314 24.056 1.00 50.19 380 LEU A CA 1
ATOM 2964 C C . LEU A 1 380 ? 8.751 14.142 25.351 1.00 50.19 380 LEU A C 1
ATOM 2966 O O . LEU A 1 380 ? 9.718 14.880 25.526 1.00 50.19 380 LEU A O 1
ATOM 2970 N N . ASN A 1 381 ? 7.756 14.054 26.236 1.00 45.50 381 ASN A N 1
ATOM 2971 C CA . ASN A 1 381 ? 7.746 14.759 27.508 1.00 45.50 381 ASN A CA 1
ATOM 2972 C C . ASN A 1 381 ? 6.796 14.039 28.487 1.00 45.50 381 ASN A C 1
ATOM 2974 O O . ASN A 1 381 ? 5.586 14.258 28.393 1.00 45.50 381 ASN A O 1
ATOM 2978 N N . PRO A 1 382 ? 7.277 13.159 29.387 1.00 46.12 382 PRO A N 1
ATOM 2979 C CA . PRO A 1 382 ? 6.431 12.623 30.446 1.00 46.12 382 PRO A CA 1
ATOM 2980 C C . PRO A 1 382 ? 6.028 13.792 31.347 1.00 46.12 382 PRO A C 1
ATOM 2982 O O . PRO A 1 382 ? 6.843 14.317 32.110 1.00 46.12 382 PRO A O 1
ATOM 2985 N N . GLN A 1 383 ? 4.789 14.266 31.209 1.00 48.59 383 GLN A N 1
ATOM 2986 C CA . GLN A 1 383 ? 4.242 15.204 32.179 1.00 48.59 383 GLN A CA 1
ATOM 2987 C C . GLN A 1 383 ? 4.216 14.501 33.539 1.00 48.59 383 GLN A C 1
ATOM 2989 O O . GLN A 1 383 ? 3.924 13.308 33.625 1.00 48.59 383 GLN A O 1
ATOM 2994 N N . ARG A 1 384 ? 4.577 15.233 34.601 1.00 47.28 384 ARG A N 1
ATOM 2995 C CA . ARG A 1 384 ? 4.370 14.765 35.976 1.00 47.28 384 ARG A CA 1
ATOM 2996 C C . ARG A 1 384 ? 2.920 14.304 36.102 1.00 47.28 384 ARG A C 1
ATOM 2998 O O . ARG A 1 384 ? 2.038 15.010 35.623 1.00 47.28 384 ARG A O 1
ATOM 3005 N N . VAL A 1 385 ? 2.721 13.149 36.736 1.00 51.12 385 VAL A N 1
ATOM 3006 C CA . VAL A 1 385 ? 1.410 12.590 37.080 1.00 51.12 385 VAL A CA 1
ATOM 3007 C C . VAL A 1 385 ? 0.641 13.657 37.862 1.00 51.12 385 VAL A C 1
ATOM 3009 O O . VAL A 1 385 ? 0.903 13.883 39.040 1.00 51.12 385 VAL A O 1
ATOM 3012 N N . CYS A 1 386 ? -0.213 14.400 37.168 1.00 54.00 386 CYS A N 1
ATOM 3013 C CA . CYS A 1 386 ? -1.272 15.184 37.779 1.00 54.00 386 CYS A CA 1
ATOM 3014 C C . CYS A 1 386 ? -2.461 14.244 37.957 1.00 54.00 386 CYS A C 1
ATOM 3016 O O . CYS A 1 386 ? -2.641 13.341 37.135 1.00 54.00 386 CYS A O 1
ATOM 3018 N N . ASP A 1 387 ? -3.264 14.459 38.996 1.00 62.12 387 ASP A N 1
ATOM 3019 C CA . ASP A 1 387 ? -4.517 13.725 39.143 1.00 62.12 387 ASP A CA 1
ATOM 3020 C C . ASP A 1 387 ? -5.360 13.901 37.864 1.00 62.12 387 ASP A C 1
ATOM 3022 O O . ASP A 1 387 ? -5.442 15.021 37.335 1.00 62.12 387 ASP A O 1
ATOM 3026 N N . PRO A 1 388 ? -5.912 12.810 37.302 1.00 65.69 388 PRO A N 1
ATOM 3027 C CA . PRO A 1 388 ? -6.699 12.888 36.081 1.00 65.69 388 PRO A CA 1
ATOM 3028 C C . PRO A 1 388 ? -7.947 13.747 36.321 1.00 65.69 388 PRO A C 1
ATOM 3030 O O . PRO A 1 388 ? -8.600 13.623 37.352 1.00 65.69 388 PRO A O 1
ATOM 3033 N N . GLU A 1 389 ? -8.291 14.622 35.369 1.00 76.62 389 GLU A N 1
ATOM 3034 C CA . GLU A 1 389 ? -9.472 15.507 35.490 1.00 76.62 389 GLU A CA 1
ATOM 3035 C C . GLU A 1 389 ? -10.802 14.739 35.430 1.00 76.62 389 GLU A C 1
ATOM 3037 O O . GLU A 1 389 ? -11.849 15.274 35.785 1.00 76.62 389 GLU A O 1
ATOM 3042 N N . VAL A 1 390 ? -10.750 13.487 34.978 1.00 87.25 390 VAL A N 1
ATOM 3043 C CA . VAL A 1 390 ? -11.878 12.572 34.836 1.00 87.25 390 VAL A CA 1
ATOM 3044 C C . VAL A 1 390 ? -11.499 11.265 35.529 1.00 87.25 390 VAL A C 1
ATOM 3046 O O . VAL A 1 390 ? -10.456 10.691 35.216 1.00 87.25 390 VAL A O 1
ATOM 3049 N N . ASP A 1 391 ? -12.328 10.778 36.450 1.00 90.81 391 ASP A N 1
ATOM 3050 C CA . ASP A 1 391 ? -12.089 9.534 37.194 1.00 90.81 391 ASP A CA 1
ATOM 3051 C C . ASP A 1 391 ? -12.363 8.282 36.341 1.00 90.81 391 ASP A C 1
ATOM 3053 O O . ASP A 1 391 ? -11.680 7.267 36.493 1.00 90.81 391 ASP A O 1
ATOM 3057 N N . TYR A 1 392 ? -13.329 8.356 35.416 1.00 95.00 392 TYR A N 1
ATOM 3058 C CA . TYR A 1 392 ? -13.746 7.213 34.599 1.00 95.00 392 TYR A CA 1
ATOM 3059 C C . TYR A 1 392 ? -13.936 7.527 33.111 1.00 95.00 392 TYR A C 1
ATOM 3061 O O . TYR A 1 392 ? -14.430 8.581 32.719 1.00 95.00 392 TYR A O 1
ATOM 3069 N N . LEU A 1 393 ? -13.607 6.563 32.255 1.00 97.38 393 LEU A N 1
ATOM 3070 C CA . LEU A 1 393 ? -13.927 6.591 30.828 1.00 97.38 393 LEU A CA 1
ATOM 3071 C C . LEU A 1 393 ? -15.016 5.560 30.540 1.00 97.38 393 LEU A C 1
ATOM 3073 O O . LEU A 1 393 ? -14.867 4.401 30.912 1.00 97.38 393 LEU A O 1
ATOM 3077 N N . CYS A 1 394 ? -16.075 5.970 29.848 1.00 98.00 394 CYS A N 1
ATOM 3078 C CA . CYS A 1 394 ? -17.066 5.063 29.270 1.00 98.00 394 CYS A CA 1
ATOM 3079 C C . CYS A 1 394 ? -16.695 4.814 27.802 1.00 98.00 394 CYS A C 1
ATOM 3081 O O . CYS A 1 394 ? -17.050 5.602 26.926 1.00 98.00 394 CYS A O 1
ATOM 3083 N N . VAL A 1 395 ? -15.907 3.770 27.544 1.00 98.56 395 VAL A N 1
ATOM 3084 C CA . VAL A 1 395 ? -15.427 3.416 26.200 1.00 98.56 395 VAL A CA 1
ATOM 3085 C C . VAL A 1 395 ? -16.565 2.780 25.411 1.00 98.56 395 VAL A C 1
ATOM 3087 O O . VAL A 1 395 ? -17.007 1.695 25.773 1.00 98.56 395 VAL A O 1
ATOM 3090 N N . LEU A 1 396 ? -17.007 3.443 24.348 1.00 98.50 396 LEU A N 1
ATOM 3091 C CA . LEU A 1 396 ? -18.191 3.127 23.550 1.00 98.50 396 LEU A CA 1
ATOM 3092 C C . LEU A 1 396 ? -17.810 2.969 22.071 1.00 98.50 396 LEU A C 1
ATOM 3094 O O . LEU A 1 396 ? -17.073 3.807 21.543 1.00 98.50 396 LEU A O 1
ATOM 3098 N N . ASP A 1 397 ? -18.360 1.948 21.418 1.00 98.31 397 ASP A N 1
ATOM 3099 C CA . ASP A 1 397 ? -18.266 1.733 19.969 1.00 98.31 397 ASP A CA 1
ATOM 3100 C C . ASP A 1 397 ? -19.575 1.111 19.458 1.00 98.31 397 ASP A C 1
ATOM 3102 O O . ASP A 1 397 ? -19.921 0.003 19.863 1.00 98.31 397 ASP A O 1
ATOM 3106 N N . PHE A 1 398 ? -20.364 1.837 18.662 1.00 98.50 398 PHE A N 1
ATOM 3107 C CA . PHE A 1 398 ? -21.623 1.301 18.143 1.00 98.50 398 PHE A CA 1
ATOM 3108 C C . PHE A 1 398 ? -21.388 0.486 16.877 1.00 98.50 398 PHE A C 1
ATOM 3110 O O . PHE A 1 398 ? -20.791 0.984 15.926 1.00 98.50 398 PHE A O 1
ATOM 3117 N N . GLU A 1 399 ? -22.047 -0.666 16.772 1.00 98.38 399 GLU A N 1
ATOM 3118 C CA . GLU A 1 399 ? -22.320 -1.252 15.458 1.00 98.38 399 GLU A CA 1
ATOM 3119 C C . GLU A 1 399 ? -23.681 -0.782 14.951 1.00 98.38 399 GLU A C 1
ATOM 3121 O O . GLU A 1 399 ? -24.625 -0.607 15.727 1.00 98.38 399 GLU A O 1
ATOM 3126 N N . ALA A 1 400 ? -23.807 -0.586 13.638 1.00 97.94 400 ALA A N 1
ATOM 3127 C CA . ALA A 1 400 ? -25.051 -0.143 13.015 1.00 97.94 400 ALA A CA 1
ATOM 3128 C C . ALA A 1 400 ? -25.349 -0.873 11.704 1.00 97.94 400 ALA A C 1
ATOM 3130 O O . ALA A 1 400 ? -24.450 -1.374 11.027 1.00 97.94 400 ALA A O 1
ATOM 3131 N N . THR A 1 401 ? -26.620 -0.861 11.301 1.00 97.50 401 THR A N 1
ATOM 3132 C CA . THR A 1 401 ? -27.059 -1.387 10.008 1.00 97.50 401 THR A CA 1
ATOM 3133 C C . THR A 1 401 ? -26.230 -0.784 8.870 1.00 97.50 401 THR A C 1
ATOM 3135 O O . THR A 1 401 ? -25.966 0.420 8.811 1.00 97.50 401 THR A O 1
ATOM 3138 N N . CYS A 1 402 ? -25.771 -1.621 7.945 1.00 91.88 402 CYS A N 1
ATOM 3139 C CA . CYS A 1 402 ? -24.980 -1.186 6.798 1.00 91.88 402 CYS A CA 1
ATOM 3140 C C . CYS A 1 402 ? -25.209 -2.097 5.588 1.00 91.88 402 CYS A C 1
ATOM 3142 O O . CYS A 1 402 ? -25.756 -3.186 5.715 1.00 91.88 402 CYS A O 1
ATOM 3144 N N . ASN A 1 403 ? -24.826 -1.630 4.398 1.00 88.25 403 ASN A N 1
ATOM 3145 C CA . ASN A 1 403 ? -24.976 -2.355 3.134 1.00 88.25 403 ASN A CA 1
ATOM 3146 C C . ASN A 1 403 ? -23.729 -2.166 2.266 1.00 88.25 403 ASN A C 1
ATOM 3148 O O . ASN A 1 403 ? -23.086 -1.114 2.320 1.00 88.25 403 ASN A O 1
ATOM 3152 N N . ASN A 1 404 ? -23.454 -3.136 1.391 1.00 77.94 404 ASN A N 1
ATOM 3153 C CA . ASN A 1 404 ? -22.433 -3.011 0.353 1.00 77.94 404 ASN A CA 1
ATOM 3154 C C . ASN A 1 404 ? -22.930 -2.077 -0.767 1.00 77.94 404 ASN A C 1
ATOM 3156 O O . ASN A 1 404 ? -23.549 -2.512 -1.738 1.00 77.94 404 ASN A O 1
ATOM 3160 N N . GLY A 1 405 ? -22.731 -0.770 -0.589 1.00 82.12 405 GLY A N 1
ATOM 3161 C CA . GLY A 1 405 ? -23.181 0.265 -1.517 1.00 82.12 405 GLY A CA 1
ATOM 3162 C C . GLY A 1 405 ? -23.788 1.457 -0.786 1.00 82.12 405 GLY A C 1
ATOM 3163 O O . GLY A 1 405 ? -23.077 2.234 -0.151 1.00 82.12 405 GLY A O 1
ATOM 3164 N N . GLN A 1 406 ? -25.104 1.638 -0.907 1.00 81.94 406 GLN A N 1
ATOM 3165 C CA . GLN A 1 406 ? -25.801 2.757 -0.275 1.00 81.94 406 GLN A CA 1
ATOM 3166 C C . GLN A 1 406 ? -26.123 2.453 1.194 1.00 81.94 406 GLN A C 1
ATOM 3168 O O . GLN A 1 406 ? -26.863 1.516 1.488 1.00 81.94 406 GLN A O 1
ATOM 3173 N N . THR A 1 407 ? -25.616 3.287 2.107 1.00 87.50 407 THR A N 1
ATOM 3174 C CA . THR A 1 407 ? -25.929 3.211 3.542 1.00 87.50 407 THR A CA 1
ATOM 3175 C C . THR A 1 407 ? -27.441 3.328 3.783 1.00 87.50 407 THR A C 1
ATOM 3177 O O . THR A 1 407 ? -28.055 4.249 3.220 1.00 87.50 407 THR A O 1
ATOM 3180 N N . PRO A 1 408 ? -28.035 2.453 4.621 1.00 89.31 408 PRO A N 1
ATOM 3181 C CA . PRO A 1 408 ? -29.424 2.578 5.050 1.00 89.31 408 PRO A CA 1
ATOM 3182 C C . PRO A 1 408 ? -29.724 3.968 5.625 1.00 89.31 408 PRO A C 1
ATOM 3184 O O . PRO A 1 408 ? -28.862 4.619 6.223 1.00 89.31 408 PRO A O 1
ATOM 3187 N N . LYS A 1 409 ? -30.946 4.453 5.394 1.00 91.75 409 LYS A N 1
ATOM 3188 C CA . LYS A 1 409 ? -31.441 5.718 5.952 1.00 91.75 409 LYS A CA 1
ATOM 3189 C C . LYS A 1 409 ? -32.785 5.453 6.650 1.00 91.75 409 LYS A C 1
ATOM 3191 O O . LYS A 1 409 ? -33.728 5.089 5.945 1.00 91.75 409 LYS A O 1
ATOM 3196 N N . PRO A 1 410 ? -32.875 5.614 7.982 1.00 93.00 410 PRO A N 1
ATOM 3197 C CA . PRO A 1 410 ? -31.770 5.919 8.887 1.00 93.00 410 PRO A CA 1
ATOM 3198 C C . PRO A 1 410 ? -30.777 4.750 8.949 1.00 93.00 410 PRO A C 1
ATOM 3200 O O . PRO A 1 410 ? -31.088 3.628 8.560 1.00 93.00 410 PRO A O 1
ATOM 3203 N N . GLN A 1 411 ? -29.566 5.051 9.397 1.00 95.62 411 GLN A N 1
ATOM 3204 C CA . GLN A 1 411 ? -28.652 4.023 9.869 1.00 95.62 411 GLN A CA 1
ATOM 3205 C C . GLN A 1 411 ? -29.011 3.755 11.333 1.00 95.62 411 GLN A C 1
ATOM 3207 O O . GLN A 1 411 ? -29.229 4.718 12.072 1.00 95.62 411 GLN A O 1
ATOM 3212 N N . GLU A 1 412 ? -29.119 2.491 11.729 1.00 98.06 412 GLU A N 1
ATOM 3213 C CA . GLU A 1 412 ? -29.694 2.100 13.021 1.00 98.06 412 GLU A CA 1
ATOM 3214 C C . GLU A 1 412 ? -28.685 1.309 13.845 1.00 98.06 412 GLU A C 1
ATOM 3216 O O . GLU A 1 412 ? -28.109 0.352 13.336 1.00 98.06 412 GLU A O 1
ATOM 3221 N N . ILE A 1 413 ? -28.472 1.698 15.102 1.00 98.56 413 ILE A N 1
ATOM 3222 C CA . ILE A 1 413 ? -27.592 0.994 16.040 1.00 98.56 413 ILE A CA 1
ATOM 3223 C C . ILE A 1 413 ? -28.146 -0.416 16.285 1.00 98.56 413 ILE A C 1
ATOM 3225 O O . ILE A 1 413 ? -29.334 -0.572 16.563 1.00 98.56 413 ILE A O 1
ATOM 3229 N N . ILE A 1 414 ? -27.273 -1.421 16.201 1.00 98.69 414 ILE A N 1
ATOM 3230 C CA . ILE A 1 414 ? -27.575 -2.847 16.419 1.00 98.69 414 ILE A CA 1
ATOM 3231 C C . ILE A 1 414 ? -26.750 -3.479 17.541 1.00 98.69 414 ILE A C 1
ATOM 3233 O O . ILE A 1 414 ? -27.113 -4.544 18.036 1.00 98.69 414 ILE A O 1
ATOM 3237 N N . GLU A 1 415 ? -25.692 -2.812 17.995 1.00 98.75 415 GLU A N 1
ATOM 3238 C CA . GLU A 1 415 ? -24.910 -3.196 19.170 1.00 98.75 415 GLU A CA 1
ATOM 3239 C C . GLU A 1 415 ? -24.557 -1.947 19.978 1.00 98.75 415 GLU A C 1
ATOM 3241 O O . GLU A 1 415 ? -24.130 -0.938 19.418 1.00 98.75 415 GLU A O 1
ATOM 3246 N N . PHE A 1 416 ? -24.729 -2.018 21.298 1.00 98.56 416 PHE A N 1
ATOM 3247 C CA . PHE A 1 416 ? -24.415 -0.948 22.243 1.00 98.56 416 PHE A CA 1
ATOM 3248 C C . PHE A 1 416 ? -23.534 -1.489 23.382 1.00 98.56 416 PHE A C 1
ATOM 3250 O O . PHE A 1 416 ? -24.023 -1.752 24.485 1.00 98.56 416 PHE A O 1
ATOM 3257 N N . PRO A 1 417 ? -22.227 -1.665 23.142 1.00 98.56 417 PRO A N 1
ATOM 3258 C CA . PRO A 1 417 ? -21.254 -1.994 24.166 1.00 98.56 417 PRO A CA 1
ATOM 3259 C C . PRO A 1 417 ? -20.697 -0.731 24.833 1.00 98.56 417 PRO A C 1
ATOM 3261 O O . PRO A 1 417 ? -20.517 0.316 24.214 1.00 98.56 417 PRO A O 1
ATOM 3264 N N . THR A 1 418 ? -20.405 -0.805 26.126 1.00 98.62 418 THR A N 1
ATOM 3265 C CA . THR A 1 418 ? -19.687 0.239 26.860 1.00 98.62 418 THR A CA 1
ATOM 3266 C C . THR A 1 418 ? -18.842 -0.379 27.969 1.00 98.62 418 THR A C 1
ATOM 3268 O O . THR A 1 418 ? -19.342 -1.151 28.785 1.00 98.62 418 THR A O 1
ATOM 3271 N N . LEU A 1 419 ? -17.559 -0.018 28.038 1.00 98.69 419 LEU A N 1
ATOM 3272 C CA . LEU A 1 419 ? -16.659 -0.428 29.120 1.00 98.69 419 LEU A CA 1
ATOM 3273 C C . LEU A 1 419 ? -16.345 0.742 30.046 1.00 98.69 419 LEU A C 1
ATOM 3275 O O . LEU A 1 419 ? -15.928 1.806 29.586 1.00 98.69 419 LEU A O 1
ATOM 3279 N N . LEU A 1 420 ? -16.483 0.523 31.353 1.00 98.19 420 LEU A N 1
ATOM 3280 C CA . LEU A 1 420 ? -16.074 1.483 32.372 1.00 98.19 420 LEU A CA 1
ATOM 3281 C C . LEU A 1 420 ? -14.595 1.287 32.707 1.00 98.19 420 LEU A C 1
ATOM 3283 O O . LEU A 1 420 ? -14.228 0.269 33.291 1.00 98.19 420 LEU A O 1
ATOM 3287 N N . VAL A 1 421 ? -13.749 2.257 32.367 1.00 97.88 421 VAL A N 1
ATOM 3288 C CA . VAL A 1 421 ? -12.307 2.231 32.647 1.00 97.88 421 VAL A CA 1
ATOM 3289 C C . VAL A 1 421 ? -11.969 3.252 33.724 1.00 97.88 421 VAL A C 1
ATOM 3291 O O . VAL A 1 421 ? -12.230 4.441 33.556 1.00 97.88 421 VAL A O 1
ATOM 3294 N N . ASN A 1 422 ? -11.336 2.808 34.806 1.00 95.56 422 ASN A N 1
ATOM 3295 C CA . ASN A 1 422 ? -10.827 3.686 35.856 1.00 95.56 422 ASN A CA 1
ATOM 3296 C C . ASN A 1 422 ? -9.519 4.344 35.404 1.00 95.56 422 ASN A C 1
ATOM 3298 O O . ASN A 1 422 ? -8.542 3.656 35.104 1.00 95.56 422 ASN A O 1
ATOM 3302 N N . THR A 1 423 ? -9.474 5.675 35.360 1.00 93.94 423 THR A N 1
ATOM 3303 C CA . THR A 1 423 ? -8.324 6.415 34.810 1.00 93.94 423 THR A CA 1
ATOM 3304 C C . THR A 1 423 ? -7.083 6.356 35.694 1.00 93.94 423 THR A C 1
ATOM 3306 O O . THR A 1 423 ? -5.973 6.531 35.196 1.00 93.94 423 THR A O 1
ATOM 3309 N N . ARG A 1 424 ? -7.238 6.064 36.991 1.00 90.19 424 ARG A N 1
ATOM 3310 C CA . ARG A 1 424 ? -6.116 5.928 37.931 1.00 90.19 424 ARG A CA 1
ATOM 3311 C C . ARG A 1 424 ? -5.447 4.564 37.824 1.00 90.19 424 ARG A C 1
ATOM 3313 O O . ARG A 1 424 ? -4.233 4.467 37.967 1.00 90.19 424 ARG A O 1
ATOM 3320 N N . THR A 1 425 ? -6.232 3.509 37.606 1.00 91.38 425 THR A N 1
ATOM 3321 C CA . THR A 1 425 ? -5.715 2.131 37.533 1.00 91.38 425 THR A CA 1
ATOM 3322 C C . THR A 1 425 ? -5.483 1.652 36.102 1.00 91.38 425 THR A C 1
ATOM 3324 O O . THR A 1 425 ? -4.759 0.678 35.903 1.00 91.38 425 THR A O 1
ATOM 3327 N N . GLY A 1 426 ? -6.111 2.300 35.118 1.00 92.31 426 GLY A N 1
ATOM 3328 C CA . GLY A 1 426 ? -6.127 1.879 33.721 1.00 92.31 426 GLY A CA 1
ATOM 3329 C C . GLY A 1 426 ? -6.904 0.583 33.477 1.00 92.31 426 GLY A C 1
ATOM 3330 O O . GLY A 1 426 ? -6.751 -0.007 32.411 1.00 92.31 426 GLY A O 1
ATOM 3331 N N . LYS A 1 427 ? -7.697 0.096 34.439 1.00 94.94 427 LYS A N 1
ATOM 3332 C CA . LYS A 1 427 ? -8.411 -1.186 34.340 1.00 94.94 427 LYS A CA 1
ATOM 3333 C C . LYS A 1 427 ? -9.881 -0.994 33.995 1.00 94.94 427 LYS A C 1
ATOM 3335 O O . LYS A 1 427 ? -10.503 -0.024 34.425 1.00 94.94 427 LYS A O 1
ATOM 3340 N N . VAL A 1 428 ? -10.426 -1.958 33.256 1.00 97.56 428 VAL A N 1
ATOM 3341 C CA . VAL A 1 428 ? -11.871 -2.110 33.053 1.00 97.56 428 VAL A CA 1
ATOM 3342 C C . VAL A 1 428 ? -12.489 -2.622 34.357 1.00 97.56 428 VAL A C 1
ATOM 3344 O O . VAL A 1 428 ? -12.034 -3.633 34.892 1.00 97.56 428 VAL A O 1
ATOM 3347 N N . GLU A 1 429 ? -13.501 -1.926 34.869 1.00 97.19 429 GLU A N 1
ATOM 3348 C CA . GLU A 1 429 ? -14.200 -2.274 36.114 1.00 97.19 429 GLU A CA 1
ATOM 3349 C C . GLU A 1 429 ? -15.589 -2.865 35.878 1.00 97.19 429 GLU A C 1
ATOM 3351 O O . GLU A 1 429 ? -16.027 -3.727 36.639 1.00 97.19 429 GLU A O 1
ATOM 3356 N N . LYS A 1 430 ? -16.284 -2.413 34.831 1.00 97.56 430 LYS A N 1
ATOM 3357 C CA . LYS A 1 430 ? -17.627 -2.880 34.476 1.00 97.56 430 LYS A CA 1
ATOM 3358 C C . LYS A 1 430 ? -17.798 -2.926 32.961 1.00 97.56 430 LYS A C 1
ATOM 3360 O O . LYS A 1 430 ? -17.183 -2.144 32.236 1.00 97.56 430 LYS A O 1
ATOM 3365 N N . GLU A 1 431 ? -18.673 -3.817 32.514 1.00 98.31 431 GLU A N 1
ATOM 3366 C CA . GLU A 1 431 ? -19.079 -3.993 31.120 1.00 98.31 431 GLU A CA 1
ATOM 3367 C C . GLU A 1 431 ? -20.600 -3.810 31.027 1.00 98.31 431 GLU A C 1
ATOM 3369 O O . GLU A 1 431 ? -21.347 -4.304 31.873 1.00 98.31 431 GLU A O 1
ATOM 3374 N N . PHE A 1 432 ? -21.039 -3.060 30.023 1.00 98.50 432 PHE A N 1
ATOM 3375 C CA . PHE A 1 432 ? -22.421 -2.947 29.576 1.00 98.50 432 PHE A CA 1
ATOM 3376 C C . PHE A 1 432 ? -22.466 -3.404 28.123 1.00 98.50 432 PHE A C 1
ATOM 3378 O O . PHE A 1 432 ? -21.632 -2.978 27.326 1.00 98.50 432 PHE A O 1
ATOM 3385 N N . HIS A 1 433 ? -23.410 -4.270 27.764 1.00 98.50 433 HIS A N 1
ATOM 3386 C CA . HIS A 1 433 ? -23.510 -4.788 26.403 1.00 98.50 433 HIS A CA 1
ATOM 3387 C C . HIS A 1 433 ? -24.943 -5.195 26.093 1.00 98.50 433 HIS A C 1
ATOM 3389 O O . HIS A 1 433 ? -25.511 -6.040 26.782 1.00 98.50 433 HIS A O 1
ATOM 3395 N N . LEU A 1 434 ? -25.523 -4.584 25.062 1.00 98.56 434 LEU A N 1
ATOM 3396 C CA . LEU A 1 434 ? -26.844 -4.928 24.546 1.00 98.56 434 LEU A CA 1
ATOM 3397 C C . LEU A 1 434 ? -26.816 -4.994 23.020 1.00 98.56 434 LEU A C 1
ATOM 3399 O O . LEU A 1 434 ? -26.147 -4.190 22.370 1.00 98.56 434 LEU A O 1
ATOM 3403 N N . TYR A 1 435 ? -27.607 -5.902 22.456 1.00 98.75 435 TYR A N 1
ATOM 3404 C CA . TYR A 1 435 ? -27.985 -5.864 21.046 1.00 98.75 435 TYR A CA 1
ATOM 3405 C C . TYR A 1 435 ? -29.318 -5.142 20.893 1.00 98.75 435 TYR A C 1
ATOM 3407 O O . TYR A 1 435 ? -30.206 -5.275 21.741 1.00 98.75 435 TYR A O 1
ATOM 3415 N N . ILE A 1 436 ? -29.452 -4.381 19.811 1.00 98.69 436 ILE A N 1
ATOM 3416 C CA . ILE A 1 436 ? -30.628 -3.560 19.530 1.00 98.69 436 ILE A CA 1
ATOM 3417 C C . ILE A 1 436 ? -31.307 -4.075 18.269 1.00 98.69 436 ILE A C 1
ATOM 3419 O O . ILE A 1 436 ? -30.651 -4.363 17.267 1.00 98.69 436 ILE A O 1
ATOM 3423 N N . LYS A 1 437 ? -32.633 -4.177 18.323 1.00 98.50 437 LYS A N 1
ATOM 3424 C CA . LYS A 1 437 ? -33.463 -4.501 17.169 1.00 98.50 437 LYS A CA 1
ATOM 3425 C C . LYS A 1 437 ? -33.751 -3.230 16.357 1.00 98.50 437 LYS A C 1
ATOM 3427 O O . LYS A 1 437 ? -34.415 -2.340 16.895 1.00 98.50 437 LYS A O 1
ATOM 3432 N N . PRO A 1 438 ? -33.311 -3.132 15.087 1.00 97.81 438 PRO A N 1
ATOM 3433 C CA . PRO A 1 438 ? -33.725 -2.045 14.201 1.00 97.81 438 PRO A CA 1
ATOM 3434 C C . PRO A 1 438 ? -35.239 -2.070 13.984 1.00 97.81 438 PRO A C 1
ATOM 3436 O O . PRO A 1 438 ? -35.827 -3.145 13.834 1.00 97.81 438 PRO A O 1
ATOM 3439 N N . ASP A 1 439 ? -35.870 -0.901 13.938 1.00 94.69 439 ASP A N 1
ATOM 3440 C CA . ASP A 1 439 ? -37.311 -0.764 13.735 1.00 94.69 439 ASP A CA 1
ATOM 3441 C C . ASP A 1 439 ? -37.673 -0.306 12.314 1.00 94.69 439 ASP A C 1
ATOM 3443 O O . ASP A 1 439 ? -38.749 -0.656 11.823 1.00 94.69 439 ASP A O 1
ATOM 3447 N N . VAL A 1 440 ? -36.778 0.403 11.614 1.00 95.62 440 VAL A N 1
ATOM 3448 C CA . VAL A 1 440 ? -36.998 0.845 10.227 1.00 95.62 440 VAL A CA 1
ATOM 3449 C C . VAL A 1 440 ? -36.512 -0.195 9.216 1.00 95.62 440 VAL A C 1
ATOM 3451 O O . VAL A 1 440 ? -37.255 -0.546 8.297 1.00 95.62 440 VAL A O 1
ATOM 3454 N N . HIS A 1 441 ? -35.292 -0.713 9.384 1.00 95.62 441 HIS A N 1
ATOM 3455 C CA . HIS A 1 441 ? -34.684 -1.744 8.534 1.00 95.62 441 HIS A CA 1
ATOM 3456 C C . HIS A 1 441 ? -34.362 -3.005 9.360 1.00 95.62 441 HIS A C 1
ATOM 3458 O O . HIS A 1 441 ? -33.191 -3.296 9.607 1.00 95.62 441 HIS A O 1
ATOM 3464 N N . PRO A 1 442 ? -35.381 -3.776 9.797 1.00 96.56 442 PRO A N 1
ATOM 3465 C CA . PRO A 1 442 ? -35.207 -4.885 10.745 1.00 96.56 442 PRO A CA 1
ATOM 3466 C C . PRO A 1 442 ? -34.404 -6.066 10.189 1.00 96.56 442 PRO A C 1
ATOM 3468 O O . PRO A 1 442 ? -33.878 -6.862 10.961 1.00 96.56 442 PRO A O 1
ATOM 3471 N N . THR A 1 443 ? -34.312 -6.206 8.865 1.00 97.69 443 THR A N 1
ATOM 3472 C CA . THR A 1 443 ? -33.536 -7.270 8.219 1.00 97.69 443 THR A CA 1
ATOM 3473 C C . THR A 1 443 ? -32.132 -6.773 7.891 1.00 97.69 443 THR A C 1
ATOM 3475 O O . THR A 1 443 ? -31.965 -5.874 7.065 1.00 97.69 443 THR A O 1
ATOM 3478 N N . LEU A 1 444 ? -31.124 -7.379 8.518 1.00 97.62 444 LEU A N 1
ATOM 3479 C CA . LEU A 1 444 ? -29.719 -7.122 8.226 1.00 97.62 444 LEU A CA 1
ATOM 3480 C C . LEU A 1 444 ? -29.382 -7.613 6.818 1.00 97.62 444 LEU A C 1
ATOM 3482 O O . LEU A 1 444 ? -29.877 -8.644 6.365 1.00 97.62 444 LEU A O 1
ATOM 3486 N N . SER A 1 445 ? -28.507 -6.888 6.127 1.00 96.19 445 SER A N 1
ATOM 3487 C CA . SER A 1 445 ? -27.921 -7.409 4.895 1.00 96.19 445 SER A CA 1
ATOM 3488 C C . SER A 1 445 ? -26.815 -8.412 5.191 1.00 96.19 445 SER A C 1
ATOM 3490 O O . SER A 1 445 ? -26.166 -8.340 6.237 1.00 96.19 445 SER A O 1
ATOM 3492 N N . ASP A 1 446 ? -26.527 -9.268 4.210 1.00 93.44 446 ASP A N 1
ATOM 3493 C CA . ASP A 1 446 ? -25.399 -10.201 4.275 1.00 93.44 446 ASP A CA 1
ATOM 3494 C C . ASP A 1 446 ? -24.087 -9.467 4.578 1.00 93.44 446 ASP A C 1
ATOM 3496 O O . ASP A 1 446 ? -23.324 -9.889 5.438 1.00 93.44 446 ASP A O 1
ATOM 3500 N N . PHE A 1 447 ? -23.871 -8.302 3.955 1.00 92.62 447 PHE A N 1
ATOM 3501 C CA . PHE A 1 447 ? -22.697 -7.467 4.215 1.00 92.62 447 PHE A CA 1
ATOM 3502 C C . PHE A 1 447 ? -22.618 -7.007 5.674 1.00 92.62 447 PHE A C 1
ATOM 3504 O O . PHE A 1 447 ? -21.541 -7.027 6.260 1.00 92.62 447 PHE A O 1
ATOM 3511 N N . CYS A 1 448 ? -23.744 -6.599 6.266 1.00 93.12 448 CYS A N 1
ATOM 3512 C CA . CYS A 1 448 ? -23.786 -6.182 7.664 1.00 93.12 448 CYS A CA 1
ATOM 3513 C C . CYS A 1 448 ? -23.394 -7.332 8.591 1.00 93.12 448 CYS A C 1
ATOM 3515 O O . CYS A 1 448 ? -22.542 -7.155 9.455 1.00 93.12 448 CYS A O 1
ATOM 3517 N N . THR A 1 449 ? -23.974 -8.516 8.383 1.00 93.06 449 THR A N 1
ATOM 3518 C CA . THR A 1 449 ? -23.666 -9.706 9.183 1.00 93.06 449 THR A CA 1
ATOM 3519 C C . THR A 1 449 ? -22.234 -10.195 8.965 1.00 93.06 449 THR A C 1
ATOM 3521 O O . THR A 1 449 ? -21.568 -10.562 9.929 1.00 93.06 449 THR A O 1
ATOM 3524 N N . GLU A 1 450 ? -21.719 -10.174 7.735 1.00 90.56 450 GLU A N 1
ATOM 3525 C CA . GLU A 1 450 ? -20.331 -10.543 7.432 1.00 90.56 450 GLU A CA 1
ATOM 3526 C C . GLU A 1 450 ? -19.318 -9.578 8.046 1.00 90.56 450 GLU A C 1
ATOM 3528 O O . GLU A 1 450 ? -18.261 -10.024 8.499 1.00 90.56 450 GLU A O 1
ATOM 3533 N N . LEU A 1 451 ? -19.632 -8.278 8.064 1.00 84.88 451 LEU A N 1
ATOM 3534 C CA . LEU A 1 451 ? -18.784 -7.243 8.641 1.00 84.88 451 LEU A CA 1
ATOM 3535 C C . LEU A 1 451 ? -18.791 -7.344 10.167 1.00 84.88 451 LEU A C 1
ATOM 3537 O O . LEU A 1 451 ? -17.747 -7.613 10.760 1.00 84.88 451 LEU A O 1
ATOM 3541 N N . THR A 1 452 ? -19.959 -7.233 10.803 1.00 92.19 452 THR A N 1
ATOM 3542 C CA . THR A 1 452 ? -20.038 -7.121 12.267 1.00 92.19 452 THR A CA 1
ATOM 3543 C C . THR A 1 452 ? -19.982 -8.473 12.982 1.00 92.19 452 THR A C 1
ATOM 3545 O O . THR A 1 452 ? -19.542 -8.598 14.121 1.00 92.19 452 THR A O 1
ATOM 3548 N N . GLY A 1 453 ? -20.374 -9.549 12.298 1.00 94.50 453 GLY A N 1
ATOM 3549 C CA . GLY A 1 453 ? -20.586 -10.865 12.906 1.00 94.50 453 GLY A CA 1
ATOM 3550 C C . GLY A 1 453 ? -21.931 -10.999 13.628 1.00 94.50 453 GLY A C 1
ATOM 3551 O O . GLY A 1 453 ? -22.223 -12.068 14.167 1.00 94.50 453 GLY A O 1
ATOM 3552 N N . ILE A 1 454 ? -22.766 -9.955 13.631 1.00 97.81 454 ILE A N 1
ATOM 3553 C CA . ILE A 1 454 ? -24.086 -9.970 14.265 1.00 97.81 454 ILE A CA 1
ATOM 3554 C C . ILE A 1 454 ? -25.084 -10.665 13.337 1.00 97.81 454 ILE A C 1
ATOM 3556 O O . ILE A 1 454 ? -25.281 -10.276 12.183 1.00 97.81 454 ILE A O 1
ATOM 3560 N N . THR A 1 455 ? -25.736 -11.704 13.855 1.00 97.75 455 THR A N 1
ATOM 3561 C CA . THR A 1 455 ? -26.723 -12.479 13.095 1.00 97.75 455 THR A CA 1
ATOM 3562 C C . THR A 1 455 ? -28.113 -11.855 13.174 1.00 97.75 455 THR A C 1
ATOM 3564 O O . THR A 1 455 ? -28.439 -11.158 14.136 1.00 97.75 455 THR A O 1
ATOM 3567 N N . GLN A 1 456 ? -28.974 -12.182 12.208 1.00 98.44 456 GLN A N 1
ATOM 3568 C CA . GLN A 1 456 ? -30.378 -11.763 12.241 1.00 98.44 456 GLN A CA 1
ATOM 3569 C C . GLN A 1 456 ? -31.085 -12.204 13.535 1.00 98.44 456 GLN A C 1
ATOM 3571 O O . GLN A 1 456 ? -31.790 -11.417 14.155 1.00 98.44 456 GLN A O 1
ATOM 3576 N N . VAL A 1 457 ? -30.831 -13.434 13.997 1.00 98.38 457 VAL A N 1
ATOM 3577 C CA . VAL A 1 457 ? -31.413 -13.968 15.243 1.00 98.38 457 VAL A CA 1
ATOM 3578 C C . VAL A 1 457 ? -30.999 -13.133 16.460 1.00 98.38 457 VAL A C 1
ATOM 3580 O O . VAL A 1 457 ? -31.799 -12.929 17.376 1.00 98.38 457 VAL A O 1
ATOM 3583 N N . THR A 1 458 ? -29.761 -12.631 16.461 1.00 98.06 458 THR A N 1
ATOM 3584 C CA . THR A 1 458 ? -29.227 -11.778 17.526 1.00 98.06 458 THR A CA 1
ATOM 3585 C C . THR A 1 458 ? -29.989 -10.456 17.610 1.00 98.06 458 THR A C 1
ATOM 3587 O O . THR A 1 458 ? -30.457 -10.110 18.692 1.00 98.06 458 THR A O 1
ATOM 3590 N N . VAL A 1 459 ? -30.168 -9.741 16.491 1.00 97.81 459 VAL A N 1
ATOM 3591 C CA . VAL A 1 459 ? -30.912 -8.465 16.497 1.00 97.81 459 VAL A CA 1
ATOM 3592 C C . VAL A 1 459 ? -32.412 -8.661 16.683 1.00 97.81 459 VAL A C 1
ATOM 3594 O O . VAL A 1 459 ? -33.044 -7.849 17.347 1.00 97.81 459 VAL A O 1
ATOM 3597 N N . ASP A 1 460 ? -32.991 -9.757 16.189 1.00 98.19 460 ASP A N 1
ATOM 3598 C CA . ASP A 1 460 ? -34.414 -10.060 16.386 1.00 98.19 460 ASP A CA 1
ATOM 3599 C C . ASP A 1 460 ? -34.774 -10.242 17.865 1.00 98.19 460 ASP A C 1
ATOM 3601 O O . ASP A 1 460 ? -35.905 -9.933 18.255 1.00 98.19 460 ASP A O 1
ATOM 3605 N N . SER A 1 461 ? -33.804 -10.721 18.652 1.00 98.00 461 SER A N 1
ATOM 3606 C CA . SER A 1 461 ? -33.873 -10.902 20.107 1.00 98.00 461 SER A CA 1
ATOM 3607 C C . SER A 1 461 ? -33.370 -9.681 20.893 1.00 98.00 461 SER A C 1
ATOM 3609 O O . SER A 1 461 ? -33.369 -9.711 22.124 1.00 98.00 461 SER A O 1
ATOM 3611 N N . GLY A 1 462 ? -32.904 -8.637 20.200 1.00 97.94 462 GLY A N 1
ATOM 3612 C CA . GLY A 1 462 ? -32.407 -7.402 20.797 1.00 97.94 462 GLY A CA 1
ATOM 3613 C C . GLY A 1 462 ? -33.521 -6.540 21.392 1.00 97.94 462 GLY A C 1
ATOM 3614 O O . GLY A 1 462 ? -34.700 -6.692 21.067 1.00 97.94 462 GLY A O 1
ATOM 3615 N N . VAL A 1 463 ? -33.132 -5.608 22.259 1.00 98.56 463 VAL A N 1
ATOM 3616 C CA . VAL A 1 463 ? -34.048 -4.619 22.850 1.00 98.56 463 VAL A CA 1
ATOM 3617 C C . VAL A 1 463 ? -34.308 -3.466 21.877 1.00 98.56 463 VAL A C 1
ATOM 3619 O O . VAL A 1 463 ? -33.606 -3.306 20.879 1.00 98.56 463 VAL A O 1
ATOM 3622 N N . SER A 1 464 ? -35.295 -2.622 22.158 1.00 98.19 464 SER A N 1
ATOM 3623 C CA . SER A 1 464 ? -35.443 -1.355 21.435 1.00 98.19 464 SER A CA 1
ATOM 3624 C C . SER A 1 464 ? -34.322 -0.368 21.795 1.00 98.19 464 SER A C 1
ATOM 3626 O O . SER A 1 464 ? -33.740 -0.424 22.880 1.00 98.19 464 SER A O 1
ATOM 3628 N N . LEU A 1 465 ? -34.045 0.601 20.913 1.00 97.62 465 LEU A N 1
ATOM 3629 C CA . LEU A 1 465 ? -33.086 1.675 21.214 1.00 97.62 465 LEU A CA 1
ATOM 3630 C C . LEU A 1 465 ? -33.485 2.467 22.474 1.00 97.62 465 LEU A C 1
ATOM 3632 O O . LEU A 1 465 ? -32.623 2.900 23.231 1.00 97.62 465 LEU A O 1
ATOM 3636 N N . GLU A 1 466 ? -34.784 2.662 22.709 1.00 96.25 466 GLU A N 1
ATOM 3637 C CA . GLU A 1 466 ? -35.287 3.367 23.894 1.00 96.25 466 GLU A CA 1
ATOM 3638 C C . GLU A 1 466 ? -34.989 2.604 25.187 1.00 96.25 466 GLU A C 1
ATOM 3640 O O . GLU A 1 466 ? -34.483 3.195 26.140 1.00 96.25 466 GLU A O 1
ATOM 3645 N N . GLU A 1 467 ? -35.221 1.291 25.199 1.00 97.81 467 GLU A N 1
ATOM 3646 C CA . GLU A 1 467 ? -34.856 0.433 26.328 1.00 97.81 467 GLU A CA 1
ATOM 3647 C C . GLU A 1 467 ? -33.343 0.423 26.548 1.00 97.81 467 GLU A C 1
ATOM 3649 O O . GLU A 1 467 ? -32.904 0.582 27.682 1.00 97.81 467 GLU A O 1
ATOM 3654 N N . ALA A 1 468 ? -32.535 0.334 25.485 1.00 97.94 468 ALA A N 1
ATOM 3655 C CA . ALA A 1 468 ? -31.078 0.382 25.605 1.00 97.94 468 ALA A CA 1
ATOM 3656 C C . ALA A 1 468 ? -30.584 1.704 26.222 1.00 97.94 468 ALA A C 1
ATOM 3658 O O . ALA A 1 468 ? -29.706 1.693 27.088 1.00 97.94 468 ALA A O 1
ATOM 3659 N N . LEU A 1 469 ? -31.176 2.840 25.827 1.00 96.81 469 LEU A N 1
ATOM 3660 C CA . LEU A 1 469 ? -30.870 4.156 26.399 1.00 96.81 469 LEU A CA 1
ATOM 3661 C C . LEU A 1 469 ? -31.300 4.270 27.869 1.00 96.81 469 LEU A C 1
ATOM 3663 O O . LEU A 1 469 ? -30.588 4.873 28.671 1.00 96.81 469 LEU A O 1
ATOM 3667 N N . GLN A 1 470 ? -32.424 3.661 28.249 1.00 95.88 470 GLN A N 1
ATOM 3668 C CA . GLN A 1 470 ? -32.835 3.589 29.650 1.00 95.88 470 GLN A CA 1
ATOM 3669 C C . GLN A 1 470 ? -31.890 2.692 30.464 1.00 95.88 470 GLN A C 1
ATOM 3671 O O . GLN A 1 470 ? -31.496 3.056 31.572 1.00 95.88 470 GLN A O 1
ATOM 3676 N N . SER A 1 471 ? -31.484 1.546 29.912 1.00 97.25 471 SER A N 1
ATOM 3677 C CA . SER A 1 471 ? -30.585 0.597 30.572 1.00 97.25 471 SER A CA 1
ATOM 3678 C C . SER A 1 471 ? -29.189 1.172 30.800 1.00 97.25 471 SER A C 1
ATOM 3680 O O . SER A 1 471 ? -28.646 0.989 31.888 1.00 97.25 471 SER A O 1
ATOM 3682 N N . ILE A 1 472 ? -28.609 1.903 29.837 1.00 96.38 472 ILE A N 1
ATOM 3683 C CA . ILE A 1 472 ? -27.303 2.548 30.053 1.00 96.38 472 ILE A CA 1
ATOM 3684 C C . ILE A 1 472 ? -27.401 3.651 31.115 1.00 96.38 472 ILE A C 1
ATOM 3686 O O . ILE A 1 472 ? -26.497 3.787 31.934 1.00 96.38 472 ILE A O 1
ATOM 3690 N N . GLN A 1 473 ? -28.513 4.394 31.175 1.00 93.38 473 GLN A N 1
ATOM 3691 C CA . GLN A 1 473 ? -28.727 5.402 32.216 1.00 93.38 473 GLN A CA 1
ATOM 3692 C C . GLN A 1 473 ? -28.785 4.760 33.611 1.00 93.38 473 GLN A C 1
ATOM 3694 O O . GLN A 1 473 ? -28.124 5.240 34.530 1.00 93.38 473 GLN A O 1
ATOM 3699 N N . THR A 1 474 ? -29.517 3.651 33.757 1.00 94.56 474 THR A N 1
ATOM 3700 C CA . THR A 1 474 ? -29.556 2.865 35.000 1.00 94.56 474 THR A CA 1
ATOM 3701 C C . THR A 1 474 ? -28.174 2.319 35.359 1.00 94.56 474 THR A C 1
ATOM 3703 O O . THR A 1 474 ? -27.741 2.458 36.497 1.00 94.56 474 THR A O 1
ATOM 3706 N N . TRP A 1 475 ? -27.431 1.782 34.391 1.00 96.38 475 TRP A N 1
ATOM 3707 C CA . TRP A 1 475 ? -26.077 1.271 34.617 1.00 96.38 475 TRP A CA 1
ATOM 3708 C C . TRP A 1 475 ? -25.087 2.364 35.064 1.00 96.38 475 TRP A C 1
ATOM 3710 O O . TRP A 1 475 ? -24.222 2.111 35.910 1.00 96.38 475 TRP A O 1
ATOM 3720 N N . LEU A 1 476 ? -25.218 3.592 34.546 1.00 93.31 476 LEU A N 1
ATOM 3721 C CA . LEU A 1 476 ? -24.442 4.753 35.002 1.00 93.31 476 LEU A CA 1
ATOM 3722 C C . LEU A 1 476 ? -24.811 5.154 36.442 1.00 93.31 476 LEU A C 1
ATOM 3724 O O . LEU A 1 476 ? -23.916 5.465 37.233 1.00 93.31 476 LEU A O 1
ATOM 3728 N N . ASP A 1 477 ? -26.101 5.118 36.794 1.00 90.38 477 ASP A N 1
ATOM 3729 C CA . ASP A 1 477 ? -26.598 5.410 38.147 1.00 90.38 477 ASP A CA 1
ATOM 3730 C C . ASP A 1 477 ? -26.085 4.386 39.171 1.00 90.38 477 ASP A C 1
ATOM 3732 O O . ASP A 1 477 ? -25.464 4.745 40.167 1.00 90.38 477 ASP A O 1
ATOM 3736 N N . GLU A 1 478 ? -26.212 3.090 38.866 1.00 91.31 478 GLU A N 1
ATOM 3737 C CA . GLU A 1 478 ? -25.691 1.975 39.676 1.00 91.31 478 GLU A CA 1
ATOM 3738 C C . GLU A 1 478 ? -24.156 1.969 39.782 1.00 91.31 478 GLU A C 1
ATOM 3740 O O . GLU A 1 478 ? -23.554 1.287 40.621 1.00 91.31 478 GLU A O 1
ATOM 3745 N N . SER A 1 479 ? -23.487 2.717 38.908 1.00 90.94 479 SER A N 1
ATOM 3746 C CA . SER A 1 479 ? -22.044 2.946 38.950 1.00 90.94 479 SER A CA 1
ATOM 3747 C C . SER A 1 479 ? -21.658 4.214 39.717 1.00 90.94 479 SER A C 1
ATOM 3749 O O . SER A 1 479 ? -20.470 4.503 39.823 1.00 90.94 479 SER A O 1
ATOM 3751 N N . ASN A 1 480 ? -22.628 4.924 40.307 1.00 87.44 480 ASN A N 1
ATOM 3752 C CA . ASN A 1 480 ? -22.468 6.197 41.018 1.00 87.44 480 ASN A CA 1
ATOM 3753 C C . ASN A 1 480 ? -21.806 7.287 40.155 1.00 87.44 480 ASN A C 1
ATOM 3755 O O . ASN A 1 480 ? -21.057 8.128 40.656 1.00 87.44 480 ASN A O 1
ATOM 3759 N N . LEU A 1 481 ? -22.037 7.247 38.839 1.00 84.88 481 LEU A N 1
ATOM 3760 C CA . LEU A 1 481 ? -21.453 8.192 37.881 1.00 84.88 481 LEU A CA 1
ATOM 3761 C C . LEU A 1 481 ? -22.368 9.391 37.617 1.00 84.88 481 LEU A C 1
ATOM 3763 O O . LEU A 1 481 ? -21.909 10.441 37.164 1.00 84.88 481 LEU A O 1
ATOM 3767 N N . LEU A 1 482 ? -23.660 9.249 37.915 1.00 81.62 482 LEU A N 1
ATOM 3768 C CA . LEU A 1 482 ? -24.630 10.327 37.810 1.00 81.62 482 LEU A CA 1
ATOM 3769 C C . LEU A 1 482 ? -24.696 11.117 39.125 1.00 81.62 482 LEU A C 1
ATOM 3771 O O . LEU A 1 482 ? -24.704 10.532 40.207 1.00 81.62 482 LEU A O 1
ATOM 3775 N N . PRO A 1 483 ? -24.759 12.457 39.076 1.00 66.44 483 PRO A N 1
ATOM 3776 C CA . PRO A 1 483 ? -24.895 13.258 40.281 1.00 66.44 483 PRO A CA 1
ATOM 3777 C C . PRO A 1 483 ? -26.276 13.040 40.921 1.00 66.44 483 PRO A C 1
ATOM 3779 O O . PRO A 1 483 ? -27.289 13.481 40.390 1.00 66.44 483 PRO A O 1
ATOM 3782 N N . HIS A 1 484 ? -26.319 12.448 42.119 1.00 56.22 484 HIS A N 1
ATOM 3783 C CA . HIS A 1 484 ? -27.560 12.258 42.891 1.00 56.22 484 HIS A CA 1
ATOM 3784 C C . HIS A 1 484 ? -28.154 13.558 43.481 1.00 56.22 484 HIS A C 1
ATOM 3786 O O . HIS A 1 484 ? -29.150 13.513 44.203 1.00 56.22 484 HIS A O 1
ATOM 3792 N N . THR A 1 485 ? -27.559 14.732 43.223 1.00 45.31 485 THR A N 1
ATOM 3793 C CA . THR A 1 485 ? -28.031 16.010 43.785 1.00 45.31 485 THR A CA 1
ATOM 3794 C C . THR A 1 485 ? -28.570 16.942 42.703 1.00 45.31 485 THR A C 1
ATOM 3796 O O . THR A 1 485 ? -27.926 17.196 41.689 1.00 45.31 485 THR A O 1
ATOM 3799 N N . ALA A 1 486 ? -29.765 17.482 42.960 1.00 39.78 486 ALA A N 1
ATOM 3800 C CA . ALA A 1 486 ? -30.607 18.298 42.079 1.00 39.78 486 ALA A CA 1
ATOM 3801 C C . ALA A 1 486 ? -30.048 19.692 41.702 1.00 39.78 486 ALA A C 1
ATOM 3803 O O . ALA A 1 486 ? -30.810 20.624 41.451 1.00 39.78 486 ALA A O 1
ATOM 3804 N N . LYS A 1 487 ? -28.724 19.863 41.658 1.00 37.72 487 LYS A N 1
ATOM 3805 C CA . LYS A 1 487 ? -28.063 21.065 41.137 1.00 37.72 487 LYS A CA 1
ATOM 3806 C C . LYS A 1 487 ? -27.229 20.725 39.908 1.00 37.72 487 LYS A C 1
ATOM 3808 O O . LYS A 1 487 ? -26.040 21.021 39.841 1.00 37.72 487 LYS A O 1
ATOM 3813 N N . VAL A 1 488 ? -27.869 20.138 38.899 1.00 45.78 488 VAL A N 1
ATOM 3814 C CA . VAL A 1 488 ? -27.408 20.333 37.521 1.00 45.78 488 VAL A CA 1
ATOM 3815 C C . VAL A 1 488 ? -27.857 21.741 37.136 1.00 45.78 488 VAL A C 1
ATOM 3817 O O . VAL A 1 488 ? -28.904 21.939 36.520 1.00 45.78 488 VAL A O 1
ATOM 3820 N N . ASP A 1 489 ? -27.109 22.749 37.592 1.00 37.44 489 ASP A N 1
ATOM 3821 C CA . ASP A 1 489 ? -27.276 24.104 37.082 1.00 37.44 489 ASP A CA 1
ATOM 3822 C C . ASP A 1 489 ? -27.104 24.033 35.567 1.00 37.44 489 ASP A C 1
ATOM 3824 O O . ASP A 1 489 ? -26.089 23.541 35.063 1.00 37.44 489 ASP A O 1
ATOM 3828 N N . LYS A 1 490 ? -28.156 24.464 34.866 1.00 38.38 490 LYS A N 1
ATOM 3829 C CA . LYS A 1 490 ? -28.310 24.503 33.410 1.00 38.38 490 LYS A CA 1
ATOM 3830 C C . LYS A 1 490 ? -26.950 24.666 32.704 1.00 38.38 490 LYS A C 1
ATOM 3832 O O . LYS A 1 490 ? -26.436 25.775 32.563 1.00 38.38 490 LYS A O 1
ATOM 3837 N N . GLY A 1 491 ? -26.378 23.539 32.273 1.00 42.31 491 GLY A N 1
ATOM 3838 C CA . GLY A 1 491 ? -25.234 23.467 31.361 1.00 42.31 491 GLY A CA 1
ATOM 3839 C C . GLY A 1 491 ? -23.810 23.454 31.935 1.00 42.31 491 GLY A C 1
ATOM 3840 O O . GLY A 1 491 ? -22.898 23.580 31.126 1.00 42.31 491 GLY A O 1
ATOM 3841 N N . HIS A 1 492 ? -23.569 23.312 33.251 1.00 41.91 492 HIS A N 1
ATOM 3842 C CA . HIS A 1 492 ? -22.192 23.427 33.798 1.00 41.91 492 HIS A CA 1
ATOM 3843 C C . HIS A 1 492 ? -21.758 22.366 34.834 1.00 41.91 492 HIS A C 1
ATOM 3845 O O . HIS A 1 492 ? -20.703 22.512 35.450 1.00 41.91 492 HIS A O 1
ATOM 3851 N N . GLY A 1 493 ? -22.516 21.283 35.031 1.00 48.91 493 GLY A N 1
ATOM 3852 C CA . GLY A 1 493 ? -22.081 20.174 35.891 1.00 48.91 493 GLY A CA 1
ATOM 3853 C C . GLY A 1 493 ? -20.974 19.345 35.230 1.00 48.91 493 GLY A C 1
ATOM 3854 O O . GLY A 1 493 ? -21.219 18.720 34.202 1.00 48.91 493 GLY A O 1
ATOM 3855 N N . SER A 1 494 ? -19.766 19.338 35.802 1.00 58.53 494 SER A N 1
ATOM 3856 C CA . SER A 1 494 ? -18.682 18.441 35.377 1.00 58.53 494 SER A CA 1
ATOM 3857 C C . SER A 1 494 ? -18.962 17.037 35.908 1.00 58.53 494 SER A C 1
ATOM 3859 O O . SER A 1 494 ? -18.968 16.834 37.122 1.00 58.53 494 SER A O 1
ATOM 3861 N N . PHE A 1 495 ? -19.200 16.072 35.021 1.00 71.38 495 PHE A N 1
ATOM 3862 C CA . PHE A 1 495 ? -19.243 14.661 35.403 1.00 71.38 495 PHE A CA 1
ATOM 3863 C C . PHE A 1 495 ? -17.840 14.183 35.804 1.00 71.38 495 PHE A C 1
ATOM 3865 O O . PHE A 1 495 ? -16.840 14.660 35.266 1.00 71.38 495 PHE A O 1
ATOM 3872 N N . SER A 1 496 ? -17.761 13.213 36.718 1.00 83.38 496 SER A N 1
ATOM 3873 C CA . SER A 1 496 ? -16.514 12.495 37.027 1.00 83.38 496 SER A CA 1
ATOM 3874 C C . SER A 1 496 ? -16.126 11.497 35.929 1.00 83.38 496 SER A C 1
ATOM 3876 O O . SER A 1 496 ? -15.080 10.857 36.013 1.00 83.38 496 SER A O 1
ATOM 3878 N N . PHE A 1 497 ? -16.949 11.361 34.886 1.00 91.56 497 PHE A N 1
ATOM 3879 C CA . PHE A 1 497 ? -16.719 10.476 33.755 1.00 91.56 497 PHE A CA 1
ATOM 3880 C C . PHE A 1 497 ? -16.931 11.188 32.416 1.00 91.56 497 PHE A C 1
ATOM 3882 O O . PHE A 1 497 ? -17.619 12.205 32.337 1.00 91.56 497 PHE A O 1
ATOM 3889 N N . LEU A 1 498 ? -16.370 10.622 31.348 1.00 93.62 498 LEU A N 1
ATOM 3890 C CA . LEU A 1 498 ? -16.686 10.997 29.970 1.00 93.62 498 LEU A CA 1
ATOM 3891 C C . LEU A 1 498 ? -16.828 9.753 29.100 1.00 93.62 498 LEU A C 1
ATOM 3893 O O . LEU A 1 498 ? -16.080 8.786 29.259 1.00 93.62 498 LEU A O 1
ATOM 3897 N N . PHE A 1 499 ? -17.729 9.812 28.121 1.00 96.94 499 PHE A N 1
ATOM 3898 C CA . PHE A 1 499 ? -17.719 8.847 27.028 1.00 96.94 499 PHE A CA 1
ATOM 3899 C C . PHE A 1 499 ? -16.467 9.014 26.165 1.00 96.94 499 PHE A C 1
ATOM 3901 O O . PHE A 1 499 ? -15.959 10.125 25.972 1.00 96.94 499 PHE A O 1
ATOM 3908 N N . LEU A 1 500 ? -15.973 7.900 25.633 1.00 98.06 500 LEU A N 1
ATOM 3909 C CA . LEU A 1 500 ? -14.823 7.845 24.744 1.00 98.06 500 LEU A CA 1
ATOM 3910 C C . LEU A 1 500 ? -15.114 6.938 23.553 1.00 98.06 500 LEU A C 1
ATOM 3912 O O . LEU A 1 500 ? -15.517 5.799 23.739 1.00 98.06 500 LEU A O 1
ATOM 3916 N N . THR A 1 501 ? -14.850 7.436 22.346 1.00 98.12 501 THR A N 1
ATOM 3917 C CA . THR A 1 501 ? -15.168 6.768 21.073 1.00 98.12 501 THR A CA 1
ATOM 3918 C C . THR A 1 501 ? -13.967 6.771 20.122 1.00 98.12 501 THR A C 1
ATOM 3920 O O . THR A 1 501 ? -13.076 7.633 20.213 1.00 98.12 501 THR A O 1
ATOM 3923 N N . CYS A 1 502 ? -13.933 5.842 19.156 1.00 94.62 502 CYS A N 1
ATOM 3924 C CA . CYS A 1 502 ? -12.899 5.781 18.111 1.00 94.62 502 CYS A CA 1
ATOM 3925 C C . CYS A 1 502 ? -13.221 6.647 16.878 1.00 94.62 502 CYS A C 1
ATOM 3927 O O . CYS A 1 502 ? -13.192 6.222 15.723 1.00 94.62 502 CYS A O 1
ATOM 3929 N N . GLY A 1 503 ? -13.430 7.939 17.113 1.00 92.94 503 GLY A N 1
ATOM 3930 C CA . GLY A 1 503 ? -13.884 8.883 16.096 1.00 92.94 503 GLY A CA 1
ATOM 3931 C C . GLY A 1 503 ? -15.070 9.688 16.601 1.00 92.94 503 GLY A C 1
ATOM 3932 O O . GLY A 1 503 ? -15.441 9.589 17.762 1.00 92.94 503 GLY A O 1
ATOM 3933 N N . ASP A 1 504 ? -15.659 10.512 15.738 1.00 93.00 504 ASP A N 1
ATOM 3934 C CA . ASP A 1 504 ? -16.836 11.313 16.107 1.00 93.00 504 ASP A CA 1
ATOM 3935 C C . ASP A 1 504 ? -18.136 10.736 15.529 1.00 93.00 504 ASP A C 1
ATOM 3937 O O . ASP A 1 504 ? -19.186 11.366 15.641 1.00 93.00 504 ASP A O 1
ATOM 3941 N N . TRP A 1 505 ? -18.085 9.587 14.849 1.00 94.50 505 TRP A N 1
ATOM 3942 C CA . TRP A 1 505 ? -19.244 9.052 14.135 1.00 94.50 505 TRP A CA 1
ATOM 3943 C C . TRP A 1 505 ? -20.353 8.604 15.099 1.00 94.50 505 TRP A C 1
ATOM 3945 O O . TRP A 1 505 ? -21.484 9.044 14.914 1.00 94.50 505 TRP A O 1
ATOM 3955 N N . ASP A 1 506 ? -20.032 7.877 16.168 1.00 96.25 506 ASP A N 1
ATOM 3956 C CA . ASP A 1 506 ? -20.996 7.348 17.146 1.00 96.25 506 ASP A CA 1
ATOM 3957 C C . ASP A 1 506 ? -21.909 8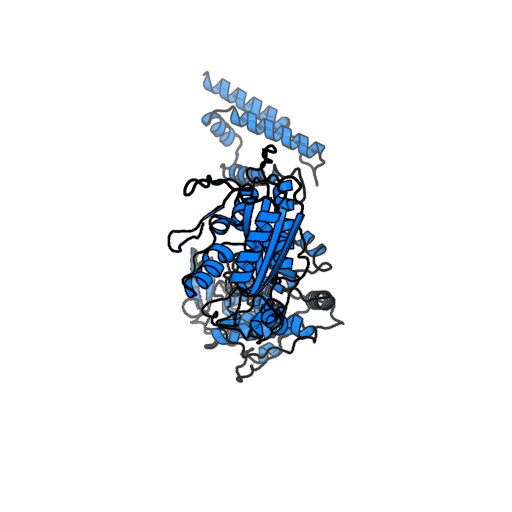.431 17.732 1.00 96.25 506 ASP A C 1
ATOM 3959 O O . ASP A 1 506 ? -23.135 8.382 17.606 1.00 96.25 506 ASP A O 1
ATOM 3963 N N . LEU A 1 507 ? -21.296 9.466 18.318 1.00 95.31 507 LEU A N 1
ATOM 3964 C CA . LEU A 1 507 ? -21.995 10.477 19.113 1.00 95.31 507 LEU A CA 1
ATOM 3965 C C . LEU A 1 507 ? -22.298 11.775 18.356 1.00 95.31 507 LEU A C 1
ATOM 3967 O O . LEU A 1 507 ? -23.184 12.518 18.777 1.00 95.31 507 LEU A O 1
ATOM 3971 N N . SER A 1 508 ? -21.631 12.061 17.227 1.00 91.44 508 SER A N 1
ATOM 3972 C CA . SER A 1 508 ? -22.002 13.216 16.385 1.00 91.44 508 SER A CA 1
ATOM 3973 C C . SER A 1 508 ? -22.890 12.862 15.194 1.00 91.44 508 SER A C 1
ATOM 3975 O O . SER A 1 508 ? -23.521 13.763 14.637 1.00 91.44 508 SER A O 1
ATOM 3977 N N . GLN A 1 509 ? -22.956 11.588 14.787 1.00 91.81 509 GLN A N 1
ATOM 3978 C CA . GLN A 1 509 ? -23.716 11.165 13.609 1.00 91.81 509 GLN A CA 1
ATOM 3979 C C . GLN A 1 509 ? -24.701 10.039 13.905 1.00 91.81 509 GLN A C 1
ATOM 3981 O O . GLN A 1 509 ? -25.887 10.271 13.707 1.00 91.81 509 GLN A O 1
ATOM 3986 N N . CYS A 1 510 ? -24.248 8.864 14.347 1.00 94.06 510 CYS A N 1
ATOM 3987 C CA . CYS A 1 510 ? -25.076 7.660 14.436 1.00 94.06 510 CYS A CA 1
ATOM 3988 C C . CYS A 1 510 ? -26.269 7.862 15.383 1.00 94.06 510 CYS A C 1
ATOM 3990 O O . CYS A 1 510 ? -27.407 8.004 14.924 1.00 94.06 510 CYS A O 1
ATOM 3992 N N . LEU A 1 511 ? -25.997 8.027 16.681 1.00 95.56 511 LEU A N 1
ATOM 3993 C CA . LEU A 1 511 ? -27.037 8.193 17.695 1.00 95.56 511 LEU A CA 1
ATOM 3994 C C . LEU A 1 511 ? -27.926 9.432 17.444 1.00 95.56 511 LEU A C 1
ATOM 3996 O O . LEU A 1 511 ? -29.150 9.285 17.434 1.00 95.56 511 LEU A O 1
ATOM 4000 N N . PRO A 1 512 ? -27.387 10.645 17.171 1.00 93.81 512 PRO A N 1
ATOM 4001 C CA . PRO A 1 512 ? -28.234 11.810 16.917 1.00 93.81 512 PRO A CA 1
ATOM 4002 C C . PRO A 1 512 ? -29.113 11.691 15.670 1.00 93.81 512 PRO A C 1
ATOM 4004 O O . PRO A 1 512 ? -30.216 12.234 15.664 1.00 93.81 512 PRO A O 1
ATOM 4007 N N . ARG A 1 513 ? -28.648 11.028 14.600 1.00 93.56 513 ARG A N 1
ATOM 4008 C CA . ARG A 1 513 ? -29.455 10.852 13.382 1.00 93.56 513 ARG A CA 1
ATOM 4009 C C . ARG A 1 513 ? -30.568 9.841 13.593 1.00 93.56 513 ARG A C 1
ATOM 4011 O O . ARG A 1 513 ? -31.677 10.114 13.144 1.00 93.56 513 ARG A O 1
ATOM 4018 N N . GLN A 1 514 ? -30.289 8.724 14.266 1.00 95.19 514 GLN A N 1
ATOM 4019 C CA . GLN A 1 514 ? -31.320 7.735 14.569 1.00 95.19 514 GLN A CA 1
ATOM 4020 C C . GLN A 1 514 ? -32.384 8.344 15.489 1.00 95.19 514 GLN A C 1
ATOM 4022 O O . GLN A 1 514 ? -33.558 8.345 15.141 1.00 95.19 514 GLN A O 1
ATOM 4027 N N . LEU A 1 515 ? -31.993 8.997 16.589 1.00 94.19 515 LEU A N 1
ATOM 4028 C CA . LEU A 1 515 ? -32.954 9.672 17.473 1.00 94.19 515 LEU A CA 1
ATOM 4029 C C . LEU A 1 515 ? -33.709 10.809 16.775 1.00 94.19 515 LEU A C 1
ATOM 4031 O O . LEU A 1 515 ? -34.922 10.933 16.943 1.00 94.19 515 LEU A O 1
ATOM 4035 N N . GLY A 1 516 ? -33.029 11.586 15.928 1.00 92.25 516 GLY A N 1
ATOM 4036 C CA . GLY A 1 516 ? -33.657 12.625 15.113 1.00 92.25 516 GLY A CA 1
ATOM 4037 C C . GLY A 1 516 ? -34.712 12.082 14.145 1.00 92.25 516 GLY A C 1
ATOM 4038 O O . GLY A 1 516 ? -35.716 12.752 13.919 1.00 92.25 516 GLY A O 1
ATOM 4039 N N . TRP A 1 517 ? -34.540 10.859 13.631 1.00 92.25 517 TRP A N 1
ATOM 4040 C CA . TRP A 1 517 ? -35.546 10.179 12.807 1.00 92.25 517 TRP A CA 1
ATOM 4041 C C . TRP A 1 517 ? -36.852 9.929 13.573 1.00 92.25 517 TRP A C 1
ATOM 4043 O O . TRP A 1 517 ? -37.937 10.036 13.005 1.00 92.25 517 TRP A O 1
ATOM 4053 N N . HIS A 1 518 ? -36.753 9.684 14.881 1.00 89.50 518 HIS A N 1
ATOM 4054 C CA . HIS A 1 518 ? -37.895 9.503 15.778 1.00 89.50 518 HIS A CA 1
ATOM 4055 C C . HIS A 1 518 ? -38.324 10.796 16.495 1.00 89.50 518 HIS A C 1
ATOM 4057 O O . HIS A 1 518 ? -39.144 10.736 17.408 1.00 89.50 518 HIS A O 1
ATOM 4063 N N . ASN A 1 519 ? -37.787 11.966 16.114 1.00 91.50 519 ASN A N 1
ATOM 4064 C CA . ASN A 1 519 ? -37.982 13.245 16.815 1.00 91.50 519 ASN A CA 1
ATOM 4065 C C . ASN A 1 519 ? -37.662 13.182 18.324 1.00 91.50 519 ASN A C 1
ATOM 4067 O O . ASN A 1 519 ? -38.296 13.870 19.125 1.00 91.50 519 ASN A O 1
ATOM 4071 N N . LYS A 1 520 ? -36.687 12.353 18.710 1.00 90.12 520 LYS A N 1
ATOM 4072 C CA . LYS A 1 520 ? -36.216 12.204 20.088 1.00 90.12 520 LYS A CA 1
ATOM 4073 C C . LYS A 1 520 ? -34.946 13.017 20.325 1.00 90.12 520 LYS A C 1
ATOM 4075 O O . LYS A 1 520 ? -34.114 13.196 19.431 1.00 90.12 520 LYS A O 1
ATOM 4080 N N . ASP A 1 521 ? -34.799 13.483 21.557 1.00 89.25 521 ASP A N 1
ATOM 4081 C CA . ASP A 1 521 ? -33.619 14.212 22.008 1.00 89.25 521 ASP A CA 1
ATOM 4082 C C . ASP A 1 521 ? -32.515 13.230 22.420 1.00 89.25 521 ASP A C 1
ATOM 4084 O O . ASP A 1 521 ? -32.784 12.126 22.889 1.00 89.25 521 ASP A O 1
ATOM 4088 N N . VAL A 1 522 ? -31.256 13.631 22.249 1.00 88.81 522 VAL A N 1
ATOM 4089 C CA . VAL A 1 522 ? -30.111 12.829 22.707 1.00 88.81 522 VAL A CA 1
ATOM 4090 C C . VAL A 1 522 ? -29.967 13.005 24.227 1.00 88.81 522 VAL A C 1
ATOM 4092 O O . VAL A 1 522 ? -30.061 14.141 24.687 1.00 88.81 522 VAL A O 1
ATOM 4095 N N . PRO A 1 523 ? -29.698 11.966 25.034 1.00 89.81 523 PRO A N 1
ATOM 4096 C CA . PRO A 1 523 ? -29.426 12.163 26.461 1.00 89.81 523 PRO A CA 1
ATOM 4097 C C . PRO A 1 523 ? -28.187 13.039 26.713 1.00 89.81 523 PRO A C 1
ATOM 4099 O O . PRO A 1 523 ? -27.170 12.901 26.025 1.00 89.81 523 PRO A O 1
ATOM 4102 N N . TYR A 1 524 ? -28.251 13.948 27.695 1.00 86.88 524 TYR A N 1
ATOM 4103 C CA . TYR A 1 524 ? -27.182 14.922 27.975 1.00 86.88 524 TYR A CA 1
ATOM 4104 C C . TYR A 1 524 ? -25.825 14.279 28.302 1.00 86.88 524 TYR A C 1
ATOM 4106 O O . TYR A 1 524 ? -24.784 14.849 27.977 1.00 86.88 524 TYR A O 1
ATOM 4114 N N . VAL A 1 525 ? -25.812 13.062 28.856 1.00 89.00 525 VAL A N 1
ATOM 4115 C CA . VAL A 1 525 ? -24.578 12.301 29.132 1.00 89.00 525 VAL A CA 1
ATOM 4116 C C . VAL A 1 525 ? -23.734 12.032 27.876 1.00 89.00 525 VAL A C 1
ATOM 4118 O O . VAL A 1 525 ? -22.520 11.892 27.975 1.00 89.00 525 VAL A O 1
ATOM 4121 N N . PHE A 1 526 ? -24.340 12.044 26.683 1.00 92.19 526 PHE A N 1
ATOM 4122 C CA . PHE A 1 526 ? -23.653 11.885 25.395 1.00 92.19 526 PHE A CA 1
ATOM 4123 C C . PHE A 1 526 ? -23.267 13.222 24.737 1.00 92.19 526 PHE A C 1
ATOM 4125 O O . PHE A 1 526 ? -22.842 13.256 23.580 1.00 92.19 526 PHE A O 1
ATOM 4132 N N . ALA A 1 527 ? -23.453 14.359 25.421 1.00 87.94 527 ALA A N 1
ATOM 4133 C CA . ALA A 1 527 ? -23.240 15.680 24.827 1.00 87.94 527 ALA A CA 1
ATOM 4134 C C . ALA A 1 527 ? -21.771 16.051 24.608 1.00 87.94 527 ALA A C 1
ATOM 4136 O O . ALA A 1 527 ? -21.450 16.884 23.750 1.00 87.94 527 ALA A O 1
ATOM 4137 N N . GLN A 1 528 ? -20.889 15.432 25.385 1.00 90.25 528 GLN A N 1
ATOM 4138 C CA . GLN A 1 528 ? -19.460 15.686 25.399 1.00 90.25 528 GLN A CA 1
ATOM 4139 C C . GLN A 1 528 ? -18.726 14.352 25.466 1.00 90.25 528 GLN A C 1
ATOM 4141 O O . GLN A 1 528 ? -19.118 13.461 26.216 1.00 90.25 528 GLN A O 1
ATOM 4146 N N . TRP A 1 529 ? -17.664 14.210 24.678 1.00 94.94 529 TRP A N 1
ATOM 4147 C CA . TRP A 1 529 ? -16.899 12.968 24.630 1.00 94.94 529 TRP A CA 1
ATOM 4148 C C . TRP A 1 529 ? -15.431 13.202 24.284 1.00 94.94 529 TRP A C 1
ATOM 4150 O O . TRP A 1 529 ? -14.990 14.288 23.873 1.00 94.94 529 TRP A O 1
ATOM 4160 N N . ILE A 1 530 ? -14.659 12.138 24.461 1.00 96.38 530 ILE A N 1
ATOM 4161 C CA . ILE A 1 530 ? -13.278 12.025 24.024 1.00 96.38 530 ILE A CA 1
ATOM 4162 C C . ILE A 1 530 ? -13.249 11.222 22.727 1.00 96.38 530 ILE A C 1
ATOM 4164 O O . ILE A 1 530 ? -13.553 10.038 22.694 1.00 96.38 530 ILE A O 1
ATOM 4168 N N . ASN A 1 531 ? -12.795 11.848 21.652 1.00 96.44 531 ASN A N 1
ATOM 4169 C CA . ASN A 1 531 ? -12.358 11.150 20.457 1.00 96.44 531 ASN A CA 1
ATOM 4170 C C . ASN A 1 531 ? -10.910 10.701 20.680 1.00 96.44 531 ASN A C 1
ATOM 4172 O O . ASN A 1 531 ? -9.973 11.515 20.650 1.00 96.44 531 ASN A O 1
ATOM 4176 N N . VAL A 1 532 ? -10.714 9.399 20.895 1.00 96.94 532 VAL A N 1
ATOM 4177 C CA . VAL A 1 532 ? -9.397 8.846 21.243 1.00 96.94 532 VAL A CA 1
ATOM 4178 C C . VAL A 1 532 ? -8.355 9.105 20.154 1.00 96.94 532 VAL A C 1
ATOM 4180 O O . VAL A 1 532 ? -7.192 9.319 20.474 1.00 96.94 532 VAL A O 1
ATOM 4183 N N . LYS A 1 533 ? -8.744 9.234 18.877 1.00 90.94 533 LYS A N 1
ATOM 4184 C CA . LYS A 1 533 ? -7.810 9.582 17.788 1.00 90.94 533 LYS A CA 1
ATOM 4185 C C . LYS A 1 533 ? -7.205 10.973 17.978 1.00 90.94 533 LYS A C 1
ATOM 4187 O O . LYS A 1 533 ? -6.018 11.185 17.717 1.00 90.94 533 LYS A O 1
ATOM 4192 N N . THR A 1 534 ? -8.013 11.924 18.447 1.00 91.62 534 THR A N 1
ATOM 4193 C CA . THR A 1 534 ? -7.571 13.288 18.762 1.00 91.62 534 THR A CA 1
ATOM 4194 C C . THR A 1 534 ? -6.671 13.291 19.993 1.00 91.62 534 THR A C 1
ATOM 4196 O O . THR A 1 534 ? -5.626 13.947 19.986 1.00 91.62 534 THR A O 1
ATOM 4199 N N . ALA A 1 535 ? -7.041 12.540 21.033 1.00 92.88 535 ALA A N 1
ATOM 4200 C CA . ALA A 1 535 ? -6.228 12.384 22.238 1.00 92.88 535 ALA A CA 1
ATOM 4201 C C . ALA A 1 535 ? -4.865 11.730 21.934 1.00 92.88 535 ALA A C 1
ATOM 4203 O O . ALA A 1 535 ? -3.823 12.261 22.322 1.00 92.88 535 ALA A O 1
ATOM 4204 N N . PHE A 1 536 ? -4.861 10.653 21.149 1.00 89.88 536 PHE A N 1
ATOM 4205 C CA . PHE A 1 536 ? -3.671 9.932 20.703 1.00 89.88 536 PHE A CA 1
ATOM 4206 C C . PHE A 1 536 ? -2.717 10.844 19.924 1.00 89.88 536 PHE A C 1
ATOM 4208 O O . PHE A 1 536 ? -1.522 10.897 20.216 1.00 89.88 536 PHE A O 1
ATOM 4215 N N . TYR A 1 537 ? -3.238 11.643 18.983 1.00 85.25 537 TYR A N 1
ATOM 4216 C CA . TYR A 1 537 ? -2.427 12.626 18.258 1.00 85.25 537 TYR A CA 1
ATOM 4217 C C . TYR A 1 537 ? -1.825 13.691 19.182 1.00 85.25 537 TYR A C 1
ATOM 4219 O O . TYR A 1 537 ? -0.666 14.070 19.011 1.00 85.25 537 TYR A O 1
ATOM 4227 N N . LYS A 1 538 ? -2.583 14.189 20.167 1.00 86.88 538 LYS A N 1
ATOM 4228 C CA . LYS A 1 538 ? -2.071 15.181 21.125 1.00 86.88 538 LYS A CA 1
ATOM 4229 C C . LYS A 1 538 ? -0.915 14.620 21.956 1.00 86.88 538 LYS A C 1
ATOM 4231 O O . LYS A 1 538 ? 0.070 15.335 22.147 1.00 86.88 538 LYS A O 1
ATOM 4236 N N . LEU A 1 539 ? -1.030 13.369 22.400 1.00 86.81 539 LEU A N 1
ATOM 4237 C CA . LEU A 1 539 ? -0.025 12.696 23.221 1.00 86.81 539 LEU A CA 1
ATOM 4238 C C . LEU A 1 539 ? 1.230 12.338 22.417 1.00 86.81 539 LEU A C 1
ATOM 4240 O O . LEU A 1 539 ? 2.342 12.708 22.789 1.00 86.81 539 LEU A O 1
ATOM 4244 N N . TYR A 1 540 ? 1.052 11.665 21.283 1.00 81.19 540 TYR A N 1
ATOM 4245 C CA . TYR A 1 540 ? 2.161 11.051 20.557 1.00 81.19 540 TYR A CA 1
ATOM 4246 C C . TYR A 1 540 ? 2.621 11.817 19.314 1.00 81.19 540 TYR A C 1
ATOM 4248 O O . TYR A 1 540 ? 3.638 11.467 18.722 1.00 81.19 540 TYR A O 1
ATOM 4256 N N . ARG A 1 541 ? 1.896 12.865 18.900 1.00 79.44 541 ARG A N 1
ATOM 4257 C CA . ARG A 1 541 ? 2.164 13.673 17.689 1.00 79.44 541 ARG A CA 1
ATOM 4258 C C . ARG A 1 541 ? 2.131 12.884 16.378 1.00 79.44 541 ARG A C 1
ATOM 4260 O O . ARG A 1 541 ? 2.630 13.353 15.358 1.00 79.44 541 ARG A O 1
ATOM 4267 N N . VAL A 1 542 ? 1.465 11.730 16.387 1.00 71.12 542 VAL A N 1
ATOM 4268 C CA . VAL A 1 542 ? 1.208 10.890 15.213 1.00 71.12 542 VAL A CA 1
ATOM 4269 C C . VAL A 1 542 ? -0.295 10.728 15.052 1.00 71.12 542 VAL A C 1
ATOM 4271 O O . VAL A 1 542 ? -0.999 10.464 16.022 1.00 71.12 542 VAL A O 1
ATOM 4274 N N . LYS A 1 543 ? -0.808 10.958 13.840 1.00 75.50 543 LYS A N 1
ATOM 4275 C CA . LYS A 1 543 ? -2.250 10.943 13.571 1.00 75.50 543 LYS A CA 1
ATOM 4276 C C . LYS A 1 543 ? -2.703 9.512 13.247 1.00 75.50 543 LYS A C 1
ATOM 4278 O O . LYS A 1 543 ? -2.272 8.997 12.215 1.00 75.50 543 LYS A O 1
ATOM 4283 N N . PRO A 1 544 ? -3.559 8.880 14.069 1.00 79.06 544 PRO A N 1
ATOM 4284 C CA . PRO A 1 544 ? -4.077 7.550 13.771 1.00 79.06 544 PRO A CA 1
ATOM 4285 C C . PRO A 1 544 ? -5.251 7.611 12.787 1.00 79.06 544 PRO A C 1
ATOM 4287 O O . PRO A 1 544 ? -6.023 8.578 12.768 1.00 79.06 544 PRO A O 1
ATOM 4290 N N . THR A 1 545 ? -5.413 6.560 11.984 1.00 77.12 545 THR A N 1
ATOM 4291 C CA . THR A 1 545 ? -6.574 6.400 11.090 1.00 77.12 545 THR A CA 1
ATOM 4292 C C . THR A 1 545 ? -7.788 5.830 11.834 1.00 77.12 545 THR A C 1
ATOM 4294 O O . THR A 1 545 ? -8.898 6.334 11.645 1.00 77.12 545 THR A O 1
ATOM 4297 N N . GLY A 1 546 ? -7.562 4.889 12.755 1.00 83.44 546 GLY A N 1
ATOM 4298 C CA . GLY A 1 546 ? -8.566 4.216 13.588 1.00 83.44 546 GLY A CA 1
ATOM 4299 C C . GLY A 1 546 ? -7.918 3.334 14.664 1.00 83.44 546 GLY A C 1
ATOM 4300 O O . GLY A 1 546 ? -6.710 3.438 14.901 1.00 83.44 546 GLY A O 1
ATOM 4301 N N . MET A 1 547 ? -8.709 2.470 15.302 1.00 91.94 547 MET A N 1
ATOM 4302 C CA . MET A 1 547 ? -8.287 1.609 16.416 1.00 91.94 547 MET A CA 1
ATOM 4303 C C . MET A 1 547 ? -7.107 0.700 16.052 1.00 91.94 547 MET A C 1
ATOM 4305 O O . MET A 1 547 ? -6.072 0.728 16.720 1.00 91.94 547 MET A O 1
ATOM 4309 N N . THR A 1 548 ? -7.212 -0.044 14.950 1.00 83.81 548 THR A N 1
ATOM 4310 C CA . THR A 1 548 ? -6.163 -0.958 14.462 1.00 83.81 548 THR A CA 1
ATOM 4311 C C . THR A 1 548 ? -4.830 -0.241 14.226 1.00 83.81 548 THR A C 1
ATOM 4313 O O . THR A 1 548 ? -3.764 -0.745 14.589 1.00 83.81 548 THR A O 1
ATOM 4316 N N . SER A 1 549 ? -4.874 0.987 13.697 1.00 78.44 549 SER A N 1
ATOM 4317 C CA . SER A 1 549 ? -3.693 1.840 13.544 1.00 78.44 549 SER A CA 1
ATOM 4318 C C . SER A 1 549 ? -3.080 2.231 14.890 1.00 78.44 549 SER A C 1
ATOM 4320 O O . SER A 1 549 ? -1.855 2.273 14.981 1.00 78.44 549 SER A O 1
ATOM 4322 N N . MET A 1 550 ? -3.882 2.532 15.915 1.00 85.50 550 MET A N 1
ATOM 4323 C CA . MET A 1 550 ? -3.372 2.870 17.252 1.00 85.50 550 MET A CA 1
ATOM 4324 C C . MET A 1 550 ? -2.729 1.659 17.930 1.00 85.50 550 MET A C 1
ATOM 4326 O O . MET A 1 550 ? -1.590 1.774 18.381 1.00 85.50 550 MET A O 1
ATOM 4330 N N . LEU A 1 551 ? -3.391 0.493 17.923 1.00 81.56 551 LEU A N 1
ATOM 4331 C CA . LEU A 1 551 ? -2.830 -0.771 18.426 1.00 81.56 551 LEU A CA 1
ATOM 4332 C C . LEU A 1 551 ? -1.445 -1.024 17.824 1.00 81.56 551 LEU A C 1
ATOM 4334 O O . LEU A 1 551 ? -0.454 -1.188 18.536 1.00 81.56 551 LEU A O 1
ATOM 4338 N N . ARG A 1 552 ? -1.355 -0.942 16.495 1.00 75.44 552 ARG A N 1
ATOM 4339 C CA . ARG A 1 552 ? -0.118 -1.176 15.755 1.00 75.44 552 ARG A CA 1
ATOM 4340 C C . ARG A 1 552 ? 0.975 -0.159 16.088 1.00 75.44 552 ARG A C 1
ATOM 4342 O O . ARG A 1 552 ? 2.127 -0.544 16.273 1.00 75.44 552 ARG A O 1
ATOM 4349 N N . MET A 1 553 ? 0.633 1.130 16.173 1.00 75.06 553 MET A N 1
ATOM 4350 C CA . MET A 1 553 ? 1.576 2.194 16.548 1.00 75.06 553 MET A CA 1
ATOM 4351 C C . MET A 1 553 ? 2.141 2.002 17.963 1.00 75.06 553 MET A C 1
ATOM 4353 O O . MET A 1 553 ? 3.293 2.369 18.203 1.00 75.06 553 MET A O 1
ATOM 4357 N N . LEU A 1 554 ? 1.352 1.406 18.862 1.0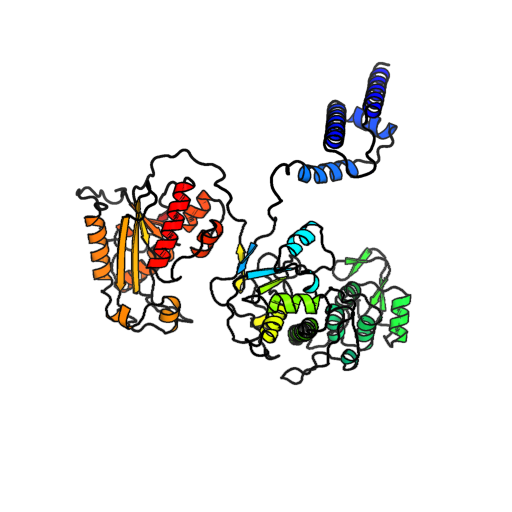0 78.62 554 LEU A N 1
ATOM 4358 C CA . LEU A 1 554 ? 1.738 1.057 20.232 1.00 78.62 554 LEU A CA 1
ATOM 4359 C C . LEU A 1 554 ? 2.445 -0.303 20.357 1.00 78.62 554 LEU A C 1
ATOM 4361 O O . LEU A 1 554 ? 2.945 -0.616 21.439 1.00 78.62 554 LEU A O 1
ATOM 4365 N N . GLY A 1 555 ? 2.520 -1.085 19.273 1.00 77.38 555 GLY A N 1
ATOM 4366 C CA . GLY A 1 555 ? 3.106 -2.428 19.263 1.00 77.38 555 GLY A CA 1
ATOM 4367 C C . GLY A 1 555 ? 2.200 -3.512 19.858 1.00 77.38 555 GLY A C 1
ATOM 4368 O O . GLY A 1 555 ? 2.708 -4.516 20.347 1.00 77.38 555 GLY A O 1
ATOM 4369 N N . MET A 1 556 ? 0.882 -3.309 19.841 1.00 82.44 556 MET A N 1
ATOM 4370 C CA . MET A 1 556 ? -0.124 -4.228 20.382 1.00 82.44 556 MET A CA 1
ATOM 4371 C C . MET A 1 556 ? -0.862 -4.953 19.248 1.00 82.44 556 MET A C 1
ATOM 4373 O O . MET A 1 556 ? -1.116 -4.371 18.191 1.00 82.44 556 MET A O 1
ATOM 4377 N N . GLY A 1 557 ? -1.204 -6.226 19.462 1.00 76.88 557 GLY A N 1
ATOM 4378 C CA . GLY A 1 557 ? -2.057 -7.002 18.554 1.00 76.88 557 GLY A CA 1
ATOM 4379 C C . GLY A 1 557 ? -3.544 -6.745 18.806 1.00 76.88 557 GLY A C 1
ATOM 4380 O O . GLY A 1 557 ? -3.926 -6.431 19.937 1.00 76.88 557 GLY A O 1
ATOM 4381 N N . LEU A 1 558 ? -4.363 -6.887 17.761 1.00 88.94 558 LEU A N 1
ATOM 4382 C CA . LEU A 1 558 ? -5.822 -6.916 17.886 1.00 88.94 558 LEU A CA 1
ATOM 4383 C C . LEU A 1 558 ? -6.249 -8.199 18.605 1.00 88.94 558 LEU A C 1
ATOM 4385 O O . LEU A 1 558 ? -5.759 -9.279 18.281 1.00 88.94 558 LEU A O 1
ATOM 4389 N N . GLU A 1 559 ? -7.134 -8.058 19.586 1.00 89.88 559 GLU A N 1
ATOM 4390 C CA . GLU A 1 559 ? -7.741 -9.170 20.322 1.00 89.88 559 GLU A CA 1
ATOM 4391 C C . GLU A 1 559 ? -9.228 -9.271 19.968 1.00 89.88 559 GLU A C 1
ATOM 4393 O O . GLU A 1 559 ? -9.904 -8.251 19.899 1.00 89.88 559 GLU A O 1
ATOM 4398 N N . GLY A 1 560 ? -9.737 -10.483 19.747 1.00 91.69 560 GLY A N 1
ATOM 4399 C CA . GLY A 1 560 ? -11.129 -10.685 19.335 1.00 91.69 560 GLY A CA 1
ATOM 4400 C C . GLY A 1 560 ? -11.362 -10.414 17.848 1.00 91.69 560 GLY A C 1
ATOM 4401 O O . GLY A 1 560 ? -10.475 -10.631 17.016 1.00 91.69 560 GLY A O 1
ATOM 4402 N N . ARG A 1 561 ? -12.578 -9.991 17.507 1.00 89.56 561 ARG A N 1
ATOM 4403 C CA . ARG A 1 561 ? -13.026 -9.735 16.135 1.00 89.56 561 ARG A CA 1
ATOM 4404 C C . ARG A 1 561 ? -13.156 -8.229 15.888 1.00 89.56 561 ARG A C 1
ATOM 4406 O O . ARG A 1 561 ? -13.797 -7.536 16.659 1.00 89.56 561 ARG A O 1
ATOM 4413 N N . HIS A 1 562 ? -12.579 -7.727 14.797 1.00 88.12 562 HIS A N 1
ATOM 4414 C CA . HIS A 1 562 ? -12.795 -6.335 14.384 1.00 88.12 562 HIS A CA 1
ATOM 4415 C C . HIS A 1 562 ? -14.229 -6.141 13.862 1.00 88.12 562 HIS A C 1
ATOM 4417 O O . HIS A 1 562 ? -14.716 -7.036 13.166 1.00 88.12 562 HIS A O 1
ATOM 4423 N N . HIS A 1 563 ? -14.865 -5.004 14.174 1.00 89.31 563 HIS A N 1
ATOM 4424 C CA . HIS A 1 563 ? -16.293 -4.711 13.943 1.00 89.31 563 HIS A CA 1
ATOM 4425 C C . HIS A 1 563 ? -17.254 -5.558 14.799 1.00 89.31 563 HIS A C 1
ATOM 4427 O O . HIS A 1 563 ? -18.438 -5.675 14.505 1.00 89.31 563 HIS A O 1
ATOM 4433 N N . SER A 1 564 ? -16.739 -6.205 15.847 1.00 94.88 564 SER A N 1
ATOM 4434 C CA . SER A 1 564 ? -17.548 -6.638 16.989 1.00 94.88 564 SER A CA 1
ATOM 4435 C C . SER A 1 564 ? -17.440 -5.522 18.016 1.00 94.88 564 SER A C 1
ATOM 4437 O O . SER A 1 564 ? -16.350 -5.317 18.563 1.00 94.88 564 SER A O 1
ATOM 4439 N N . GLY A 1 565 ? -18.530 -4.797 18.277 1.00 96.75 565 GLY A N 1
ATOM 4440 C CA . GLY A 1 565 ? -18.469 -3.559 19.052 1.00 96.75 565 GLY A CA 1
ATOM 4441 C C . GLY A 1 565 ? -17.852 -3.780 20.434 1.00 96.75 565 GLY A C 1
ATOM 4442 O O . GLY A 1 565 ? -17.038 -2.984 20.905 1.00 96.75 565 GLY A O 1
ATOM 4443 N N . ILE A 1 566 ? -18.156 -4.912 21.084 1.00 98.12 566 ILE A N 1
ATOM 4444 C CA . ILE A 1 566 ? -17.567 -5.233 22.389 1.00 98.12 566 ILE A CA 1
ATOM 4445 C C . ILE A 1 566 ? -16.055 -5.512 22.327 1.00 98.12 566 ILE A C 1
ATOM 4447 O O . ILE A 1 566 ? -15.313 -5.111 23.230 1.00 98.12 566 ILE A O 1
ATOM 4451 N N . ASP A 1 567 ? -15.564 -6.165 21.274 1.00 96.88 567 ASP A N 1
ATOM 4452 C CA . ASP A 1 567 ? -14.131 -6.431 21.110 1.00 96.88 567 ASP A CA 1
ATOM 4453 C C . ASP A 1 567 ? -13.372 -5.161 20.709 1.00 96.88 567 ASP A C 1
ATOM 4455 O O . ASP A 1 567 ? -12.255 -4.926 21.188 1.00 96.88 567 ASP A O 1
ATOM 4459 N N . ASP A 1 568 ? -13.987 -4.293 19.906 1.00 97.31 568 ASP A N 1
ATOM 4460 C CA . ASP A 1 568 ? -13.436 -2.980 19.585 1.00 97.31 568 ASP A CA 1
ATOM 4461 C C . ASP A 1 568 ? -13.362 -2.102 20.853 1.00 97.31 568 ASP A C 1
ATOM 4463 O O . ASP A 1 568 ? -12.289 -1.572 21.167 1.00 97.31 568 ASP A O 1
ATOM 4467 N N . CYS A 1 569 ? -14.400 -2.085 21.702 1.00 98.50 569 CYS A N 1
ATOM 4468 C CA . CYS A 1 569 ? -14.350 -1.474 23.036 1.00 98.50 569 CYS A CA 1
ATOM 4469 C C . CYS A 1 569 ? -13.173 -1.996 23.884 1.00 98.50 569 CYS A C 1
ATOM 4471 O O . CYS A 1 569 ? -12.450 -1.198 24.490 1.00 98.50 569 CYS A O 1
ATOM 4473 N N . ARG A 1 570 ? -12.931 -3.316 23.926 1.00 98.44 570 ARG A N 1
ATOM 4474 C CA . ARG A 1 570 ? -11.811 -3.916 24.686 1.00 98.44 570 ARG A CA 1
ATOM 4475 C C . ARG A 1 570 ? -10.452 -3.467 24.155 1.00 98.44 570 ARG A C 1
ATOM 4477 O O . ARG A 1 570 ? -9.556 -3.128 24.932 1.00 98.44 570 ARG A O 1
ATOM 4484 N N . ASN A 1 571 ? -10.282 -3.416 22.838 1.00 97.94 571 ASN A N 1
ATOM 4485 C CA . ASN A 1 571 ? -9.046 -2.944 22.219 1.00 97.94 571 ASN A CA 1
ATOM 4486 C C . ASN A 1 571 ? -8.828 -1.437 22.421 1.00 97.94 571 ASN A C 1
ATOM 4488 O O . ASN A 1 571 ? -7.702 -1.018 22.704 1.00 97.94 571 ASN A O 1
ATOM 4492 N N . ILE A 1 572 ? -9.883 -0.622 22.335 1.00 98.50 572 ILE A N 1
ATOM 4493 C CA . ILE A 1 572 ? -9.825 0.808 22.658 1.00 98.50 572 ILE A CA 1
ATOM 4494 C C . ILE A 1 572 ? -9.471 1.002 24.135 1.00 98.50 572 ILE A C 1
ATOM 4496 O O . ILE A 1 572 ? -8.595 1.810 24.439 1.00 98.50 572 ILE A O 1
ATOM 4500 N N . ALA A 1 573 ? -10.056 0.223 25.049 1.00 98.31 573 ALA A N 1
ATOM 4501 C CA . ALA A 1 573 ? -9.704 0.261 26.465 1.00 98.31 573 ALA A CA 1
ATOM 4502 C C . ALA A 1 573 ? -8.215 -0.057 26.686 1.00 98.31 573 ALA A C 1
ATOM 4504 O O . ALA A 1 573 ? -7.541 0.697 27.382 1.00 98.31 573 ALA A O 1
ATOM 4505 N N . ARG A 1 574 ? -7.658 -1.080 26.016 1.00 98.00 574 ARG A N 1
ATOM 4506 C CA . ARG A 1 574 ? -6.211 -1.390 26.051 1.00 98.00 574 ARG A CA 1
ATOM 4507 C C . ARG A 1 574 ? -5.351 -0.228 25.544 1.00 98.00 574 ARG A C 1
ATOM 4509 O O . ARG A 1 574 ? -4.306 0.066 26.125 1.00 98.00 574 ARG A O 1
ATOM 4516 N N . ILE A 1 575 ? -5.784 0.458 24.480 1.00 97.19 575 ILE A N 1
ATOM 4517 C CA . ILE A 1 575 ? -5.122 1.679 23.988 1.00 97.19 575 ILE A CA 1
ATOM 4518 C C . ILE A 1 575 ? -5.158 2.767 25.065 1.00 97.19 575 ILE A C 1
ATOM 4520 O O . ILE A 1 575 ? -4.127 3.378 25.338 1.00 97.19 575 ILE A O 1
ATOM 4524 N N . CYS A 1 576 ? -6.311 2.991 25.700 1.00 97.12 576 CYS A N 1
ATOM 4525 C CA . CYS A 1 576 ? -6.467 3.964 26.776 1.00 97.12 576 CYS A CA 1
ATOM 4526 C C . CYS A 1 576 ? -5.563 3.647 27.971 1.00 97.12 576 CYS A C 1
ATOM 4528 O O . CYS A 1 576 ? -4.861 4.546 28.426 1.00 97.12 576 CYS A O 1
ATOM 4530 N N . SER A 1 577 ? -5.511 2.393 28.433 1.00 95.00 577 SER A N 1
ATOM 4531 C CA . SER A 1 577 ? -4.612 1.956 29.510 1.00 95.00 577 SER A CA 1
ATOM 4532 C C . SER A 1 577 ? -3.161 2.293 29.181 1.00 95.00 577 SER A C 1
ATOM 4534 O O . SER A 1 577 ? -2.474 2.934 29.973 1.00 95.00 577 SER A O 1
ATOM 4536 N N . ARG A 1 578 ? -2.713 1.962 27.964 1.00 93.69 578 ARG A N 1
ATOM 4537 C CA . ARG A 1 578 ? -1.352 2.278 27.524 1.00 93.69 578 ARG A CA 1
ATOM 4538 C C . ARG A 1 578 ? -1.099 3.786 27.406 1.00 93.69 578 ARG A C 1
ATOM 4540 O O . ARG A 1 578 ? -0.015 4.257 27.736 1.00 93.69 578 ARG A O 1
ATOM 4547 N N . MET A 1 579 ? -2.080 4.557 26.944 1.00 94.31 579 MET A N 1
ATOM 4548 C CA . MET A 1 579 ? -1.983 6.018 26.893 1.00 94.31 579 MET A CA 1
ATOM 4549 C C . MET A 1 579 ? -1.863 6.621 28.298 1.00 94.31 579 MET A C 1
ATOM 4551 O O . MET A 1 579 ? -1.044 7.517 28.493 1.00 94.31 579 MET A O 1
ATOM 4555 N N . LEU A 1 580 ? -2.638 6.128 29.270 1.00 92.44 580 LEU A N 1
ATOM 4556 C CA . LEU A 1 580 ? -2.562 6.537 30.678 1.00 92.44 580 LEU A CA 1
ATOM 4557 C C . LEU A 1 580 ? -1.173 6.234 31.265 1.00 92.44 580 LEU A C 1
ATOM 4559 O O . LEU A 1 580 ? -0.562 7.116 31.863 1.00 92.44 580 LEU A O 1
ATOM 4563 N N . GLU A 1 581 ? -0.629 5.038 31.014 1.00 89.75 581 GLU A N 1
ATOM 4564 C CA . GLU A 1 581 ? 0.748 4.667 31.391 1.00 89.75 581 GLU A CA 1
ATOM 4565 C C . GLU A 1 581 ? 1.802 5.593 30.761 1.00 89.75 581 GLU A C 1
ATOM 4567 O O . GLU A 1 581 ? 2.798 5.947 31.395 1.00 89.75 581 GLU A O 1
ATOM 4572 N N . ASP A 1 582 ? 1.563 6.032 29.524 1.00 87.19 582 ASP A N 1
ATOM 4573 C CA . ASP A 1 582 ? 2.400 6.992 28.805 1.00 87.19 582 ASP A CA 1
ATOM 4574 C C . ASP A 1 582 ? 2.111 8.464 29.215 1.00 87.19 582 ASP A C 1
ATOM 4576 O O . ASP A 1 582 ? 2.605 9.400 28.586 1.00 87.19 582 ASP A O 1
ATOM 4580 N N . GLY A 1 583 ? 1.351 8.713 30.287 1.00 87.19 583 GLY A N 1
ATOM 4581 C CA . GLY A 1 583 ? 1.141 10.050 30.857 1.00 87.19 583 GLY A CA 1
ATOM 4582 C C . GLY A 1 583 ? 0.023 10.864 30.202 1.00 87.19 583 GLY A C 1
ATOM 4583 O O . GLY A 1 583 ? 0.045 12.097 30.230 1.00 87.19 583 GLY A O 1
ATOM 4584 N N . TRP A 1 584 ? -0.953 10.202 29.584 1.00 91.88 584 TRP A N 1
ATOM 4585 C CA . TRP A 1 584 ? -2.171 10.855 29.120 1.00 91.88 584 TRP A CA 1
ATOM 4586 C C . TRP A 1 584 ? -3.022 11.348 30.295 1.00 91.88 584 TRP A C 1
ATOM 4588 O O . TRP A 1 584 ? -3.367 10.572 31.177 1.00 91.88 584 TRP A O 1
ATOM 4598 N N . ASN A 1 585 ? -3.422 12.621 30.265 1.00 90.19 585 ASN A N 1
ATOM 4599 C CA . ASN A 1 585 ? -4.495 13.147 31.110 1.00 90.19 585 ASN A CA 1
ATOM 4600 C C . ASN A 1 585 ? -5.776 13.270 30.259 1.00 90.19 585 ASN A C 1
ATOM 4602 O O . ASN A 1 585 ? -5.806 14.125 29.358 1.00 90.19 585 ASN A O 1
ATOM 4606 N N . PRO A 1 586 ? -6.792 12.409 30.463 1.00 91.44 586 PRO A N 1
ATOM 4607 C CA . PRO A 1 586 ? -8.023 12.441 29.687 1.00 91.44 586 PRO A CA 1
ATOM 4608 C C . PRO A 1 586 ? -8.768 13.762 29.857 1.00 91.44 586 PRO A C 1
ATOM 4610 O O . PRO A 1 586 ? -9.028 14.212 30.966 1.00 91.44 586 PRO A O 1
ATOM 4613 N N . LYS A 1 587 ? -9.122 14.378 28.728 1.00 89.25 587 LYS A N 1
ATOM 4614 C CA . LYS A 1 587 ? -9.912 15.609 28.669 1.00 89.25 587 LYS A CA 1
ATOM 4615 C C . LYS A 1 587 ? -10.843 15.546 27.479 1.00 89.25 587 LYS A C 1
ATOM 4617 O O . LYS A 1 587 ? -10.476 14.980 26.445 1.00 89.25 587 LYS A O 1
ATOM 4622 N N . GLN A 1 588 ? -11.991 16.197 27.607 1.00 89.75 588 GLN A N 1
ATOM 4623 C CA . GLN A 1 588 ? -12.933 16.393 26.515 1.00 89.75 588 GLN A CA 1
ATOM 4624 C C . GLN A 1 588 ? -12.211 16.887 25.249 1.00 89.75 588 GLN A C 1
ATOM 4626 O O . GLN A 1 588 ? -11.397 17.818 25.282 1.00 89.75 588 GLN A O 1
ATOM 4631 N N . THR A 1 589 ? -12.500 16.256 24.112 1.00 89.50 589 THR A N 1
ATOM 4632 C CA . THR A 1 589 ? -11.972 16.693 22.808 1.00 89.50 589 THR A CA 1
ATOM 4633 C C . THR A 1 589 ? -13.060 17.136 21.854 1.00 89.50 589 THR A C 1
ATOM 4635 O O . THR A 1 589 ? -12.757 17.861 20.908 1.00 89.50 589 THR A O 1
ATOM 4638 N N . SER A 1 590 ? -14.284 16.674 22.089 1.00 87.69 590 SER A N 1
ATOM 4639 C CA . SER A 1 590 ? -15.418 16.855 21.202 1.00 87.69 590 SER A CA 1
ATOM 4640 C C . SER A 1 590 ? -16.657 17.246 22.015 1.00 87.69 590 SER A C 1
ATOM 4642 O O . SER A 1 590 ? -16.829 16.868 23.175 1.00 87.69 590 SER A O 1
ATOM 4644 N N . GLN A 1 591 ? -17.507 18.053 21.395 1.00 83.88 591 GLN A N 1
ATOM 4645 C CA . GLN A 1 591 ? -18.849 18.406 21.850 1.00 83.88 591 GLN A CA 1
ATOM 4646 C C . GLN A 1 591 ? -19.718 18.620 20.626 1.00 83.88 591 GLN A C 1
ATOM 4648 O O . GLN A 1 591 ? -19.213 18.890 19.533 1.00 83.88 591 GLN A O 1
ATOM 4653 N N . LYS A 1 592 ? -21.030 18.545 20.800 1.00 70.62 592 LYS A N 1
ATOM 4654 C CA . LYS A 1 592 ? -21.946 18.783 19.692 1.00 70.62 592 LYS A CA 1
ATOM 4655 C C . LYS A 1 592 ? -21.979 20.242 19.224 1.00 70.62 592 LYS A C 1
ATOM 4657 O O . LYS A 1 592 ? -21.972 21.177 20.018 1.00 70.62 592 LYS A O 1
ATOM 4662 N N . ASN A 1 593 ? -22.137 20.403 17.908 1.00 56.25 593 ASN A N 1
ATOM 4663 C CA . ASN A 1 593 ? -22.526 21.650 17.245 1.00 56.25 593 ASN A CA 1
ATOM 4664 C C . ASN A 1 593 ? -24.067 21.760 17.220 1.00 56.25 593 ASN A C 1
ATOM 4666 O O . ASN A 1 593 ? -24.736 20.768 16.943 1.00 56.25 593 ASN A O 1
ATOM 4670 N N . GLY A 1 594 ? -24.629 22.937 17.521 1.00 48.69 594 GLY A N 1
ATOM 4671 C CA . GLY A 1 594 ? -26.010 23.179 18.000 1.00 48.69 594 GLY A CA 1
ATOM 4672 C C . GLY A 1 594 ? -27.239 22.786 17.148 1.00 48.69 594 GLY A C 1
ATOM 4673 O O . GLY A 1 594 ? -28.189 23.558 17.108 1.00 48.69 594 GLY A O 1
ATOM 4674 N N . GLY A 1 595 ? -27.268 21.620 16.490 1.00 48.53 595 GLY A N 1
ATOM 4675 C CA . GLY A 1 595 ? -28.363 21.180 15.607 1.00 48.53 595 GLY A CA 1
ATOM 4676 C C . GLY A 1 595 ? -29.362 20.154 16.167 1.00 48.53 595 GLY A C 1
ATOM 4677 O O . GLY A 1 595 ? -30.468 20.066 15.653 1.00 48.53 595 GLY A O 1
ATOM 4678 N N . ALA A 1 596 ? -29.031 19.392 17.211 1.00 57.59 596 ALA A N 1
ATOM 4679 C CA . ALA A 1 596 ? -29.983 18.464 17.850 1.00 57.59 596 ALA A CA 1
ATOM 4680 C C . ALA A 1 596 ? -30.297 18.900 19.291 1.00 57.59 596 ALA A C 1
ATOM 4682 O O . ALA A 1 596 ? -29.472 19.535 19.953 1.00 57.59 596 ALA A O 1
ATOM 4683 N N . LYS A 1 597 ? -31.464 18.526 19.798 1.00 62.78 597 LYS A N 1
ATOM 4684 C CA . LYS A 1 597 ? -31.899 18.816 21.168 1.00 62.78 597 LYS A CA 1
ATOM 4685 C C . LYS A 1 597 ? -31.386 17.735 22.135 1.00 62.78 597 LYS A C 1
ATOM 4687 O O . LYS A 1 597 ? -31.016 16.646 21.688 1.00 62.78 597 LYS A O 1
ATOM 4692 N N . TYR A 1 598 ? -31.244 18.084 23.413 1.00 64.38 598 TYR A N 1
ATOM 4693 C CA . TYR A 1 598 ? -30.759 17.185 24.464 1.00 64.38 598 TYR A CA 1
ATOM 4694 C C . TYR A 1 598 ? -31.770 17.111 25.602 1.00 64.38 598 TYR A C 1
ATOM 4696 O O . TYR A 1 598 ? -32.235 18.159 26.055 1.00 64.38 598 TYR A O 1
ATOM 4704 N N . SER A 1 599 ? -32.059 15.900 26.074 1.00 67.94 599 SER A N 1
ATOM 4705 C CA . SER A 1 599 ? -32.858 15.682 27.277 1.00 67.94 599 SER A CA 1
ATOM 4706 C C . SER A 1 599 ? -31.961 15.719 28.513 1.00 67.94 599 SER A C 1
ATOM 4708 O O . SER A 1 599 ? -30.810 15.275 28.460 1.00 67.94 599 SER A O 1
ATOM 4710 N N . SER A 1 600 ? -32.492 16.289 29.598 1.00 49.03 600 SER A N 1
ATOM 4711 C CA . SER A 1 600 ? -31.848 16.352 30.917 1.00 49.03 600 SER A CA 1
ATOM 4712 C C . SER A 1 600 ? -31.569 14.979 31.496 1.00 49.03 600 SER A C 1
ATOM 4714 O O . SER A 1 600 ? -32.489 14.137 31.370 1.00 49.03 600 SER A O 1
#

Radius of gyration: 33.37 Å; chains: 1; bounding box: 93×75×86 Å

Sequence (600 aa):
MATNTAQGNIDGLWAALQAEAPAVPKGKPSPRQLEMLRAHKSRVKEFLAALSPEQRSALAEKNKISKPAKAERIAKGLNKKARSGGQAPVSEHPRLLPKSEPVRLGWDDQSHFFDQVVWFYSHRNRSKAQEQEDVSLLGGIDRRVFSNLFEQNEGLRVSPLLDMSGRNLMRWDFLGDFVAPSSENFFQAAKCLHEVDAKFIMNELSPLQAAEYGQCRMGLTDKQREDLIKMGADPDDFLWVESGATNNGLKLSPAWLRGQGGKLPRRSDWEEVKPFVMLHIVRQKFRFNPDSDSIPAKTTKTLLSLPSIPLLVEHTANDITWADGKTGKGSNMLGKAITQALLELSGKVPVAPMTAPLAKLRSPNSELVEYSQPSITKPLNPQRVCDPEVDYLCVLDFEATCNNGQTPKPQEIIEFPTLLVNTRTGKVEKEFHLYIKPDVHPTLSDFCTELTGITQVTVDSGVSLEEALQSIQTWLDESNLLPHTAKVDKGHGSFSFLFLTCGDWDLSQCLPRQLGWHNKDVPYVFAQWINVKTAFYKLYRVKPTGMTSMLRMLGMGLEGRHHSGIDDCRNIARICSRMLEDGWNPKQTSQKNGGAKYSS

pLDDT: mean 83.0, std 17.09, range [26.48, 98.75]